Protein AF-A0A7C3G8X0-F1 (afdb_monomer)

Sequence (584 aa):
MASNKVSVLNPRGIAPPIQLIPMAPRLDTLDGKTIYIAGINFRPLHQGLVEIHRILTERYPKTTFILKVKEGSYFVNDQKLWDEIKEKADGAIIGVGQLDTNAPAVVIFTSILEKMGIPTAPVVTAGFPDLTRSFAYKKGMPGLRLTFIPHPFSARPVEVQREYIKGKDPINGKLIIEQIVEVLTKPLTDEEKKTGTIERPRPRTLGPDTPENLERLFLEEGWTDGLPIILPTKERVAEILMGTGHEPDEIIGMMQPTPPNEAWETTSRQLGGNQATGVAGKNKLPVTMQPSPPYESWEYTVEHVAINAVMAGASKEHLPVILAIASTGVTSLFSSCSSFARMVVANGPIRKEINMNSGLAALGPFNHANSVIGRAWTLISKNLGGSIPGETYLGDLGNALNYNNLCFAENEEALPKGWNPLHVQKGYKAEDSVVSIFSGWSLINFGAFKPYPVHEVIKQLLKSFETSGPGMGRPTLLLSPVTAEDVRNEGFENKEKLSDWLKENTYMTLWNYWAMRPDDLESAKAGVEPFASMLKQPPGADSPQKSIMPGAQVEILVVGGGTEVSWQAGDFGYMAATSVDEWR

Mean predicted aligned error: 8.65 Å

Radius of gyration: 26.68 Å; Cα contacts (8 Å, |Δi|>4): 1246; chains: 1; bounding box: 67×60×74 Å

pLDDT: mean 87.05, std 16.93, range [21.48, 98.88]

Foldseek 3Di:
DPFPFAKFFALFFFFDWAWAQFFFFFDQDQAQFEEEEEELPPPPPQLLSVLLQVVCCVVHVRHHYHYYYAPDHLLFDRVVVLVVCLVGGQAYEYDDAAFLQNLLSLLLVCLVSRNSRHQYAYHYAPPFPVQNLLLCVRNNQNPQQHQHFHPPARVDPSVVSNVRQQAARPPPRHRRSVSSNCSRNPGDDPSSRDGDIGHDDDDRMDDRDHPVVVQVVCVVVVLAPNDFFQGRGPVQLVQLLVLFPDDQAAWLDWAAQADRPDPDDPDPPDPPDDDDPDDDDPDDDDDDPGRQRSTGIGIHGLSSLSRLLRGLVHGSLLSLVLSQLVSVSDAQNRADQQAKGKAKEKAADSCVVQVFAQAACNQHPPDSSQRSSQQSSLSCCCRRRVDDDSHRHNHNVHAPCSNRRSRGYFPQVLADAQEDAPVVVVRDDNRFIKMWMWMFGDKDKDADDPPDQPLVVVLVVLLVRLLPAPPQQAKEKAWESQLNVSNVVVPCSYLQSSQVCSQVPRAHFQLSVCVHCVVLVVCLVVVHPPSVVVVPDDRRDGDPHGSHDVPHTHHYGYGYNNPHRMIMMTSIHTDDMGTSVVGD

Solvent-accessible surface area (backbone atoms only — not comparable to full-atom values): 30934 Å² total; per-residue (Å²): 128,84,80,75,53,48,51,29,53,46,49,51,41,44,58,68,64,28,55,36,46,38,58,27,71,46,36,93,62,58,72,76,32,32,34,36,36,38,26,48,28,86,53,82,74,46,64,61,59,55,46,52,51,51,54,47,43,70,75,38,74,57,31,48,74,46,81,48,59,48,60,62,48,54,85,48,68,40,61,70,59,52,52,51,42,65,76,66,34,65,26,38,34,34,25,82,9,77,48,86,72,44,27,35,33,27,49,48,56,35,52,53,39,18,71,68,55,28,16,43,20,34,36,30,28,56,80,46,61,67,35,38,48,55,43,26,36,65,65,17,25,72,68,64,63,77,41,36,34,57,63,84,44,87,90,44,58,68,70,56,35,46,53,41,50,72,32,45,15,76,86,80,65,46,45,36,64,58,48,47,51,43,51,30,33,51,76,77,55,75,77,37,56,40,70,57,71,48,79,61,88,73,69,67,60,43,75,72,36,43,64,69,58,51,53,50,48,38,53,76,74,54,58,43,89,85,58,91,64,42,81,29,25,67,68,58,31,55,54,28,48,70,27,31,76,69,57,53,79,43,73,57,47,50,21,22,16,43,68,57,99,62,88,80,83,84,66,99,59,87,82,74,67,92,76,72,79,80,80,95,70,90,85,86,84,82,93,73,97,64,66,76,46,76,47,68,57,13,36,36,26,44,43,38,51,30,29,23,29,31,30,42,63,44,55,22,80,49,37,14,55,47,49,29,52,54,54,68,38,65,46,40,50,45,42,35,56,84,16,47,22,27,32,34,40,35,35,41,56,52,32,64,77,57,56,38,37,17,34,68,62,26,91,46,99,81,35,67,45,28,46,18,49,20,25,16,43,32,34,37,16,33,27,28,16,57,37,36,81,75,65,43,23,47,34,73,84,46,44,82,51,36,61,29,20,61,23,31,22,55,25,66,91,55,46,45,85,72,42,73,51,66,51,44,76,70,48,44,56,76,80,46,24,33,41,34,37,29,42,25,63,53,77,46,83,42,72,72,59,81,94,55,59,62,68,60,56,48,39,62,53,56,42,64,61,52,84,81,52,96,91,46,34,19,35,26,38,42,26,10,32,46,36,44,41,52,42,34,74,75,67,33,57,29,60,64,56,45,28,50,49,44,46,77,71,23,37,26,29,35,52,58,50,42,72,75,32,56,69,55,44,52,38,18,76,72,62,39,78,71,39,31,64,56,69,74,50,62,54,81,39,73,36,96,47,56,34,44,41,90,94,53,63,48,46,73,42,39,35,37,58,48,86,51,54,38,33,34,41,27,36,34,25,83,75,51,71,44,55,22,70,83,36,66

Secondary structure (DSSP, 8-state):
-----EEEE----BPPPEEE-PPPPPPS-STT-EEEEEE-SSSTT-HHHHHHHHHHHHH-TTSEEEEEE-SS-TTS--HHHHHHHHHH-SEEEEEEE-STTHHHHHHHHHHHHHHTT--EEEEEETT-HHHHHHHHHHTT-TT---EEE-SS-TTS-HHHHHHHHHSB-TTT--BHHHHHHHHHHSPPPTGGG--EEE-----SEEEEE-HHHHHHHHHHTT-S-SS-----BHHHHHHHHTT-SS-TT-EEEEE-SS--S---SS--S--SSS-------S-------PPPPSSPPEEEEHHHHHHHHHHHT--GGGHHHHHHHHHT---SS---TT--EEEEEEESTHHHHTT---STTTTSTT-HHHHHHHHHHHHHHHHTT---BTTTB--SS--GGGGTTSEEE--GGGPPTTPPPHHHHTT--TT--EEEEEEES-EEEE---TTS-HHHHHHHHHTTGGGG-TT----EEEE-HHHHHHHHHTT--SHHHHHHHHHHH-EEEHHHHHHH-HHHHHHHHTT-TTHHHHHTS-TTSEEEEESSPTT---EEEE-S-SS---EEEE--EEEEEEESGGG-

Structure (mmCIF, N/CA/C/O backbone):
data_AF-A0A7C3G8X0-F1
#
_entry.id   AF-A0A7C3G8X0-F1
#
loop_
_atom_site.group_PDB
_atom_site.id
_atom_site.type_symbol
_atom_site.label_atom_id
_atom_site.label_alt_id
_atom_site.label_comp_id
_atom_site.label_asym_id
_atom_site.label_entity_id
_atom_site.label_seq_id
_atom_site.pdbx_PDB_ins_code
_atom_site.Cartn_x
_atom_site.Cartn_y
_atom_site.Cartn_z
_atom_site.occupancy
_atom_site.B_iso_or_equiv
_atom_site.auth_seq_id
_atom_site.auth_comp_id
_atom_site.auth_asym_id
_atom_site.auth_atom_id
_atom_site.pdbx_PDB_model_num
ATOM 1 N N . MET A 1 1 ? -35.629 -14.525 -28.328 1.00 45.44 1 MET A N 1
ATOM 2 C CA . MET A 1 1 ? -34.160 -14.670 -28.355 1.00 45.44 1 MET A CA 1
ATOM 3 C C . MET A 1 1 ? -33.764 -15.370 -27.069 1.00 45.44 1 MET A C 1
ATOM 5 O O . MET A 1 1 ? -34.208 -14.922 -26.020 1.00 45.44 1 MET A O 1
ATOM 9 N N . ALA A 1 2 ? -33.070 -16.509 -27.140 1.00 48.72 2 ALA A N 1
ATOM 10 C CA . ALA A 1 2 ? -32.609 -17.205 -25.939 1.00 48.72 2 ALA A CA 1
ATOM 11 C C . ALA A 1 2 ? -31.717 -16.249 -25.134 1.00 48.72 2 ALA A C 1
ATOM 13 O O . ALA A 1 2 ? -30.847 -15.599 -25.708 1.00 48.72 2 ALA A O 1
ATOM 14 N N . SER A 1 3 ? -31.979 -16.094 -23.835 1.00 59.44 3 SER A N 1
ATOM 15 C CA . SER A 1 3 ? -31.156 -15.235 -22.990 1.00 59.44 3 SER A CA 1
ATOM 16 C C . SER A 1 3 ? -29.768 -15.867 -22.878 1.00 59.44 3 SER A C 1
ATOM 18 O O . SER A 1 3 ? -29.640 -16.900 -22.219 1.00 59.44 3 SER A O 1
ATOM 20 N N . ASN A 1 4 ? -28.756 -15.275 -23.520 1.00 86.00 4 ASN A N 1
ATOM 21 C CA . ASN A 1 4 ? -27.341 -15.645 -23.385 1.00 86.00 4 ASN A CA 1
ATOM 22 C C . ASN A 1 4 ? -26.844 -15.289 -21.977 1.00 86.00 4 ASN A C 1
ATOM 24 O O . ASN A 1 4 ? -26.040 -14.380 -21.795 1.00 86.00 4 ASN A O 1
ATOM 28 N N . LYS A 1 5 ? -27.391 -15.956 -20.960 1.00 94.31 5 LYS A N 1
ATOM 29 C CA . LYS A 1 5 ? -26.952 -15.790 -19.583 1.00 94.31 5 LYS A CA 1
ATOM 30 C C . LYS A 1 5 ? -25.674 -16.583 -19.367 1.00 94.31 5 LYS A C 1
ATOM 32 O O . LYS A 1 5 ? -25.572 -17.722 -19.817 1.00 94.31 5 LYS A O 1
ATOM 37 N N . VAL A 1 6 ? -24.736 -15.991 -18.646 1.00 95.75 6 VAL A N 1
ATOM 38 C CA . VAL A 1 6 ? -23.463 -16.608 -18.276 1.00 95.75 6 VAL A CA 1
ATOM 39 C C . VAL A 1 6 ? -23.297 -16.572 -16.762 1.00 95.75 6 VAL A C 1
ATOM 41 O O . VAL A 1 6 ? -23.885 -15.735 -16.078 1.00 95.75 6 VAL A O 1
ATOM 44 N N . SER A 1 7 ? -22.498 -17.495 -16.236 1.00 97.19 7 SER A N 1
ATOM 45 C CA . SER A 1 7 ? -22.007 -17.444 -14.859 1.00 97.19 7 SER A CA 1
ATOM 46 C C . SER A 1 7 ? -20.531 -17.078 -14.871 1.00 97.19 7 SER A C 1
ATOM 48 O O . SER A 1 7 ? -19.778 -17.522 -15.739 1.00 97.19 7 SER A O 1
ATOM 50 N N . VAL A 1 8 ? -20.117 -16.289 -13.888 1.00 98.25 8 VAL A N 1
ATOM 51 C CA . VAL A 1 8 ? -18.737 -15.807 -13.754 1.00 98.25 8 VAL A CA 1
ATOM 52 C C . VAL A 1 8 ? -18.189 -16.164 -12.382 1.00 98.25 8 VAL A C 1
ATOM 54 O O . VAL A 1 8 ? -18.953 -16.437 -11.453 1.00 98.25 8 VAL A O 1
ATOM 57 N N . LEU A 1 9 ? -16.868 -16.202 -12.255 1.00 98.19 9 LEU A N 1
ATOM 58 C CA . LEU A 1 9 ? -16.201 -16.379 -10.973 1.00 98.19 9 LEU A CA 1
ATOM 59 C C . LEU A 1 9 ? -16.129 -15.051 -10.214 1.00 98.19 9 LEU A C 1
ATOM 61 O O . LEU A 1 9 ? -16.052 -13.974 -10.807 1.00 98.19 9 LEU A O 1
ATOM 65 N N . ASN A 1 10 ? -16.188 -15.138 -8.889 1.00 97.06 10 ASN A N 1
ATOM 66 C CA . ASN A 1 10 ? -16.098 -13.985 -8.005 1.00 97.06 10 ASN A CA 1
ATOM 67 C C . ASN A 1 10 ? -14.631 -13.540 -7.875 1.00 97.06 10 ASN A C 1
ATOM 69 O O . ASN A 1 10 ? -13.801 -14.354 -7.477 1.00 97.06 10 ASN A O 1
ATOM 73 N N . PRO A 1 11 ? -14.286 -12.277 -8.179 1.00 96.31 11 PRO A N 1
ATOM 74 C CA . PRO A 1 11 ? -12.891 -11.839 -8.194 1.00 96.31 11 PRO A CA 1
ATOM 75 C C . PRO A 1 11 ? -12.301 -11.555 -6.815 1.00 96.31 11 PRO A C 1
ATOM 77 O O . PRO A 1 11 ? -11.112 -11.255 -6.716 1.00 96.31 11 PRO A O 1
ATOM 80 N N . ARG A 1 12 ? -13.124 -11.572 -5.763 1.00 93.56 12 ARG A N 1
ATOM 81 C CA . ARG A 1 12 ? -12.750 -11.140 -4.416 1.00 93.56 12 ARG A CA 1
ATOM 82 C C . ARG A 1 12 ? -11.960 -12.227 -3.696 1.00 93.56 12 ARG A C 1
ATOM 84 O O . ARG A 1 12 ? -12.281 -13.395 -3.849 1.00 93.56 12 ARG A O 1
ATOM 91 N N . GLY A 1 13 ? -10.993 -11.828 -2.864 1.00 87.81 13 GLY A N 1
ATOM 92 C CA . GLY A 1 13 ? -10.222 -12.764 -2.029 1.00 87.81 13 GLY A CA 1
ATOM 93 C C . GLY A 1 13 ? -11.084 -13.438 -0.956 1.00 87.81 13 GLY A C 1
ATOM 94 O O . GLY A 1 13 ? -12.309 -13.482 -1.042 1.00 87.81 13 GLY A O 1
ATOM 95 N N . ILE A 1 14 ? -10.507 -13.848 0.164 1.00 86.44 14 ILE A N 1
ATOM 96 C CA . ILE A 1 14 ? -11.224 -14.433 1.305 1.00 86.44 14 ILE A CA 1
ATOM 97 C C . ILE A 1 14 ? -10.911 -13.591 2.539 1.00 86.44 14 ILE A C 1
ATOM 99 O O . ILE A 1 14 ? -9.767 -13.483 2.969 1.00 86.44 14 ILE A O 1
ATOM 103 N N . ALA A 1 15 ? -11.934 -12.922 3.068 1.00 82.69 15 ALA A N 1
ATOM 104 C CA . ALA A 1 15 ? -11.779 -12.114 4.265 1.00 82.69 15 ALA A CA 1
ATOM 105 C C . ALA A 1 15 ? -11.844 -13.038 5.487 1.00 82.69 15 ALA A C 1
ATOM 107 O O . ALA A 1 15 ? -12.674 -13.952 5.493 1.00 82.69 15 ALA A O 1
ATOM 108 N N . PRO A 1 16 ? -11.020 -12.807 6.520 1.00 82.44 16 PRO A N 1
ATOM 109 C CA . PRO A 1 16 ? -11.053 -13.641 7.708 1.00 82.44 16 PRO A CA 1
ATOM 110 C C . PRO A 1 16 ? -12.406 -13.508 8.428 1.00 82.44 16 PRO A C 1
ATOM 112 O O . PRO A 1 16 ? -13.058 -12.452 8.348 1.00 82.44 16 PRO A O 1
ATOM 115 N N . PRO A 1 17 ? -12.838 -14.554 9.155 1.00 85.62 17 PRO A N 1
ATOM 116 C CA . PRO A 1 17 ? -13.973 -14.440 10.055 1.00 85.62 17 PRO A CA 1
ATOM 117 C C . PRO A 1 17 ? -13.671 -13.405 11.143 1.00 85.62 17 PRO A C 1
ATOM 119 O O . PRO A 1 17 ? -12.527 -13.229 11.569 1.00 85.62 17 PRO A O 1
ATOM 122 N N . ILE A 1 18 ? -14.708 -12.716 11.615 1.00 87.69 18 ILE A N 1
ATOM 123 C CA . ILE A 1 18 ? -14.559 -11.707 12.665 1.00 87.69 18 ILE A CA 1
ATOM 124 C C . ILE A 1 18 ? -14.880 -12.356 14.006 1.00 87.69 18 ILE A C 1
ATOM 126 O O . ILE A 1 18 ? -16.017 -12.754 14.261 1.00 87.69 18 ILE A O 1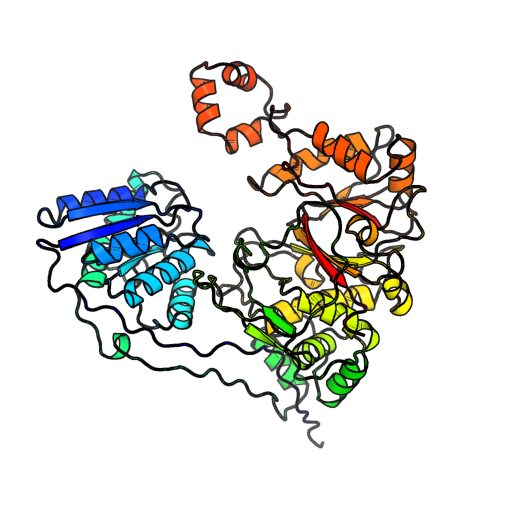
ATOM 130 N N . GLN A 1 19 ? -13.882 -12.433 14.883 1.00 89.00 19 GLN A N 1
ATOM 131 C CA . GLN A 1 19 ? -14.088 -12.854 16.262 1.00 89.00 19 GLN A CA 1
ATOM 132 C C . GLN A 1 19 ? -14.651 -11.689 17.074 1.00 89.00 19 GLN A C 1
ATOM 134 O O . GLN A 1 19 ? -13.966 -10.685 17.249 1.00 89.00 19 GLN A O 1
ATOM 139 N N . LEU A 1 20 ? -15.866 -11.831 17.604 1.00 92.00 20 LEU A N 1
ATOM 140 C CA . LEU A 1 20 ? -16.462 -10.823 18.476 1.00 92.00 20 LEU A CA 1
ATOM 141 C C . LEU A 1 20 ? -15.676 -10.713 19.785 1.00 92.00 20 LEU A C 1
ATOM 143 O O . LEU A 1 20 ? -15.427 -11.717 20.465 1.00 92.00 20 LEU A O 1
ATOM 147 N N . ILE A 1 21 ? -15.306 -9.478 20.117 1.00 91.00 21 ILE A N 1
ATOM 148 C CA . ILE A 1 21 ? -14.643 -9.100 21.360 1.00 91.00 21 ILE A CA 1
ATOM 149 C C . ILE A 1 21 ? -15.694 -8.397 22.226 1.00 91.00 21 ILE A C 1
ATOM 151 O O . ILE A 1 21 ? -16.122 -7.292 21.877 1.00 91.00 21 ILE A O 1
ATOM 155 N N . PRO A 1 22 ? -16.119 -9.002 23.349 1.00 94.69 22 PRO A N 1
ATOM 156 C CA . PRO A 1 22 ? -17.014 -8.326 24.271 1.00 94.69 22 PRO A CA 1
ATOM 157 C C . PRO A 1 22 ? -16.282 -7.137 24.895 1.00 94.69 22 PRO A C 1
ATOM 159 O O . PRO A 1 22 ? -15.103 -7.226 25.241 1.00 94.69 22 PRO A O 1
ATOM 162 N N . MET A 1 23 ? -16.988 -6.024 25.053 1.00 97.12 23 MET A N 1
ATOM 163 C CA . MET A 1 23 ? -16.457 -4.860 25.751 1.00 97.12 23 MET A CA 1
ATOM 164 C C . MET A 1 23 ? -16.155 -5.201 27.217 1.00 97.12 23 MET A C 1
ATOM 166 O O . MET A 1 23 ? -16.916 -5.913 27.876 1.00 97.12 23 MET A O 1
ATOM 170 N N . ALA A 1 24 ? -15.063 -4.655 27.749 1.00 97.44 24 ALA A N 1
ATOM 171 C CA . ALA A 1 24 ? -14.680 -4.789 29.145 1.00 97.44 24 ALA A CA 1
ATOM 172 C C . ALA A 1 24 ? -15.769 -4.226 30.077 1.00 97.44 24 ALA A C 1
ATOM 174 O O . ALA A 1 24 ? -16.445 -3.245 29.709 1.00 97.44 24 ALA A O 1
ATOM 175 N N . PRO A 1 25 ? -15.931 -4.803 31.286 1.00 97.44 25 PRO A N 1
ATOM 176 C CA . PRO A 1 25 ? -16.819 -4.266 32.308 1.00 97.44 25 PRO A CA 1
ATOM 177 C C . PRO A 1 25 ? -16.560 -2.778 32.549 1.00 97.44 25 PRO A C 1
ATOM 179 O O . PRO A 1 25 ? -15.418 -2.332 32.623 1.00 97.44 25 PRO A O 1
ATOM 182 N N . ARG A 1 26 ? -17.641 -2.004 32.642 1.00 98.19 26 ARG A N 1
ATOM 183 C CA . ARG A 1 26 ? -17.575 -0.552 32.836 1.00 98.19 26 ARG A CA 1
ATOM 184 C C . ARG A 1 26 ? -17.423 -0.238 34.314 1.00 98.19 26 ARG A C 1
ATOM 186 O O . ARG A 1 26 ? -17.901 -0.992 35.160 1.00 98.19 26 ARG A O 1
ATOM 193 N N . LEU A 1 27 ? -16.771 0.879 34.598 1.00 97.94 27 LEU A N 1
ATOM 194 C CA . LEU A 1 27 ? -16.597 1.369 35.956 1.00 97.94 27 LEU A CA 1
ATOM 195 C C . LEU A 1 27 ? -17.939 1.847 36.514 1.00 97.94 27 LEU A C 1
ATOM 197 O O . LEU A 1 27 ? -18.723 2.484 35.823 1.00 97.94 27 LEU A O 1
ATOM 201 N N . ASP A 1 28 ? -18.199 1.570 37.781 1.00 95.75 28 ASP A N 1
ATOM 202 C CA . ASP A 1 28 ? -19.352 2.110 38.498 1.00 95.75 28 ASP A CA 1
ATOM 203 C C . ASP A 1 28 ? -19.193 3.613 38.786 1.00 95.75 28 ASP A C 1
ATOM 205 O O . ASP A 1 28 ? -20.161 4.371 38.746 1.00 95.75 28 ASP A O 1
ATOM 209 N N . THR A 1 29 ? -17.957 4.049 39.040 1.00 96.25 29 THR A N 1
ATOM 210 C CA . THR A 1 29 ? -17.563 5.444 39.263 1.00 96.25 29 THR A CA 1
ATOM 211 C C . THR A 1 29 ? -16.1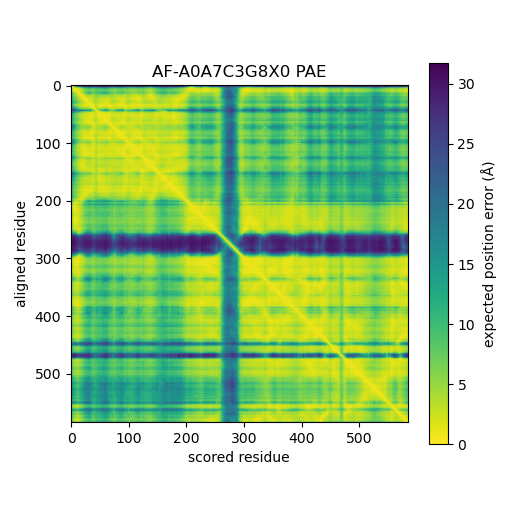08 5.680 38.853 1.00 96.25 29 THR A C 1
ATOM 213 O O . THR A 1 29 ? -15.332 4.735 38.726 1.00 96.25 29 THR A O 1
ATOM 216 N N . LEU A 1 30 ? -15.719 6.946 38.675 1.00 97.31 30 LEU A N 1
ATOM 217 C CA . LEU A 1 30 ? -14.308 7.336 38.565 1.00 97.31 30 LEU A CA 1
ATOM 218 C C . LEU A 1 30 ? -13.664 7.631 39.929 1.00 97.31 30 LEU A C 1
ATOM 220 O O . LEU A 1 30 ? -12.437 7.667 40.029 1.00 97.31 30 LEU A O 1
ATOM 224 N N . ASP A 1 31 ? -14.456 7.854 40.980 1.00 97.38 31 ASP A N 1
ATOM 225 C CA . ASP A 1 31 ? -13.940 8.181 42.314 1.00 97.38 31 ASP A CA 1
ATOM 226 C C . ASP A 1 31 ? -13.015 7.062 42.826 1.00 97.38 31 ASP A C 1
ATOM 228 O O . ASP A 1 31 ? -13.397 5.894 42.885 1.00 97.38 31 ASP A O 1
ATOM 232 N N . GLY A 1 32 ? -11.785 7.421 43.203 1.00 97.44 32 GLY A N 1
ATOM 233 C CA . GLY A 1 32 ? -10.779 6.482 43.704 1.00 97.44 32 GLY A CA 1
ATOM 234 C C . GLY A 1 32 ? -10.139 5.593 42.633 1.00 97.44 32 GLY A C 1
ATOM 235 O O . GLY A 1 32 ? -9.347 4.721 42.983 1.00 97.44 32 GLY A O 1
ATOM 236 N N . LYS A 1 33 ? -10.467 5.794 41.351 1.00 98.50 33 LYS A N 1
ATOM 237 C CA . LYS A 1 33 ? -9.934 5.013 40.229 1.00 98.50 33 LYS A CA 1
ATOM 238 C C . LYS A 1 33 ? -8.660 5.618 39.655 1.00 98.50 33 LYS A C 1
ATOM 240 O O . LYS A 1 33 ? -8.433 6.827 39.747 1.00 98.50 33 LYS A O 1
ATOM 245 N N . THR A 1 34 ? -7.856 4.780 39.010 1.00 98.69 34 THR A N 1
ATOM 246 C CA . THR A 1 34 ? -6.687 5.191 38.226 1.00 98.69 34 THR A CA 1
ATOM 247 C C . THR A 1 34 ? -6.986 5.062 36.737 1.00 98.69 34 THR A C 1
ATOM 249 O O . THR A 1 34 ? -7.211 3.962 36.238 1.00 98.69 34 THR A O 1
ATOM 252 N N . ILE A 1 35 ? -6.968 6.181 36.011 1.00 98.69 35 ILE A N 1
ATOM 253 C CA . ILE A 1 35 ? -7.261 6.240 34.576 1.00 98.69 35 ILE A CA 1
ATOM 254 C C . ILE A 1 35 ? -6.007 6.655 33.808 1.00 98.69 35 ILE A C 1
ATOM 256 O O . ILE A 1 35 ? -5.459 7.740 34.016 1.00 98.69 35 ILE A O 1
ATOM 260 N N . TYR A 1 36 ? -5.558 5.807 32.886 1.00 98.50 36 TYR A N 1
ATOM 261 C CA . TYR A 1 36 ? -4.438 6.140 32.006 1.00 98.50 36 TYR A CA 1
ATOM 262 C C . TYR A 1 36 ? -4.929 6.920 30.788 1.00 98.50 36 TYR A C 1
ATOM 264 O O . TYR A 1 36 ? -5.946 6.588 30.196 1.00 98.50 36 TYR A O 1
ATOM 272 N N . ILE A 1 37 ? -4.188 7.943 30.380 1.00 97.69 37 ILE A N 1
ATOM 273 C CA . ILE A 1 37 ? -4.409 8.698 29.147 1.00 97.69 37 ILE A CA 1
ATOM 274 C C . ILE A 1 37 ? -3.185 8.454 28.274 1.00 97.69 37 ILE A C 1
ATOM 276 O O . ILE A 1 37 ? -2.105 8.949 28.585 1.00 97.69 37 ILE A O 1
ATOM 280 N N . ALA A 1 38 ? -3.323 7.657 27.217 1.00 94.75 38 ALA A N 1
ATOM 281 C CA . ALA A 1 38 ? -2.200 7.235 26.390 1.00 94.75 38 ALA A CA 1
ATOM 282 C C . ALA A 1 38 ? -2.243 7.869 24.992 1.00 94.75 38 ALA A C 1
ATOM 284 O O . ALA A 1 38 ? -3.202 7.721 24.230 1.00 94.75 38 ALA A O 1
ATOM 285 N N . GLY A 1 39 ? -1.156 8.559 24.651 1.00 91.88 39 GLY A N 1
ATOM 286 C CA . GLY A 1 39 ? -0.889 9.071 23.315 1.00 91.88 39 GLY A CA 1
ATOM 287 C C . GLY A 1 39 ? -0.358 7.993 22.376 1.00 91.88 39 GLY A C 1
ATOM 288 O O . GLY A 1 39 ? 0.585 7.293 22.733 1.00 91.88 39 GLY A O 1
ATOM 289 N N . ILE A 1 40 ? -0.878 7.923 21.147 1.00 86.25 40 ILE A N 1
ATOM 290 C CA . ILE A 1 40 ? -0.441 6.957 20.113 1.00 86.25 40 ILE A CA 1
ATOM 291 C C . ILE A 1 40 ? 0.913 7.281 19.452 1.00 86.25 40 ILE A C 1
ATOM 293 O O . ILE A 1 40 ? 1.321 6.597 18.519 1.00 86.25 40 ILE A O 1
ATOM 297 N N . ASN A 1 41 ? 1.599 8.333 19.903 1.00 81.12 41 ASN A N 1
ATOM 298 C CA . ASN A 1 41 ? 2.914 8.757 19.410 1.00 81.12 41 ASN A CA 1
ATOM 299 C C . ASN A 1 41 ? 2.983 9.078 17.894 1.00 81.12 41 ASN A C 1
ATOM 301 O O . ASN A 1 41 ? 3.971 8.798 17.223 1.00 81.12 41 ASN A O 1
ATOM 305 N N . PHE A 1 42 ? 1.924 9.681 17.333 1.00 69.56 42 PHE A N 1
ATOM 306 C CA . PHE A 1 42 ? 1.989 10.346 16.016 1.00 69.56 42 PHE A CA 1
ATOM 307 C C . PHE A 1 42 ? 2.730 11.692 16.096 1.00 69.56 42 PHE A C 1
ATOM 309 O O . PHE A 1 42 ? 3.522 12.035 15.225 1.00 69.56 42 PHE A O 1
ATOM 316 N N . ARG A 1 43 ? 2.476 12.445 17.172 1.00 67.06 43 ARG A N 1
ATOM 317 C CA . ARG A 1 43 ? 3.278 13.583 17.630 1.00 67.06 43 ARG A CA 1
ATOM 318 C C . ARG A 1 43 ? 3.606 13.325 19.103 1.00 67.06 43 ARG A C 1
ATOM 320 O O . ARG A 1 43 ? 2.657 13.045 19.849 1.00 67.06 43 ARG A O 1
ATOM 327 N N . PRO A 1 44 ? 4.880 13.377 19.527 1.00 59.47 44 PRO A N 1
ATOM 328 C CA . PRO A 1 44 ? 5.233 13.185 20.928 1.00 59.47 44 PRO A CA 1
ATOM 329 C C . PRO A 1 44 ? 4.446 14.157 21.818 1.00 59.47 44 PRO A C 1
ATOM 331 O O . PRO A 1 44 ? 4.423 15.357 21.558 1.00 59.47 44 PRO A O 1
ATOM 334 N N . LEU A 1 45 ? 3.752 13.609 22.822 1.00 61.59 45 LEU A N 1
ATOM 335 C CA . LEU A 1 45 ? 2.894 14.317 23.784 1.00 61.59 45 LEU A CA 1
ATOM 336 C C . LEU A 1 45 ? 1.872 15.282 23.142 1.00 61.59 45 LEU A C 1
ATOM 338 O O . LEU A 1 45 ? 1.985 16.506 23.210 1.00 61.59 45 LEU A O 1
ATOM 342 N N . HIS A 1 46 ? 0.830 14.714 22.531 1.00 75.81 46 HIS A N 1
ATOM 343 C CA . HIS A 1 46 ? -0.240 15.475 21.882 1.00 75.81 46 HIS A CA 1
ATOM 344 C C . HIS A 1 46 ? -0.916 16.468 22.853 1.00 75.81 46 HIS A C 1
ATOM 346 O O . HIS A 1 46 ? -1.576 16.054 23.804 1.00 75.81 46 HIS A O 1
ATOM 352 N N . GLN A 1 47 ? -0.848 17.773 22.560 1.00 83.19 47 GLN A N 1
ATOM 353 C CA . GLN A 1 47 ? -1.361 18.846 23.435 1.00 83.19 47 GLN A CA 1
ATOM 354 C C . GLN A 1 47 ? -2.847 18.697 23.796 1.00 83.19 47 GLN A C 1
ATOM 356 O O . GLN A 1 47 ? -3.224 18.873 24.948 1.00 83.19 47 GLN A O 1
ATOM 361 N N . GLY A 1 48 ? -3.699 18.261 22.865 1.00 86.44 48 GLY A N 1
ATOM 362 C CA . GLY A 1 48 ? -5.077 17.905 23.218 1.00 86.44 48 GLY A CA 1
ATOM 363 C C . GLY A 1 48 ? -5.239 16.833 24.313 1.00 86.44 48 GLY A C 1
ATOM 364 O O . GLY A 1 48 ? -6.147 16.953 25.127 1.00 86.44 48 GLY A O 1
ATOM 365 N N . LEU A 1 49 ? -4.364 15.822 24.411 1.00 91.69 49 LEU A N 1
ATOM 366 C CA . LEU A 1 49 ? -4.420 14.868 25.532 1.00 91.69 49 LEU A CA 1
ATOM 367 C C . LEU A 1 49 ? -3.970 15.502 26.852 1.00 91.69 49 LEU A C 1
ATOM 369 O O . LEU A 1 49 ? -4.506 15.148 27.899 1.00 91.69 49 LEU A O 1
ATOM 373 N N . VAL A 1 50 ? -3.034 16.454 26.801 1.00 92.69 50 VAL A N 1
ATOM 374 C CA . VAL A 1 50 ? -2.642 17.266 27.966 1.00 92.69 50 VAL A CA 1
ATOM 375 C C . VAL A 1 50 ? -3.838 18.082 28.464 1.00 92.69 50 VAL A C 1
ATOM 377 O O . VAL A 1 50 ? -4.109 18.116 29.659 1.00 92.69 50 VAL A O 1
ATOM 380 N N . GLU A 1 51 ? -4.613 18.686 27.560 1.00 93.62 51 GLU A N 1
ATOM 381 C CA . GLU A 1 51 ? -5.823 19.427 27.935 1.00 93.62 51 GLU A CA 1
ATOM 382 C C . GLU A 1 51 ? -6.940 18.517 28.463 1.00 93.62 51 GLU A C 1
ATOM 384 O O . GLU A 1 51 ? -7.596 18.879 29.440 1.00 93.62 51 GLU A O 1
ATOM 389 N N . ILE A 1 52 ? -7.135 17.323 27.886 1.00 95.44 52 ILE A N 1
ATOM 390 C CA . ILE A 1 52 ? -8.061 16.319 28.439 1.00 95.44 52 ILE A CA 1
ATOM 391 C C . ILE A 1 52 ? -7.629 15.928 29.859 1.00 95.44 52 ILE A C 1
ATOM 393 O O . ILE A 1 52 ? -8.459 15.944 30.766 1.00 95.44 52 ILE A O 1
ATOM 397 N N . HIS A 1 53 ? -6.340 15.635 30.071 1.00 96.75 53 HIS A N 1
ATOM 398 C CA . HIS A 1 53 ? -5.779 15.315 31.389 1.00 96.75 53 HIS A CA 1
ATOM 399 C C . HIS A 1 53 ? -6.034 16.434 32.403 1.00 96.75 53 HIS A C 1
ATOM 401 O O . HIS A 1 53 ? -6.556 16.169 33.488 1.00 96.75 53 HIS A O 1
ATOM 407 N N . ARG A 1 54 ? -5.751 17.686 32.026 1.00 95.75 54 ARG A N 1
ATOM 408 C CA . ARG A 1 54 ? -5.961 18.863 32.878 1.00 95.75 54 ARG A CA 1
ATOM 409 C C . ARG A 1 54 ? -7.429 19.013 33.282 1.00 95.75 54 ARG A C 1
ATOM 411 O O . ARG A 1 54 ? -7.729 19.097 34.469 1.00 95.75 54 ARG A O 1
ATOM 418 N N . ILE A 1 55 ? -8.343 19.008 32.308 1.00 96.12 55 ILE A N 1
ATOM 419 C CA . ILE A 1 55 ? -9.780 19.208 32.555 1.00 96.12 55 ILE A CA 1
ATOM 420 C C . ILE A 1 55 ? -10.354 18.075 33.416 1.00 96.12 55 ILE A C 1
ATOM 422 O O . ILE A 1 55 ? -11.143 18.332 34.325 1.00 96.12 55 ILE A O 1
ATOM 426 N N . LEU A 1 56 ? -9.966 16.825 33.150 1.00 97.25 56 LEU A N 1
ATOM 427 C CA . LEU A 1 56 ? -10.432 15.679 33.928 1.00 97.25 56 LEU A CA 1
ATOM 428 C C . LEU A 1 56 ? -9.902 15.709 35.366 1.00 97.25 56 LEU A C 1
ATOM 430 O O . LEU A 1 56 ? -10.679 15.474 36.287 1.00 97.25 56 LEU A O 1
ATOM 434 N N . THR A 1 57 ? -8.632 16.066 35.569 1.00 97.50 57 THR A N 1
ATOM 435 C CA . THR A 1 57 ? -8.036 16.198 36.910 1.00 97.50 57 THR A CA 1
ATOM 436 C C . THR A 1 57 ? -8.728 17.291 37.729 1.00 97.50 57 THR A C 1
ATOM 438 O O . THR A 1 57 ? -9.005 17.096 38.910 1.00 97.50 57 THR A O 1
ATOM 441 N N . GLU A 1 58 ? -9.065 18.423 37.103 1.00 96.69 58 GLU A N 1
ATOM 442 C CA . GLU A 1 58 ? -9.818 19.507 37.748 1.00 96.69 58 GLU A CA 1
ATOM 443 C C . GLU A 1 58 ? -11.253 19.088 38.106 1.00 96.69 58 GLU A C 1
ATOM 445 O O . GLU A 1 58 ? -11.745 19.415 39.187 1.00 96.69 58 GLU A O 1
ATOM 450 N N . ARG A 1 59 ? -11.938 18.362 37.211 1.00 96.56 59 ARG A N 1
ATOM 451 C CA . ARG A 1 59 ? -13.351 17.982 37.384 1.00 96.56 59 ARG A CA 1
ATOM 452 C C . ARG A 1 59 ? -13.548 16.773 38.305 1.00 96.56 59 ARG A C 1
ATOM 454 O O . ARG A 1 59 ? -14.584 16.686 38.960 1.00 96.56 59 ARG A O 1
ATOM 461 N N . TYR A 1 60 ? -12.575 15.864 38.367 1.00 97.00 60 TYR A N 1
ATOM 462 C CA . TYR A 1 60 ? -12.631 14.614 39.131 1.00 97.00 60 TYR A CA 1
ATOM 463 C C . TYR A 1 60 ? -11.404 14.477 40.053 1.00 97.00 60 TYR A C 1
ATOM 465 O O . TYR A 1 60 ? -10.564 13.602 39.848 1.00 97.00 60 TYR A O 1
ATOM 473 N N . PRO A 1 61 ? -11.286 15.308 41.108 1.00 96.88 61 PRO A N 1
ATOM 474 C CA . PRO A 1 61 ? -10.081 15.387 41.946 1.00 96.88 61 PRO A CA 1
ATOM 475 C C . PRO A 1 61 ? -9.807 14.130 42.789 1.00 96.88 61 PRO A C 1
ATOM 477 O O . PRO A 1 61 ? -8.738 14.001 43.379 1.00 96.88 61 PRO A O 1
ATOM 480 N N . LYS A 1 62 ? -10.773 13.208 42.880 1.00 97.94 62 LYS A N 1
ATOM 481 C CA . LYS A 1 62 ? -10.624 11.909 43.557 1.00 97.94 62 LYS A CA 1
ATOM 482 C C . LYS A 1 62 ? -10.147 10.793 42.623 1.00 97.94 62 LYS A C 1
ATOM 484 O O . LYS A 1 62 ? -9.998 9.660 43.073 1.00 97.94 62 LYS A O 1
ATOM 489 N N . THR A 1 63 ? -9.965 11.082 41.340 1.00 98.38 63 THR A N 1
ATOM 490 C CA . THR A 1 63 ? -9.505 10.135 40.324 1.00 98.38 63 THR A CA 1
ATOM 491 C C . THR A 1 63 ? -8.055 10.445 39.980 1.00 98.38 63 THR A C 1
ATOM 493 O O . THR A 1 63 ? -7.686 11.600 39.772 1.00 98.38 63 THR A O 1
ATOM 496 N N . THR A 1 64 ? -7.224 9.413 39.891 1.00 98.56 64 THR A N 1
ATOM 497 C CA . THR A 1 64 ? -5.822 9.561 39.496 1.00 98.56 64 THR A CA 1
ATOM 498 C C . THR A 1 64 ? -5.715 9.452 37.978 1.00 98.56 64 THR A C 1
ATOM 500 O O . THR A 1 64 ? -5.939 8.377 37.428 1.00 98.56 64 THR A O 1
ATOM 503 N N . PHE A 1 65 ? -5.348 10.536 37.287 1.00 98.38 65 PHE A N 1
ATOM 504 C CA . PHE A 1 65 ? -5.105 10.518 35.839 1.00 98.38 65 PHE A CA 1
ATOM 505 C C . PHE A 1 65 ? -3.608 10.468 35.524 1.00 98.38 65 PHE A C 1
ATOM 507 O O . PHE A 1 65 ? -2.853 11.352 35.935 1.00 98.38 65 PHE A O 1
ATOM 514 N N . ILE A 1 66 ? -3.181 9.467 34.750 1.00 97.81 66 ILE A N 1
ATOM 515 C CA . ILE A 1 66 ? -1.774 9.265 34.372 1.00 97.81 66 ILE A CA 1
ATOM 516 C C . ILE A 1 66 ? -1.623 9.460 32.865 1.00 97.81 66 ILE A C 1
ATOM 518 O O . ILE A 1 66 ? -2.104 8.649 32.079 1.00 97.81 66 ILE A O 1
ATOM 522 N N . LEU A 1 67 ? -0.939 10.528 32.453 1.00 96.06 67 LEU A N 1
ATOM 523 C CA . LEU A 1 67 ? -0.641 10.796 31.045 1.00 96.06 67 LEU A CA 1
ATOM 524 C C . LEU A 1 67 ? 0.641 10.066 30.619 1.00 96.06 67 LEU A C 1
ATOM 526 O O . LEU A 1 67 ? 1.701 10.247 31.218 1.00 96.06 67 LEU A O 1
ATOM 530 N N . LYS A 1 68 ? 0.550 9.258 29.562 1.00 94.75 68 LYS A N 1
ATOM 531 C CA . LYS A 1 68 ? 1.667 8.530 28.946 1.00 94.75 68 LYS A CA 1
ATOM 532 C C . LYS A 1 68 ? 1.645 8.716 27.433 1.00 94.75 68 LYS A C 1
ATOM 534 O O . LYS A 1 68 ? 0.622 9.033 26.830 1.00 94.75 68 LYS A O 1
ATOM 539 N N . VAL A 1 69 ? 2.784 8.477 26.804 1.00 90.38 69 VAL A N 1
ATOM 540 C CA . VAL A 1 69 ? 2.906 8.331 25.352 1.00 90.38 69 VAL A CA 1
ATOM 541 C C . VAL A 1 69 ? 3.538 6.973 25.123 1.00 90.38 69 VAL A C 1
ATOM 543 O O . VAL A 1 69 ? 4.508 6.645 25.804 1.00 90.38 69 VAL A O 1
ATOM 546 N N . LYS A 1 70 ? 2.971 6.183 24.213 1.00 88.50 70 LYS A N 1
ATOM 547 C CA . LYS A 1 70 ? 3.537 4.877 23.883 1.00 88.50 70 LYS A CA 1
ATOM 548 C C . LYS A 1 70 ? 4.918 5.009 23.232 1.00 88.50 70 LYS A C 1
ATOM 550 O O . LYS A 1 70 ? 5.196 5.993 22.543 1.00 88.50 70 LYS A O 1
ATOM 555 N N . GLU A 1 71 ? 5.751 3.995 23.392 1.00 82.62 71 GLU A N 1
ATOM 556 C CA . GLU A 1 71 ? 7.026 3.851 22.698 1.00 82.62 71 GLU A CA 1
ATOM 557 C C . GLU A 1 71 ? 6.810 3.478 21.221 1.00 82.62 71 GLU A C 1
ATOM 559 O O . GLU A 1 71 ? 5.841 2.803 20.867 1.00 82.62 71 GLU A O 1
ATOM 564 N N . GLY A 1 72 ? 7.688 3.954 20.332 1.00 72.44 72 GLY A N 1
ATOM 565 C CA . GLY A 1 72 ? 7.589 3.733 18.883 1.00 72.44 72 GLY A CA 1
ATOM 566 C C . GLY A 1 72 ? 6.433 4.487 18.209 1.00 72.44 72 GLY A C 1
ATOM 567 O O . GLY A 1 72 ? 5.552 5.036 18.870 1.00 72.44 72 GLY A O 1
ATOM 568 N N . SER A 1 73 ? 6.418 4.520 16.876 1.00 73.31 73 SER A N 1
ATOM 569 C CA . SER A 1 73 ? 5.357 5.189 16.098 1.00 73.31 73 SER A CA 1
ATOM 570 C C . SER A 1 73 ? 3.991 4.510 16.280 1.00 73.31 73 SER A C 1
ATOM 572 O O . SER A 1 73 ? 3.923 3.390 16.775 1.00 73.31 73 SER A O 1
ATOM 574 N N . TYR A 1 74 ? 2.893 5.125 15.835 1.00 75.00 74 TYR A N 1
ATOM 575 C CA . TYR A 1 74 ? 1.536 4.547 15.911 1.00 75.00 74 TYR A CA 1
ATOM 576 C C . TYR A 1 74 ? 1.346 3.217 15.147 1.00 75.00 74 TYR A C 1
ATOM 578 O O . TYR A 1 74 ? 0.300 2.593 15.302 1.00 75.00 74 TYR A O 1
ATOM 586 N N . PHE A 1 75 ? 2.339 2.760 14.375 1.00 66.06 75 PHE A N 1
ATOM 587 C CA . PHE A 1 75 ? 2.373 1.412 13.791 1.00 66.06 75 PHE A CA 1
ATOM 588 C C . PHE A 1 75 ? 2.865 0.331 14.767 1.00 66.06 75 PHE A C 1
ATOM 590 O O . PHE A 1 75 ? 2.590 -0.846 14.559 1.00 66.06 75 PHE A O 1
ATOM 597 N N . VAL A 1 76 ? 3.570 0.722 15.831 1.00 70.81 76 VAL A N 1
ATOM 598 C CA . VAL A 1 76 ? 4.230 -0.192 16.772 1.00 70.81 76 VAL A CA 1
ATOM 599 C C . VAL A 1 76 ? 3.319 -0.495 17.959 1.00 70.81 76 VAL A C 1
ATOM 601 O O . VAL A 1 76 ? 2.790 0.424 18.596 1.00 70.81 76 VAL A O 1
ATOM 604 N N . ASN A 1 77 ? 3.175 -1.775 18.301 1.00 79.75 77 ASN A N 1
ATOM 605 C CA . ASN A 1 77 ? 2.510 -2.195 19.532 1.00 79.75 77 ASN A CA 1
ATOM 606 C C . ASN A 1 77 ? 3.438 -2.028 20.732 1.00 79.75 77 ASN A C 1
ATOM 608 O O . ASN A 1 77 ? 4.460 -2.700 20.824 1.00 79.75 77 ASN A O 1
ATOM 612 N N . ASP A 1 78 ? 3.059 -1.174 21.676 1.00 84.44 78 ASP A N 1
ATOM 613 C CA . ASP A 1 78 ? 3.792 -1.010 22.929 1.00 84.44 78 ASP A CA 1
ATOM 614 C C . ASP A 1 78 ? 3.240 -1.970 23.987 1.00 84.44 78 ASP A C 1
ATOM 616 O O . ASP A 1 78 ? 2.473 -1.588 24.873 1.00 84.44 78 ASP A O 1
ATOM 620 N N . GLN A 1 79 ? 3.607 -3.249 23.862 1.00 86.12 79 GLN A N 1
ATOM 621 C CA . GLN A 1 79 ? 3.124 -4.287 24.774 1.00 86.12 79 GLN A CA 1
ATOM 622 C C . GLN A 1 79 ? 3.466 -3.973 26.235 1.00 86.12 79 GLN A C 1
ATOM 624 O O . GLN A 1 79 ? 2.657 -4.219 27.125 1.00 86.12 79 GLN A O 1
ATOM 629 N N . LYS A 1 80 ? 4.630 -3.362 26.473 1.00 90.00 80 LYS A N 1
ATOM 630 C CA . LYS A 1 80 ? 5.085 -2.974 27.807 1.00 90.00 80 LYS A CA 1
ATOM 631 C C . LYS A 1 80 ? 4.139 -1.957 28.448 1.00 90.00 80 LYS A C 1
ATOM 633 O O . LYS A 1 80 ? 3.794 -2.113 29.618 1.00 90.00 80 LYS A O 1
ATOM 638 N N . LEU A 1 81 ? 3.699 -0.942 27.702 1.00 93.19 81 LEU A N 1
ATOM 639 C CA . LEU A 1 81 ? 2.714 0.016 28.205 1.00 93.19 81 LEU A CA 1
ATOM 640 C C . LEU A 1 81 ? 1.340 -0.630 28.414 1.00 93.19 81 LEU A C 1
ATOM 642 O O . LEU A 1 81 ? 0.675 -0.320 29.400 1.00 93.19 81 LEU A O 1
ATOM 646 N N . TRP A 1 82 ? 0.905 -1.527 27.525 1.00 93.00 82 TRP A N 1
ATOM 647 C CA . TRP A 1 82 ? -0.377 -2.222 27.697 1.00 93.00 82 TRP A CA 1
ATOM 648 C C . TRP A 1 82 ? -0.394 -3.111 28.941 1.00 93.00 82 TRP A C 1
ATOM 650 O O . TRP A 1 82 ? -1.391 -3.122 29.664 1.00 93.00 82 TRP A O 1
ATOM 660 N N . ASP A 1 83 ? 0.710 -3.797 29.234 1.00 94.19 83 ASP A N 1
ATOM 661 C CA . ASP A 1 83 ? 0.859 -4.596 30.450 1.00 94.19 83 ASP A CA 1
ATOM 662 C C . ASP A 1 83 ? 0.882 -3.708 31.707 1.00 94.19 83 ASP A C 1
ATOM 664 O O . ASP A 1 83 ? 0.192 -4.018 32.679 1.00 94.19 83 ASP A O 1
ATOM 668 N N . GLU A 1 84 ? 1.577 -2.560 31.671 1.00 96.94 84 GLU A N 1
ATOM 669 C CA . GLU A 1 84 ? 1.542 -1.560 32.755 1.00 96.94 84 GLU A CA 1
ATOM 670 C C . GLU A 1 84 ? 0.109 -1.063 33.012 1.00 96.94 84 GLU A C 1
ATOM 672 O O . GLU A 1 84 ? -0.323 -0.984 34.163 1.00 96.94 84 GLU A O 1
ATOM 677 N N . ILE A 1 85 ? -0.639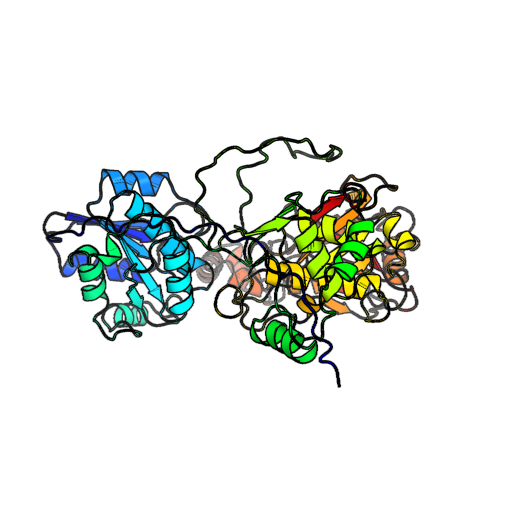 -0.749 31.948 1.00 97.56 85 ILE A N 1
ATOM 678 C CA . ILE A 1 85 ? -2.034 -0.300 32.048 1.00 97.56 85 ILE A CA 1
ATOM 679 C C . ILE A 1 85 ? -2.905 -1.403 32.646 1.00 97.56 85 ILE A C 1
ATOM 681 O O . ILE A 1 85 ? -3.689 -1.127 33.547 1.00 97.56 85 ILE A O 1
ATOM 685 N N . LYS A 1 86 ? -2.753 -2.654 32.208 1.00 96.62 86 LYS A N 1
ATOM 686 C CA . LYS A 1 86 ? -3.530 -3.772 32.755 1.00 96.62 86 LYS A CA 1
ATOM 687 C C . LYS A 1 86 ? -3.255 -4.023 34.237 1.00 96.62 86 LYS A C 1
ATOM 689 O O . LYS A 1 86 ? -4.164 -4.419 34.959 1.00 96.62 86 LYS A O 1
ATOM 694 N N . GLU A 1 87 ? -2.020 -3.825 34.686 1.00 97.44 87 GLU A N 1
ATOM 695 C CA . GLU A 1 87 ? -1.643 -4.018 36.088 1.00 97.44 87 GLU A CA 1
ATOM 696 C C . GLU A 1 87 ? -2.130 -2.871 36.989 1.00 97.44 87 GLU A C 1
ATOM 698 O O . GLU A 1 87 ? -2.506 -3.108 38.136 1.00 97.44 87 GLU A O 1
ATOM 703 N N . LYS A 1 88 ? -2.105 -1.626 36.492 1.00 97.88 88 LYS A N 1
ATOM 704 C CA . LYS A 1 88 ? -2.215 -0.425 37.342 1.00 97.88 88 LYS A CA 1
ATOM 705 C C . LYS A 1 88 ? -3.442 0.444 37.095 1.00 97.88 88 LYS A C 1
ATOM 707 O O . LYS A 1 88 ? -3.685 1.352 37.888 1.00 97.88 88 LYS A O 1
ATOM 712 N N . ALA A 1 89 ? -4.158 0.253 35.992 1.00 97.81 89 ALA A N 1
ATOM 713 C CA . ALA A 1 89 ? -5.287 1.093 35.618 1.00 97.81 89 ALA A CA 1
ATOM 714 C C . ALA A 1 89 ? -6.622 0.391 35.877 1.00 97.81 89 ALA A C 1
ATOM 716 O O . ALA A 1 89 ? -6.777 -0.800 35.629 1.00 97.81 89 ALA A O 1
ATOM 717 N N . ASP A 1 90 ? -7.616 1.172 36.285 1.00 98.56 90 ASP A N 1
ATOM 718 C CA . ASP A 1 90 ? -9.020 0.769 36.265 1.00 98.56 90 ASP A CA 1
ATOM 719 C C . ASP A 1 90 ? -9.666 1.054 34.894 1.00 98.56 90 ASP A C 1
ATOM 721 O O . ASP A 1 90 ? -10.665 0.442 34.531 1.00 98.56 90 ASP A O 1
ATOM 725 N N . GLY A 1 91 ? -9.112 1.990 34.117 1.00 98.44 91 GLY A N 1
ATOM 726 C CA . GLY A 1 91 ? -9.606 2.364 32.791 1.00 98.44 91 GLY A CA 1
ATOM 727 C C . GLY A 1 91 ? -8.580 3.158 31.985 1.00 98.44 91 GLY A C 1
ATOM 728 O O . GLY A 1 91 ? -7.566 3.614 32.521 1.00 98.44 91 GLY A O 1
ATOM 729 N N . ALA A 1 92 ? -8.836 3.342 30.691 1.00 98.50 92 ALA A N 1
ATOM 730 C CA . ALA A 1 92 ? -7.908 4.033 29.796 1.00 98.50 92 ALA A CA 1
ATOM 731 C C . ALA A 1 92 ? -8.598 4.989 28.811 1.00 98.50 92 ALA A C 1
ATOM 733 O O . ALA A 1 92 ? -9.741 4.797 28.418 1.00 98.50 92 ALA A O 1
ATOM 734 N N . ILE A 1 93 ? -7.880 6.012 28.359 1.00 98.38 93 ILE A N 1
ATOM 735 C CA . ILE A 1 93 ? -8.257 6.922 27.275 1.00 98.38 93 ILE A CA 1
ATOM 736 C C . ILE A 1 93 ? -7.139 6.851 26.236 1.00 98.38 93 ILE A C 1
ATOM 738 O O . ILE A 1 93 ? -5.983 7.084 26.580 1.00 98.38 93 ILE A O 1
ATOM 742 N N . ILE A 1 94 ? -7.456 6.544 24.976 1.00 95.75 94 ILE A N 1
ATOM 743 C CA . ILE A 1 94 ? -6.459 6.413 23.899 1.00 95.75 94 ILE A CA 1
ATOM 744 C C . ILE A 1 94 ? -6.730 7.446 22.812 1.00 95.75 94 ILE A C 1
ATOM 746 O O . ILE A 1 94 ? -7.854 7.563 22.330 1.00 95.75 94 ILE A O 1
ATOM 750 N N . GLY A 1 95 ? -5.703 8.184 22.389 1.00 92.38 95 GLY A N 1
ATOM 751 C CA . GLY A 1 95 ? -5.856 9.188 21.339 1.00 92.38 95 GLY A CA 1
ATOM 752 C C . GLY A 1 95 ? -4.562 9.921 20.971 1.00 92.38 95 GLY A C 1
ATOM 753 O O . GLY A 1 95 ? -3.464 9.500 21.315 1.00 92.38 95 GLY A O 1
ATOM 754 N N . VAL A 1 96 ? -4.618 11.026 20.233 1.00 91.25 96 VAL A N 1
ATOM 755 C CA . VAL A 1 96 ? -5.743 11.405 19.367 1.00 91.25 96 VAL A CA 1
ATOM 756 C C . VAL A 1 96 ? -5.483 10.839 17.977 1.00 91.25 96 VAL A C 1
ATOM 758 O O . VAL A 1 96 ? -4.428 11.079 17.388 1.00 91.25 96 VAL A O 1
ATOM 761 N N . GLY A 1 97 ? -6.465 10.118 17.448 1.00 88.94 97 GLY A N 1
ATOM 762 C CA . GLY A 1 97 ? -6.471 9.664 16.064 1.00 88.94 97 GLY A CA 1
ATOM 763 C C . GLY A 1 97 ? -7.088 10.720 15.150 1.00 88.94 97 GLY A C 1
ATOM 764 O O . GLY A 1 97 ? -8.239 11.094 15.338 1.00 88.94 97 GLY A O 1
ATOM 765 N N . GLN A 1 98 ? -6.351 11.229 14.172 1.00 84.44 98 GLN A N 1
ATOM 766 C CA . GLN A 1 98 ? -6.750 12.378 13.349 1.00 84.44 98 GLN A CA 1
ATOM 767 C C . GLN A 1 98 ? -6.434 12.265 11.857 1.00 84.44 98 GLN A C 1
ATOM 769 O O . GLN A 1 98 ? -6.711 13.205 11.122 1.00 84.44 98 GLN A O 1
ATOM 774 N N . LEU A 1 99 ? -5.798 11.175 11.436 1.00 77.81 99 LEU A N 1
ATOM 775 C CA . LEU A 1 99 ? -5.501 10.845 10.048 1.00 77.81 99 LEU A CA 1
ATOM 776 C C . LEU A 1 99 ? -6.049 9.453 9.742 1.00 77.81 99 LEU A C 1
ATOM 778 O O . LEU A 1 99 ? -6.299 8.656 10.649 1.00 77.81 99 LEU A O 1
ATOM 782 N N . ASP A 1 100 ? -6.155 9.167 8.456 1.00 69.00 100 ASP A N 1
ATOM 783 C CA . ASP A 1 100 ? -6.538 7.885 7.874 1.00 69.00 100 ASP A CA 1
ATOM 784 C C . ASP A 1 100 ? -5.872 6.652 8.500 1.00 69.00 100 ASP A C 1
ATOM 786 O O . ASP A 1 100 ? -6.505 5.621 8.682 1.00 69.00 100 ASP A O 1
ATOM 790 N N . THR A 1 101 ? -4.594 6.749 8.839 1.00 70.62 101 THR A N 1
ATOM 791 C CA . THR A 1 101 ? -3.777 5.628 9.320 1.00 70.62 101 THR A CA 1
ATOM 792 C C . THR A 1 101 ? -3.712 5.554 10.843 1.00 70.62 101 THR A C 1
ATOM 794 O O . THR A 1 101 ? -3.647 4.464 11.411 1.00 70.62 101 THR A O 1
ATOM 797 N N . ASN A 1 102 ? -3.786 6.696 11.533 1.00 79.38 102 ASN A N 1
ATOM 798 C CA . ASN A 1 102 ? -3.650 6.751 12.989 1.00 79.38 102 ASN A CA 1
ATOM 799 C C . ASN A 1 102 ? -5.001 6.740 13.738 1.00 79.38 102 ASN A C 1
ATOM 801 O O . ASN A 1 102 ? -5.052 6.284 14.879 1.00 79.38 102 ASN A O 1
ATOM 805 N N . ALA A 1 103 ? -6.106 7.168 13.113 1.00 86.56 103 ALA A N 1
ATOM 806 C CA . ALA A 1 103 ? -7.444 7.034 13.690 1.00 86.56 103 ALA A CA 1
ATOM 807 C C . ALA A 1 103 ? -7.853 5.568 13.855 1.00 86.56 103 ALA A C 1
ATOM 809 O O . ALA A 1 103 ? -8.325 5.205 14.935 1.00 86.56 103 ALA A O 1
ATOM 810 N N . PRO A 1 104 ? -7.589 4.683 12.881 1.00 83.75 104 PRO A N 1
ATOM 811 C CA . PRO A 1 104 ? -7.802 3.270 13.106 1.00 83.75 104 PRO A CA 1
ATOM 812 C C . PRO A 1 104 ? -6.817 2.642 14.096 1.00 83.75 104 PRO A C 1
ATOM 814 O O . PRO A 1 104 ? -7.209 1.738 14.826 1.00 83.75 104 PRO A O 1
ATOM 817 N N . ALA A 1 105 ? -5.578 3.139 14.202 1.00 83.44 105 ALA A N 1
ATOM 818 C CA . ALA A 1 105 ? -4.642 2.677 15.231 1.00 83.44 105 ALA A CA 1
ATOM 819 C C . ALA A 1 105 ? -5.197 2.889 16.654 1.00 83.44 105 ALA A C 1
ATOM 821 O O . ALA A 1 105 ? -5.073 2.003 17.495 1.00 83.44 105 ALA A O 1
ATOM 822 N N . VAL A 1 106 ? -5.897 4.006 16.909 1.00 91.25 106 VAL A N 1
ATOM 823 C CA . VAL A 1 106 ? -6.626 4.216 18.176 1.00 91.25 106 VAL A CA 1
ATOM 824 C C . VAL A 1 106 ? -7.634 3.093 18.421 1.00 91.25 106 VAL A C 1
ATOM 826 O O . VAL A 1 106 ? -7.630 2.508 19.498 1.00 91.25 106 VAL A O 1
ATOM 829 N N . VAL A 1 107 ? -8.450 2.747 17.420 1.00 91.25 107 VAL A N 1
ATOM 830 C CA . VAL A 1 107 ? -9.443 1.661 17.522 1.00 91.25 107 VAL A CA 1
ATOM 831 C C . VAL A 1 107 ? -8.773 0.316 17.820 1.00 91.25 107 VAL A C 1
ATOM 833 O O . VAL A 1 107 ? -9.259 -0.440 18.659 1.00 91.25 107 VAL A O 1
ATOM 836 N N . ILE A 1 108 ? -7.633 0.032 17.184 1.00 87.00 108 ILE A N 1
ATOM 837 C CA . ILE A 1 108 ? -6.854 -1.192 17.416 1.00 87.00 108 ILE A CA 1
ATOM 838 C C . ILE A 1 108 ? -6.368 -1.257 18.863 1.00 87.00 108 ILE A C 1
ATOM 840 O O . ILE A 1 108 ? -6.649 -2.236 19.553 1.00 87.00 108 ILE A O 1
ATOM 844 N N . PHE A 1 109 ? -5.677 -0.224 19.344 1.00 90.81 109 PHE A N 1
ATOM 845 C CA . PHE A 1 109 ? -5.146 -0.210 20.709 1.00 90.81 109 PHE A CA 1
ATOM 846 C C . PHE A 1 109 ? -6.264 -0.236 21.756 1.00 90.81 109 PHE A C 1
ATOM 848 O O . PHE A 1 109 ? -6.146 -0.927 22.766 1.00 90.81 109 PHE A O 1
ATOM 855 N N . THR A 1 110 ? -7.395 0.419 21.482 1.00 95.00 110 THR A N 1
ATOM 856 C CA . THR A 1 110 ? -8.605 0.283 22.294 1.00 95.00 110 THR A CA 1
ATOM 857 C C . THR A 1 110 ? -9.091 -1.163 22.340 1.00 95.00 110 THR A C 1
ATOM 859 O O . THR A 1 110 ? -9.332 -1.667 23.430 1.00 95.00 110 THR A O 1
ATOM 862 N N . SER A 1 111 ? -9.168 -1.865 21.205 1.00 91.75 111 SER A N 1
ATOM 863 C CA . SER A 1 111 ? -9.593 -3.274 21.191 1.00 91.75 111 SER A CA 1
ATOM 864 C C . SER A 1 111 ? -8.651 -4.199 21.973 1.00 91.75 111 SER A C 1
ATOM 866 O O . SER A 1 111 ? -9.111 -5.143 22.613 1.00 91.75 111 SER A O 1
ATOM 868 N N . ILE A 1 112 ? -7.344 -3.905 21.979 1.00 91.25 112 ILE A N 1
ATOM 869 C CA . ILE A 1 112 ? -6.344 -4.645 22.762 1.00 91.25 112 ILE A CA 1
ATOM 870 C C . ILE A 1 112 ? -6.620 -4.478 24.259 1.00 91.25 112 ILE A C 1
ATOM 872 O O . ILE A 1 112 ? -6.749 -5.475 24.968 1.00 91.25 112 ILE A O 1
ATOM 876 N N . LEU A 1 113 ? -6.771 -3.239 24.731 1.00 94.75 113 LEU A N 1
ATOM 877 C CA . LEU A 1 113 ? -7.033 -2.951 26.143 1.00 94.75 113 LEU A CA 1
ATOM 878 C C . LEU A 1 113 ? -8.396 -3.481 26.610 1.00 94.75 113 LEU A C 1
ATOM 880 O O . LEU A 1 113 ? -8.494 -4.077 27.680 1.00 94.75 113 LEU A O 1
ATOM 884 N N . GLU A 1 114 ? -9.426 -3.354 25.776 1.00 96.00 114 GLU A N 1
ATOM 885 C CA . GLU A 1 114 ? -10.758 -3.911 26.027 1.00 96.00 114 GLU A CA 1
ATOM 886 C C . GLU A 1 114 ? -10.703 -5.441 26.174 1.00 96.00 114 GLU A C 1
ATOM 888 O O . GLU A 1 114 ? -11.227 -5.998 27.139 1.00 96.00 114 GLU A O 1
ATOM 893 N N . LYS A 1 115 ? -9.964 -6.131 25.295 1.00 93.06 115 LYS A N 1
ATOM 894 C CA . LYS A 1 115 ? -9.714 -7.578 25.404 1.00 93.06 115 LYS A CA 1
ATOM 895 C C . LYS A 1 115 ? -8.903 -7.950 26.653 1.00 93.06 115 LYS A C 1
ATOM 897 O O . LYS A 1 115 ? -9.051 -9.054 27.174 1.00 93.06 115 LYS A O 1
ATOM 902 N N . MET A 1 116 ? -8.057 -7.045 27.145 1.00 94.56 116 MET A N 1
ATOM 903 C CA . MET A 1 116 ? -7.320 -7.195 28.407 1.00 94.56 116 MET A CA 1
ATOM 904 C C . MET A 1 116 ? -8.190 -6.939 29.648 1.00 94.56 116 MET A C 1
ATOM 906 O O . MET A 1 116 ? -7.702 -7.139 30.761 1.00 94.56 116 MET A O 1
ATOM 910 N N . GLY A 1 117 ? -9.461 -6.562 29.469 1.00 96.06 117 GLY A N 1
ATOM 911 C CA . GLY A 1 117 ? -10.413 -6.293 30.545 1.00 96.06 117 GLY A CA 1
ATOM 912 C C . GLY A 1 117 ? -10.415 -4.844 31.031 1.00 96.06 117 GLY A C 1
ATOM 913 O O . GLY A 1 117 ? -11.022 -4.568 32.061 1.00 96.06 117 GLY A O 1
ATOM 914 N N . ILE A 1 118 ? -9.766 -3.926 30.308 1.00 98.19 118 ILE A N 1
ATOM 915 C CA . ILE A 1 118 ? -9.671 -2.511 30.677 1.00 98.19 118 ILE A CA 1
ATOM 916 C C . ILE A 1 118 ? -10.695 -1.694 29.871 1.00 98.19 118 ILE A C 1
ATOM 918 O O . ILE A 1 118 ? -10.546 -1.572 28.648 1.00 98.19 118 ILE A O 1
ATOM 922 N N . PRO A 1 119 ? -11.725 -1.098 30.509 1.00 98.19 119 PRO A N 1
ATOM 923 C CA . PRO A 1 119 ? -12.657 -0.216 29.816 1.00 98.19 119 PRO A CA 1
ATOM 924 C C . PRO A 1 119 ? -11.895 0.981 29.252 1.00 98.19 119 PRO A C 1
ATOM 926 O O . PRO A 1 119 ? -11.193 1.691 29.975 1.00 98.19 119 PRO A O 1
ATOM 929 N N . THR A 1 120 ? -12.020 1.191 27.944 1.00 98.38 120 THR A N 1
ATOM 930 C CA . THR A 1 120 ? -11.182 2.142 27.219 1.00 98.38 120 THR A CA 1
ATOM 931 C C . THR A 1 120 ? -12.024 3.113 26.395 1.00 98.38 120 THR A C 1
ATOM 933 O O . THR A 1 120 ? -12.923 2.711 25.661 1.00 98.38 120 THR A O 1
ATOM 936 N N . ALA A 1 121 ? -11.719 4.407 26.499 1.00 98.06 121 ALA A N 1
ATOM 937 C CA . ALA A 1 121 ? -12.344 5.477 25.732 1.00 98.06 121 ALA A CA 1
ATOM 938 C C . ALA A 1 121 ? -11.440 5.925 24.566 1.00 98.06 121 ALA A C 1
ATOM 940 O O . ALA A 1 121 ? -10.440 6.616 24.789 1.00 98.06 121 ALA A O 1
ATOM 941 N N . PRO A 1 122 ? -11.761 5.555 23.314 1.00 97.25 122 PRO A N 1
ATOM 942 C CA . PRO A 1 122 ? -11.051 6.046 22.137 1.00 97.25 122 PRO A CA 1
ATOM 943 C C . PRO A 1 122 ? -11.441 7.494 21.811 1.00 97.25 122 PRO A C 1
ATOM 945 O O . PRO A 1 122 ? -12.627 7.827 21.736 1.00 97.25 122 PRO A O 1
ATOM 948 N N . VAL A 1 123 ? -10.439 8.334 21.547 1.00 96.12 123 VAL A N 1
ATOM 949 C CA . VAL A 1 123 ? -10.591 9.728 21.112 1.00 96.12 123 VAL A CA 1
ATOM 950 C C . VAL A 1 123 ? -10.022 9.886 19.705 1.00 96.12 123 VAL A C 1
ATOM 952 O O . VAL A 1 123 ? -8.812 9.787 19.472 1.00 96.12 123 VAL A O 1
ATOM 955 N N . VAL A 1 124 ? -10.912 10.159 18.758 1.00 94.62 124 VAL A N 1
ATOM 956 C CA . VAL A 1 124 ? -10.601 10.325 17.335 1.00 94.62 124 VAL A CA 1
ATOM 957 C C . VAL A 1 124 ? -11.242 11.603 16.797 1.00 94.62 124 VAL A C 1
ATOM 959 O O . VAL A 1 124 ? -12.148 12.158 17.406 1.00 94.62 124 VAL A O 1
ATOM 962 N N . THR A 1 125 ? -10.783 12.125 15.665 1.00 92.88 125 THR A N 1
ATOM 963 C CA . THR A 1 125 ? -11.399 13.312 15.056 1.00 92.88 125 THR A CA 1
ATOM 964 C C . THR A 1 125 ? -12.604 12.948 14.192 1.00 92.88 125 THR A C 1
ATOM 966 O O . THR A 1 125 ? -12.633 11.889 13.567 1.00 92.88 125 THR A O 1
ATOM 969 N N . ALA A 1 126 ? -13.556 13.871 14.078 1.00 92.50 126 ALA A N 1
ATOM 970 C CA . ALA A 1 126 ? -14.783 13.741 13.294 1.00 92.50 126 ALA A CA 1
ATOM 971 C C . ALA A 1 126 ? -14.569 13.673 11.768 1.00 92.50 126 ALA A C 1
ATOM 973 O O . ALA A 1 126 ? -15.542 13.581 11.030 1.00 92.50 126 ALA A O 1
ATOM 974 N N . GLY A 1 127 ? -13.321 13.708 11.287 1.00 87.00 127 GLY A N 1
ATOM 975 C CA . GLY A 1 127 ? -13.005 13.509 9.870 1.00 87.00 127 GLY A CA 1
ATOM 976 C C . GLY A 1 127 ? -13.163 12.058 9.396 1.00 87.00 127 GLY A C 1
ATOM 977 O O . GLY A 1 127 ? -13.298 11.836 8.201 1.00 87.00 127 GLY A O 1
ATOM 978 N N . PHE A 1 128 ? -13.168 11.074 10.310 1.00 83.75 128 PHE A N 1
ATOM 979 C CA . PHE A 1 128 ? -13.103 9.643 9.958 1.00 83.75 128 PHE A CA 1
ATOM 980 C C . PHE A 1 128 ? -14.122 8.739 10.695 1.00 83.75 128 PHE A C 1
ATOM 982 O O . PHE A 1 128 ? -13.742 7.683 11.220 1.00 83.75 128 PHE A O 1
ATOM 989 N N . PRO A 1 129 ? -15.414 9.108 10.791 1.00 89.38 129 PRO A N 1
ATOM 990 C CA . PRO A 1 129 ? -16.384 8.346 11.575 1.00 89.38 129 PRO A CA 1
ATOM 991 C C . PRO A 1 129 ? -16.689 6.968 10.979 1.00 89.38 129 PRO A C 1
ATOM 993 O O . PRO A 1 129 ? -16.690 5.978 11.707 1.00 89.38 129 PRO A O 1
ATOM 996 N N . ASP A 1 130 ? -16.890 6.870 9.668 1.00 87.00 130 ASP A N 1
ATOM 997 C CA . ASP A 1 130 ? -17.243 5.594 9.033 1.00 87.00 130 ASP A CA 1
ATOM 998 C C . ASP A 1 130 ? -16.045 4.649 8.959 1.00 87.00 130 ASP A C 1
ATOM 1000 O O . ASP A 1 130 ? -16.174 3.459 9.246 1.00 87.00 130 ASP A O 1
ATOM 1004 N N . LEU A 1 131 ? -14.852 5.200 8.723 1.00 83.38 131 LEU A N 1
ATOM 1005 C CA . LEU A 1 131 ? -13.588 4.475 8.805 1.00 83.38 131 LEU A CA 1
ATOM 1006 C C . LEU A 1 131 ? -13.404 3.818 10.181 1.00 83.38 131 LEU A C 1
ATOM 1008 O O . LEU A 1 131 ? -13.221 2.607 10.285 1.00 83.38 131 LEU A O 1
ATOM 1012 N N . THR A 1 132 ? -13.480 4.600 11.258 1.00 88.75 132 THR A N 1
ATOM 1013 C CA . THR A 1 132 ? -13.257 4.083 12.619 1.00 88.75 132 THR A CA 1
ATOM 1014 C C . THR A 1 132 ? -14.327 3.073 13.044 1.00 88.75 132 THR A C 1
ATOM 1016 O O . THR A 1 132 ? -13.992 2.079 13.688 1.00 88.75 132 THR A O 1
ATOM 1019 N N . ARG A 1 133 ? -15.586 3.245 12.616 1.00 91.19 133 ARG A N 1
ATOM 1020 C CA . ARG A 1 133 ? -16.658 2.248 12.808 1.00 91.19 133 ARG A CA 1
ATOM 1021 C C . ARG A 1 133 ? -16.412 0.956 12.029 1.00 91.19 133 ARG A C 1
ATOM 1023 O O . ARG A 1 133 ? -16.541 -0.122 12.602 1.00 91.19 133 ARG A O 1
ATOM 1030 N N . SER A 1 134 ? -16.026 1.051 10.754 1.00 86.12 134 SER A N 1
ATOM 1031 C CA . SER A 1 134 ? -15.682 -0.105 9.908 1.00 86.12 134 SER A CA 1
ATOM 1032 C C . SER A 1 134 ? -14.563 -0.929 10.548 1.00 86.12 134 SER A C 1
ATOM 1034 O O . SER A 1 134 ? -14.610 -2.158 10.591 1.00 86.12 134 SER A O 1
ATOM 1036 N N . PHE A 1 135 ? -13.584 -0.253 11.139 1.00 85.75 135 PHE A N 1
ATOM 1037 C CA . PHE A 1 135 ? -12.501 -0.899 11.865 1.00 85.75 135 PHE A CA 1
ATOM 1038 C C . PHE A 1 135 ? -12.925 -1.515 13.186 1.00 85.75 135 PHE A C 1
ATOM 1040 O O . PHE A 1 135 ? -12.500 -2.627 13.487 1.00 85.75 135 PHE A O 1
ATOM 1047 N N . ALA A 1 136 ? -13.771 -0.835 13.956 1.00 90.31 136 ALA A N 1
ATOM 1048 C CA . ALA A 1 136 ? -14.322 -1.400 15.178 1.00 90.31 136 ALA A CA 1
ATOM 1049 C C . ALA A 1 136 ? -15.091 -2.694 14.867 1.00 90.31 136 ALA A C 1
ATOM 1051 O O . ALA A 1 136 ? -14.844 -3.716 15.503 1.00 90.31 136 ALA A O 1
ATOM 1052 N N . TYR A 1 137 ? -15.913 -2.693 13.810 1.00 90.19 137 TYR A N 1
ATOM 1053 C CA . TYR A 1 137 ? -16.569 -3.892 13.284 1.00 90.19 137 TYR A CA 1
ATOM 1054 C C . TYR A 1 137 ? -15.557 -4.990 12.919 1.00 90.19 137 TYR A C 1
ATOM 1056 O O . TYR A 1 137 ? -15.667 -6.106 13.420 1.00 90.19 137 TYR A O 1
ATOM 1064 N N . LYS A 1 138 ? -14.526 -4.678 12.119 1.00 83.44 138 LYS A N 1
ATOM 1065 C CA . LYS A 1 138 ? -13.484 -5.639 11.697 1.00 83.44 138 LYS A CA 1
ATOM 1066 C C . LYS A 1 138 ? -12.646 -6.186 12.859 1.00 83.44 138 LYS A C 1
ATOM 1068 O O . LYS A 1 138 ? -12.197 -7.324 12.798 1.00 83.44 138 LYS A O 1
ATOM 1073 N N . LYS A 1 139 ? -12.452 -5.412 13.932 1.00 85.75 139 LYS A N 1
ATOM 1074 C CA . LYS A 1 139 ? -11.819 -5.877 15.181 1.00 85.75 139 LYS A CA 1
ATOM 1075 C C . LYS A 1 139 ? -12.784 -6.625 16.106 1.00 85.75 139 LYS A C 1
ATOM 1077 O O . LYS A 1 139 ? -12.393 -6.986 17.208 1.00 85.75 139 LYS A O 1
ATOM 1082 N N . GLY A 1 140 ? -14.022 -6.871 15.679 1.00 89.19 140 GLY A N 1
ATOM 1083 C CA . GLY A 1 140 ? -15.000 -7.631 16.451 1.00 89.19 140 GLY A CA 1
ATOM 1084 C C . GLY A 1 140 ? -15.720 -6.834 17.530 1.00 89.19 140 GLY A C 1
ATOM 1085 O O . GLY A 1 140 ? -16.353 -7.427 18.394 1.00 89.19 140 GLY A O 1
ATOM 1086 N N . MET A 1 141 ? -15.649 -5.505 17.482 1.00 93.81 141 MET A N 1
ATOM 1087 C CA . MET A 1 141 ? -16.302 -4.594 18.421 1.00 93.81 141 MET A CA 1
ATOM 1088 C C . MET A 1 141 ? -17.276 -3.651 17.690 1.00 93.81 141 MET A C 1
ATOM 1090 O O . MET A 1 141 ? -17.094 -2.434 17.727 1.00 93.81 141 MET A O 1
ATOM 1094 N N . PRO A 1 142 ? -18.325 -4.157 17.012 1.00 93.62 142 PRO A N 1
ATOM 1095 C CA . PRO A 1 142 ? -19.258 -3.317 16.248 1.00 93.62 142 PRO A CA 1
ATOM 1096 C C . PRO A 1 142 ? -19.969 -2.248 17.094 1.00 93.62 142 PRO A C 1
ATOM 1098 O O . PRO A 1 142 ? -20.347 -1.203 16.573 1.00 93.62 142 PRO A O 1
ATOM 1101 N N . GLY A 1 143 ? -20.128 -2.497 18.398 1.00 93.50 143 GLY A N 1
ATOM 1102 C CA . GLY A 1 143 ? -20.699 -1.558 19.366 1.00 93.50 143 GLY A CA 1
ATOM 1103 C C . GLY A 1 143 ? -19.685 -0.635 20.049 1.00 93.50 143 GLY A C 1
ATOM 1104 O O . GLY A 1 143 ? -20.054 0.029 21.015 1.00 93.50 143 GLY A O 1
ATOM 1105 N N . LEU A 1 144 ? -18.416 -0.596 19.612 1.00 96.06 144 LEU A N 1
ATOM 1106 C CA . LEU A 1 144 ? -17.389 0.210 20.277 1.00 96.06 144 LEU A CA 1
ATOM 1107 C C . LEU A 1 144 ? -17.806 1.684 20.351 1.00 96.06 144 LEU A C 1
ATOM 1109 O O . LEU A 1 144 ? -18.121 2.326 19.345 1.00 96.06 144 LEU A O 1
ATOM 1113 N N . ARG A 1 145 ? -17.761 2.243 21.560 1.00 96.31 145 ARG A N 1
ATOM 1114 C CA . ARG A 1 145 ? -18.185 3.618 21.822 1.00 96.31 145 ARG A CA 1
ATOM 1115 C C . ARG A 1 145 ? -17.065 4.600 21.477 1.00 96.31 145 ARG A C 1
ATOM 1117 O O . ARG A 1 145 ? -16.129 4.787 22.250 1.00 96.31 145 ARG A O 1
ATOM 1124 N N . LEU A 1 146 ? -17.173 5.227 20.310 1.00 96.06 146 LEU A N 1
ATOM 1125 C CA . LEU A 1 146 ? -16.206 6.205 19.807 1.00 96.06 146 LEU A CA 1
ATOM 1126 C C . LEU A 1 146 ? -16.501 7.617 20.335 1.00 96.06 146 LEU A C 1
ATOM 1128 O O . LEU A 1 146 ? -17.662 8.025 20.394 1.00 96.06 146 LEU A O 1
ATOM 1132 N N . THR A 1 147 ? -15.454 8.367 20.693 1.00 96.75 147 THR A N 1
ATOM 1133 C CA . THR A 1 147 ? -15.548 9.805 20.991 1.00 96.75 147 THR A CA 1
ATOM 1134 C C . THR A 1 147 ? -14.938 10.609 19.855 1.00 96.75 147 THR A C 1
ATOM 1136 O O . THR A 1 147 ? -13.750 10.447 19.564 1.00 96.75 147 THR A O 1
ATOM 1139 N N . PHE A 1 148 ? -15.733 11.488 19.239 1.00 96.31 148 PHE A N 1
ATOM 1140 C CA . PHE A 1 148 ? -15.280 12.343 18.151 1.00 96.31 148 PHE A CA 1
ATOM 1141 C C . PHE A 1 148 ? -15.028 13.773 18.620 1.00 96.31 148 PHE A C 1
ATOM 1143 O O . PHE A 1 148 ? -15.864 14.394 19.267 1.00 96.31 148 PHE A O 1
ATOM 1150 N N . ILE A 1 149 ? -13.883 14.327 18.233 1.00 95.12 149 ILE A N 1
ATOM 1151 C CA . ILE A 1 149 ? -13.550 15.746 18.419 1.00 95.12 149 ILE A CA 1
ATOM 1152 C C . ILE A 1 149 ? -13.494 16.468 17.060 1.00 95.12 149 ILE A C 1
ATOM 1154 O O . ILE A 1 149 ? -13.272 15.812 16.040 1.00 95.12 149 ILE A O 1
ATOM 1158 N N . PRO A 1 150 ? -13.683 17.798 16.989 1.00 94.56 150 PRO A N 1
ATOM 1159 C CA . PRO A 1 150 ? -13.605 18.545 15.729 1.00 94.56 150 PRO A CA 1
ATOM 1160 C C . PRO A 1 150 ? -12.317 18.306 14.917 1.00 94.56 150 PRO A C 1
ATOM 1162 O O . PRO A 1 150 ? -11.232 18.130 15.473 1.00 94.56 150 PRO A O 1
ATOM 1165 N N . HIS A 1 151 ? -12.446 18.323 13.585 1.00 90.00 151 HIS A N 1
ATOM 1166 C CA . HIS A 1 151 ? -11.356 18.156 12.616 1.00 90.00 151 HIS A CA 1
ATOM 1167 C C . HIS A 1 151 ? -11.168 19.444 11.782 1.00 90.00 151 HIS A C 1
ATOM 1169 O O . HIS A 1 151 ? -12.170 20.061 11.417 1.00 90.00 151 HIS A O 1
ATOM 1175 N N . PRO A 1 152 ? -9.934 19.857 11.425 1.00 87.56 152 PRO A N 1
ATOM 1176 C CA . PRO A 1 152 ? -8.646 19.305 11.851 1.00 87.56 152 PRO A CA 1
ATOM 1177 C C . PRO A 1 152 ? -8.299 19.708 13.291 1.00 87.56 152 PRO A C 1
ATOM 1179 O O . PRO A 1 152 ? -8.679 20.790 13.741 1.00 87.56 152 PRO A O 1
ATOM 1182 N N . PHE A 1 153 ? -7.552 18.848 13.993 1.00 86.19 153 PHE A N 1
ATOM 1183 C CA . PHE A 1 153 ? -7.280 18.997 15.427 1.00 86.19 153 PHE A CA 1
ATOM 1184 C C . PHE A 1 153 ? -5.834 19.422 15.742 1.00 86.19 153 PHE A C 1
ATOM 1186 O O . PHE A 1 153 ? -5.623 20.555 16.170 1.00 86.19 153 PHE A O 1
ATOM 1193 N N . SER A 1 154 ? -4.814 18.585 15.480 1.00 76.69 154 SER A N 1
ATOM 1194 C CA . SER A 1 154 ? -3.409 18.905 15.831 1.00 76.69 154 SER A CA 1
ATOM 1195 C C . SER A 1 154 ? -2.855 20.161 15.169 1.00 76.69 154 SER A C 1
ATOM 1197 O O . SER A 1 154 ? -1.940 20.770 15.708 1.00 76.69 154 SER A O 1
ATOM 1199 N N . ALA A 1 155 ? -3.344 20.521 13.981 1.00 76.88 155 ALA A N 1
ATOM 1200 C CA . ALA A 1 155 ? -2.849 21.683 13.243 1.00 76.88 155 ALA A CA 1
ATOM 1201 C C . ALA A 1 155 ? -3.383 23.018 13.798 1.00 76.88 155 ALA A C 1
ATOM 1203 O O . ALA A 1 155 ? -3.068 24.080 13.264 1.00 76.88 155 ALA A O 1
ATOM 1204 N N . ARG A 1 156 ? -4.233 22.983 14.830 1.00 84.88 156 ARG A N 1
ATOM 1205 C CA . ARG A 1 156 ? -4.822 24.176 15.443 1.00 84.88 156 ARG A CA 1
ATOM 1206 C C . ARG A 1 156 ? -4.020 24.624 16.671 1.00 84.88 156 ARG A C 1
ATOM 1208 O O . ARG A 1 156 ? -3.457 23.766 17.352 1.00 84.88 156 ARG A O 1
ATOM 1215 N N . PRO A 1 157 ? -4.004 25.932 16.996 1.00 87.38 157 PRO A N 1
ATOM 1216 C CA . PRO A 1 157 ? -3.446 26.431 18.254 1.00 87.38 157 PRO A CA 1
ATOM 1217 C C . PRO A 1 157 ? -4.036 25.716 19.477 1.00 87.38 157 PRO A C 1
ATOM 1219 O O . PRO A 1 157 ? -5.179 25.250 19.436 1.00 87.38 157 PRO A O 1
ATOM 1222 N N . VAL A 1 158 ? -3.273 25.641 20.570 1.00 85.31 158 VAL A N 1
ATOM 1223 C CA . VAL A 1 158 ? -3.670 24.926 21.799 1.00 85.31 158 VAL A CA 1
ATOM 1224 C C . VAL A 1 158 ? -4.980 25.476 22.365 1.00 85.31 158 VAL A C 1
ATOM 1226 O O . VAL A 1 158 ? -5.819 24.715 22.839 1.00 85.31 158 VAL A O 1
ATOM 1229 N N . GLU A 1 159 ? -5.210 26.781 22.242 1.00 88.38 159 GLU A N 1
ATOM 1230 C CA . GLU A 1 159 ? -6.436 27.454 22.669 1.00 88.38 159 GLU A CA 1
ATOM 1231 C C . GLU A 1 159 ? -7.651 26.916 21.909 1.00 88.38 159 GLU A C 1
ATOM 1233 O O . GLU A 1 159 ? -8.679 26.617 22.511 1.00 88.38 159 GLU A O 1
ATOM 1238 N N . VAL A 1 160 ? -7.518 26.714 20.596 1.00 91.62 160 VAL A N 1
ATOM 1239 C CA . VAL A 1 160 ? -8.586 26.155 19.758 1.00 91.62 160 VAL A CA 1
ATOM 1240 C C . VAL A 1 160 ? -8.815 24.681 20.093 1.00 91.62 160 VAL A C 1
ATOM 1242 O O . VAL A 1 160 ? -9.961 24.262 20.233 1.00 91.62 160 VAL A O 1
ATOM 1245 N N . GLN A 1 161 ? -7.745 23.897 20.279 1.00 91.00 161 GLN A N 1
ATOM 1246 C CA . GLN A 1 161 ? -7.858 22.494 20.704 1.00 91.00 161 GLN A CA 1
ATOM 1247 C C . GLN A 1 161 ? -8.584 22.370 22.052 1.00 91.00 161 GLN A C 1
ATOM 1249 O O . GLN A 1 161 ? -9.437 21.500 22.220 1.00 91.00 161 GLN A O 1
ATOM 1254 N N . ARG A 1 162 ? -8.283 23.263 23.001 1.00 92.31 162 ARG A N 1
ATOM 1255 C CA . ARG A 1 162 ? -8.937 23.319 24.312 1.00 92.31 162 ARG A CA 1
ATOM 1256 C C . ARG A 1 162 ? -10.432 23.602 24.184 1.00 92.31 162 ARG A C 1
ATOM 1258 O O . ARG A 1 162 ? -11.229 22.914 24.816 1.00 92.31 162 ARG A O 1
ATOM 1265 N N . GLU A 1 163 ? -10.820 24.579 23.368 1.00 94.25 163 GLU A N 1
ATOM 1266 C CA . GLU A 1 163 ? -12.237 24.891 23.146 1.00 94.25 163 GLU A CA 1
ATOM 1267 C C . GLU A 1 163 ? -12.971 23.756 22.426 1.00 94.25 163 GLU A C 1
ATOM 1269 O O . GLU A 1 163 ? -14.107 23.437 22.771 1.00 94.25 163 GLU A O 1
ATOM 1274 N N . TYR A 1 164 ? -12.302 23.061 21.505 1.00 94.94 164 TYR A N 1
ATOM 1275 C CA . TYR A 1 164 ? -12.829 21.837 20.908 1.00 94.94 164 TYR A CA 1
ATOM 1276 C C . TYR A 1 164 ? -13.092 20.751 21.953 1.00 94.94 164 TYR A C 1
ATOM 1278 O O . TYR A 1 164 ? -14.183 20.197 21.963 1.00 94.94 164 TYR A O 1
ATOM 1286 N N . ILE A 1 165 ? -12.150 20.486 22.864 1.00 95.06 165 ILE A N 1
ATOM 1287 C CA . ILE A 1 165 ? -12.307 19.472 23.924 1.00 95.06 165 ILE A CA 1
ATOM 1288 C C . ILE A 1 165 ? -13.422 19.835 24.915 1.00 95.06 165 ILE A C 1
ATOM 1290 O O . ILE A 1 165 ? -14.154 18.957 25.366 1.00 95.06 165 ILE A O 1
ATOM 1294 N N . LYS A 1 166 ? -13.570 21.117 25.267 1.00 94.75 166 LYS A N 1
ATOM 1295 C CA . LYS A 1 166 ? -14.675 21.589 26.123 1.00 94.75 166 LYS A CA 1
ATOM 1296 C C . LYS A 1 166 ? -16.030 21.569 25.411 1.00 94.75 166 LYS A C 1
ATOM 1298 O O . LYS A 1 166 ? -17.066 21.626 26.071 1.00 94.75 166 LYS A O 1
ATOM 1303 N N . GLY A 1 167 ? -16.010 21.557 24.083 1.00 96.38 167 GLY A N 1
ATOM 1304 C CA . GLY A 1 167 ? -17.183 21.614 23.234 1.00 96.38 167 GLY A CA 1
ATOM 1305 C C . GLY A 1 167 ? -17.901 20.276 23.087 1.00 96.38 167 GLY A C 1
ATOM 1306 O O . GLY A 1 167 ? -17.842 19.380 23.935 1.00 96.38 167 GLY A O 1
ATOM 1307 N N . LYS A 1 168 ? -18.631 20.174 21.976 1.00 97.50 168 LYS A N 1
ATOM 1308 C CA . LYS A 1 168 ? -19.469 19.026 21.643 1.00 97.50 168 LYS A CA 1
ATOM 1309 C C . LYS A 1 168 ? -18.806 18.130 20.605 1.00 97.50 168 LYS A C 1
ATOM 1311 O O . LYS A 1 168 ? -18.146 18.623 19.692 1.00 97.50 168 LYS A O 1
ATOM 1316 N N . ASP A 1 169 ? -19.055 16.834 20.727 1.00 96.75 169 ASP A N 1
ATOM 1317 C CA . ASP A 1 169 ? -18.763 15.830 19.717 1.00 96.75 169 ASP A CA 1
ATOM 1318 C C . ASP A 1 169 ? -19.541 16.209 18.440 1.00 96.75 169 ASP A C 1
ATOM 1320 O O . ASP A 1 169 ? -20.772 16.321 18.490 1.00 96.75 169 ASP A O 1
ATOM 1324 N N . PRO A 1 170 ? -18.865 16.459 17.301 1.00 96.25 170 PRO A N 1
ATOM 1325 C CA . PRO A 1 170 ? -19.528 16.929 16.082 1.00 96.25 170 PRO A CA 1
ATOM 1326 C C . PRO A 1 170 ? -20.508 15.930 15.462 1.00 96.25 170 PRO A C 1
ATOM 1328 O O . PRO A 1 170 ? -21.309 16.315 14.616 1.00 96.25 170 PRO A O 1
ATOM 1331 N N . ILE A 1 171 ? -20.426 14.653 15.838 1.00 95.00 171 ILE A N 1
ATOM 1332 C CA . ILE A 1 171 ? -21.225 13.573 15.264 1.00 95.00 171 ILE A CA 1
ATOM 1333 C C . ILE A 1 171 ? -22.520 13.375 16.050 1.00 95.00 171 ILE A C 1
ATOM 1335 O O . ILE A 1 171 ? -23.569 13.153 15.451 1.00 95.00 171 ILE A O 1
ATOM 1339 N N . ASN A 1 172 ? -22.466 13.439 17.383 1.00 94.00 172 ASN A N 1
ATOM 1340 C CA . ASN A 1 172 ? -23.625 13.141 18.236 1.00 94.00 172 ASN A CA 1
ATOM 1341 C C . ASN A 1 172 ? -24.100 14.319 19.113 1.00 94.00 172 ASN A C 1
ATOM 1343 O O . ASN A 1 172 ? -25.158 14.228 19.736 1.00 94.00 172 ASN A O 1
ATOM 1347 N N . GLY A 1 173 ? -23.345 15.419 19.172 1.00 96.00 173 GLY A N 1
ATOM 1348 C CA . GLY A 1 173 ? -23.704 16.645 19.887 1.00 96.00 173 GLY A CA 1
ATOM 1349 C C . GLY A 1 173 ? -23.527 16.619 21.412 1.00 96.00 173 GLY A C 1
ATOM 1350 O O . GLY A 1 173 ? -23.886 17.605 22.066 1.00 96.00 173 GLY A O 1
ATOM 1351 N N . LYS A 1 174 ? -22.994 15.542 22.000 1.00 96.12 174 LYS A N 1
ATOM 1352 C CA . LYS A 1 174 ? -22.707 15.444 23.442 1.00 96.12 174 LYS A CA 1
ATOM 1353 C C . LYS A 1 174 ? -21.444 16.206 23.814 1.00 96.12 174 LYS A C 1
ATOM 1355 O O . LYS A 1 174 ? -20.565 16.383 22.984 1.00 96.12 174 LYS A O 1
ATOM 1360 N N . LEU A 1 175 ? -21.324 16.641 25.067 1.00 97.69 175 LEU A N 1
ATOM 1361 C CA . LEU A 1 175 ? -20.084 17.252 25.552 1.00 97.69 175 LEU A CA 1
ATOM 1362 C C . LEU A 1 175 ? -18.964 16.206 25.588 1.00 97.69 175 LEU A C 1
ATOM 1364 O O . LEU A 1 175 ? -19.128 15.150 26.195 1.00 97.69 175 LEU A O 1
ATOM 1368 N N . ILE A 1 176 ? -17.822 16.506 24.964 1.00 97.44 176 ILE A N 1
ATOM 1369 C CA . ILE A 1 176 ? -16.739 15.529 24.740 1.00 97.44 176 ILE A CA 1
ATOM 1370 C C . ILE A 1 176 ? -16.211 14.954 26.056 1.00 97.44 176 ILE A C 1
ATOM 1372 O O . ILE A 1 176 ? -16.104 13.739 26.197 1.00 97.44 176 ILE A O 1
ATOM 1376 N N . ILE A 1 177 ? -15.930 15.806 27.046 1.00 97.06 177 ILE A N 1
ATOM 1377 C CA . ILE A 1 177 ? -15.441 15.356 28.359 1.00 97.06 177 ILE A CA 1
ATOM 1378 C C . ILE A 1 177 ? -16.459 14.452 29.063 1.00 97.06 177 ILE A C 1
ATOM 1380 O O . ILE A 1 177 ? -16.077 13.459 29.672 1.00 97.06 177 ILE A O 1
ATOM 1384 N N . GLU A 1 178 ? -17.751 14.761 28.960 1.00 96.69 178 GLU A N 1
ATOM 1385 C CA . GLU A 1 178 ? -18.806 13.948 29.577 1.00 96.69 178 GLU A CA 1
ATOM 1386 C C . GLU A 1 178 ? -18.951 12.611 28.862 1.00 96.69 178 GLU A C 1
ATOM 1388 O O . GLU A 1 178 ? -19.051 11.572 29.506 1.00 96.69 178 GLU A O 1
ATOM 1393 N N . GLN A 1 179 ? -18.867 12.620 27.533 1.00 96.56 179 GLN A N 1
ATOM 1394 C CA . GLN A 1 179 ? -18.892 11.415 26.722 1.00 96.56 179 GLN A CA 1
ATOM 1395 C C . GLN A 1 179 ? -17.711 10.492 27.027 1.00 96.56 179 GLN A C 1
ATOM 1397 O O . GLN A 1 179 ? -17.932 9.296 27.180 1.00 96.56 179 GLN A O 1
ATOM 1402 N N . ILE A 1 180 ? -16.486 11.010 27.183 1.00 97.88 180 ILE A N 1
ATOM 1403 C CA . ILE A 1 180 ? -15.323 10.195 27.584 1.00 97.88 180 ILE A CA 1
ATOM 1404 C C . ILE A 1 180 ? -15.623 9.448 28.891 1.00 97.88 180 ILE A C 1
ATOM 1406 O O . ILE A 1 180 ? -15.391 8.244 28.989 1.00 97.88 180 ILE A O 1
ATOM 1410 N N . VAL A 1 181 ? -16.196 10.141 29.877 1.00 97.81 181 VAL A N 1
ATOM 1411 C CA . VAL A 1 181 ? -16.576 9.533 31.159 1.00 97.81 181 VAL A CA 1
ATOM 1412 C C . VAL A 1 181 ? -17.707 8.514 30.981 1.00 97.81 181 VAL A C 1
ATOM 1414 O O . VAL A 1 181 ? -17.632 7.417 31.537 1.00 97.81 181 VAL A O 1
ATOM 1417 N N . GLU A 1 182 ? -18.730 8.815 30.176 1.00 97.06 182 GLU A N 1
ATOM 1418 C CA . GLU A 1 182 ? -19.811 7.871 29.855 1.00 97.06 182 GLU A CA 1
ATOM 1419 C C . GLU A 1 182 ? -19.282 6.596 29.183 1.00 97.06 182 GLU A C 1
ATOM 1421 O O . GLU A 1 182 ? -19.763 5.503 29.481 1.00 97.06 182 GLU A O 1
ATOM 1426 N N . VAL A 1 183 ? -18.286 6.699 28.296 1.00 97.69 183 VAL A N 1
ATOM 1427 C CA . VAL A 1 183 ? -17.683 5.531 27.634 1.00 97.69 183 VAL A CA 1
ATOM 1428 C C . VAL A 1 183 ? -17.048 4.586 28.656 1.00 97.69 183 VAL A C 1
ATOM 1430 O O . VAL A 1 183 ? -17.139 3.366 28.495 1.00 97.69 183 VAL A O 1
ATOM 1433 N N . LEU A 1 184 ? -16.459 5.130 29.721 1.00 98.44 184 LEU A N 1
ATOM 1434 C CA . LEU A 1 184 ? -15.829 4.350 30.786 1.00 98.44 184 LEU A CA 1
ATOM 1435 C C . LEU A 1 184 ? -16.824 3.800 31.814 1.00 98.44 184 LEU A C 1
ATOM 1437 O O . LEU A 1 184 ? -16.558 2.749 32.394 1.00 98.44 184 LEU A O 1
ATOM 1441 N N . THR A 1 185 ? -17.954 4.480 32.037 1.00 98.12 185 THR A N 1
ATOM 1442 C CA . THR A 1 185 ? -18.821 4.218 33.203 1.00 98.12 185 THR A CA 1
ATOM 1443 C C . THR A 1 185 ? -20.218 3.693 32.873 1.00 98.12 185 THR A C 1
ATOM 1445 O O . THR A 1 185 ? -20.799 2.916 33.628 1.00 98.12 185 THR A O 1
ATOM 1448 N N . LYS A 1 186 ? -20.797 4.074 31.730 1.00 97.56 186 LYS A N 1
ATOM 1449 C CA . LYS A 1 186 ? -22.178 3.702 31.403 1.00 97.56 186 LYS A CA 1
ATOM 1450 C C . LYS A 1 186 ? -22.287 2.182 31.226 1.00 97.56 186 LYS A C 1
ATOM 1452 O O . LYS A 1 186 ? -21.543 1.654 30.404 1.00 97.56 186 LYS A O 1
ATOM 1457 N N . PRO A 1 187 ? -23.227 1.474 31.881 1.00 97.31 187 PRO A N 1
ATOM 1458 C CA . PRO A 1 187 ? -23.354 0.021 31.760 1.00 97.31 187 PRO A CA 1
ATOM 1459 C C . PRO A 1 187 ? -23.423 -0.479 30.312 1.00 97.31 187 PRO A C 1
ATOM 1461 O O . PRO A 1 187 ? -23.926 0.215 29.423 1.00 97.31 187 PRO A O 1
ATOM 1464 N N . LEU A 1 188 ? -22.901 -1.683 30.072 1.00 97.50 188 LEU A N 1
ATOM 1465 C CA . LEU A 1 188 ? -22.930 -2.318 28.754 1.00 97.50 188 LEU A CA 1
ATOM 1466 C C . LEU A 1 188 ? -24.341 -2.783 28.385 1.00 97.50 188 LEU A C 1
ATOM 1468 O O . LEU A 1 188 ? -25.043 -3.390 29.201 1.00 97.50 188 LEU A O 1
ATOM 1472 N N . THR A 1 189 ? -24.707 -2.558 27.130 1.00 97.12 189 THR A N 1
ATOM 1473 C CA . THR A 1 189 ? -25.852 -3.187 26.467 1.00 97.12 189 THR A CA 1
ATOM 1474 C C . THR A 1 189 ? -25.566 -4.663 26.185 1.00 97.12 189 THR A C 1
ATOM 1476 O O . THR A 1 189 ? -24.422 -5.110 26.261 1.00 97.12 189 THR A O 1
ATOM 1479 N N . ASP A 1 190 ? -26.595 -5.442 25.852 1.00 95.06 190 ASP A N 1
ATOM 1480 C CA . ASP A 1 190 ? -26.406 -6.862 25.531 1.00 95.06 190 ASP A CA 1
ATOM 1481 C C . ASP A 1 190 ? -25.653 -7.069 24.212 1.00 95.06 190 ASP A C 1
ATOM 1483 O O . ASP A 1 190 ? -24.893 -8.026 24.090 1.00 95.06 190 ASP A O 1
ATOM 1487 N N . GLU A 1 191 ? -25.780 -6.136 23.262 1.00 92.38 191 GLU A N 1
ATOM 1488 C CA . GLU A 1 191 ? -25.016 -6.149 22.008 1.00 92.38 191 GLU A CA 1
ATOM 1489 C C . GLU A 1 191 ? -23.508 -6.020 22.263 1.00 92.38 191 GLU A C 1
ATOM 1491 O O . GLU A 1 191 ? -22.711 -6.764 21.702 1.00 92.38 191 GLU A O 1
ATOM 1496 N N . GLU A 1 192 ? -23.116 -5.124 23.172 1.00 95.69 192 GL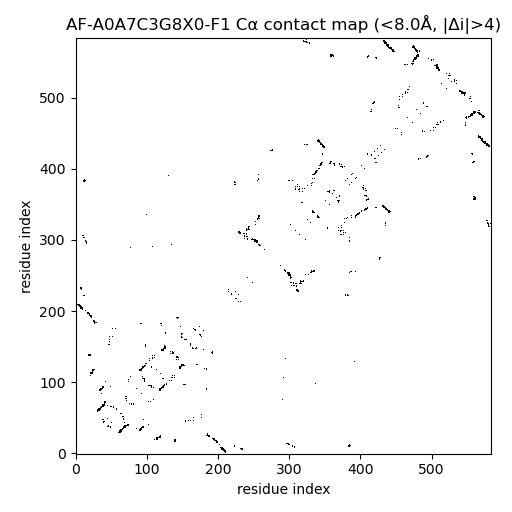U A N 1
ATOM 1497 C CA . GLU A 1 192 ? -21.713 -4.865 23.529 1.00 95.69 192 GLU A CA 1
ATOM 1498 C C . GLU A 1 192 ? -21.063 -6.019 24.313 1.00 95.69 192 GLU A C 1
ATOM 1500 O O . GLU A 1 192 ? -19.840 -6.065 24.445 1.00 95.69 192 GLU A O 1
ATOM 1505 N N . LYS A 1 193 ? -21.866 -6.959 24.827 1.00 95.06 193 LYS A N 1
ATOM 1506 C CA . LYS A 1 193 ? -21.404 -8.161 25.541 1.00 95.06 193 LYS A CA 1
ATOM 1507 C C . LYS A 1 193 ? -21.319 -9.394 24.644 1.00 95.06 193 LYS A C 1
ATOM 1509 O O . LYS A 1 193 ? -20.892 -10.446 25.122 1.00 95.06 193 LYS A O 1
ATOM 1514 N N . LYS A 1 194 ? -21.770 -9.313 23.388 1.00 93.19 194 LYS A N 1
ATOM 1515 C CA . LYS A 1 194 ? -21.819 -10.484 22.510 1.00 93.19 194 LYS A CA 1
ATOM 1516 C C . LYS A 1 194 ? -20.428 -11.062 22.275 1.00 93.19 194 LYS A C 1
ATOM 1518 O O . LYS A 1 194 ? -19.443 -10.350 22.097 1.00 93.19 194 LYS A O 1
ATOM 1523 N N . THR A 1 195 ? -20.390 -12.385 22.231 1.00 93.31 195 THR A N 1
ATOM 1524 C CA . THR A 1 195 ? -19.232 -13.193 21.856 1.00 93.31 195 THR A CA 1
ATOM 1525 C C . THR A 1 195 ? -19.605 -14.074 20.665 1.00 93.31 195 THR A C 1
ATOM 1527 O O . THR A 1 195 ? -20.770 -14.145 20.269 1.00 93.31 195 THR A O 1
ATOM 1530 N N . GLY A 1 196 ? -18.614 -14.745 20.083 1.00 92.12 196 GLY A N 1
ATOM 1531 C CA . GLY A 1 196 ? -18.804 -15.650 18.951 1.00 92.12 196 GLY A CA 1
ATOM 1532 C C . GLY A 1 196 ? -18.078 -15.171 17.704 1.00 92.12 196 GLY A C 1
ATOM 1533 O O . GLY A 1 196 ? -17.187 -14.326 17.778 1.00 92.12 196 GLY A O 1
ATOM 1534 N N . THR A 1 197 ? -18.449 -15.733 16.564 1.00 92.56 197 THR A N 1
ATOM 1535 C CA . THR A 1 197 ? -17.735 -15.545 15.302 1.00 92.56 197 THR A CA 1
ATOM 1536 C C . THR A 1 197 ? -18.727 -15.125 14.226 1.00 92.56 197 THR A C 1
ATOM 1538 O O . THR A 1 197 ? -19.782 -15.740 14.075 1.00 92.56 197 THR A O 1
ATOM 1541 N N . ILE A 1 198 ? -18.406 -14.059 13.495 1.00 88.69 198 ILE A N 1
ATOM 1542 C CA . ILE A 1 198 ? -19.146 -13.637 12.307 1.00 88.69 198 ILE A CA 1
ATOM 1543 C C . ILE A 1 198 ? -18.426 -14.219 11.093 1.00 88.69 198 ILE A C 1
ATOM 1545 O O . ILE A 1 198 ? -17.352 -13.747 10.706 1.00 88.69 198 ILE A O 1
ATOM 1549 N N . GLU A 1 199 ? -19.037 -15.239 10.496 1.00 88.06 199 GLU A N 1
ATOM 1550 C CA . GLU A 1 199 ? -18.599 -15.798 9.220 1.00 88.06 199 GLU A CA 1
ATOM 1551 C C . GLU A 1 199 ? -18.871 -14.820 8.076 1.00 88.06 199 GLU A C 1
ATOM 1553 O O . GLU A 1 199 ? -19.893 -14.129 8.047 1.00 88.06 199 GLU A O 1
ATOM 1558 N N . ARG A 1 200 ? -17.959 -14.776 7.102 1.00 84.69 200 ARG A N 1
ATOM 1559 C CA . ARG A 1 200 ? -18.050 -13.883 5.935 1.00 84.69 200 ARG A CA 1
ATOM 1560 C C . ARG A 1 200 ? -17.981 -14.683 4.634 1.00 84.69 200 ARG A C 1
ATOM 1562 O O . ARG A 1 200 ? -17.061 -14.475 3.840 1.00 84.69 200 ARG A O 1
ATOM 1569 N N . PRO A 1 201 ? -18.926 -15.618 4.411 1.00 81.00 201 PRO A N 1
ATOM 1570 C CA . PRO A 1 201 ? -18.892 -16.477 3.241 1.00 81.00 201 PRO A CA 1
ATOM 1571 C C . PRO A 1 201 ? -19.033 -15.640 1.972 1.00 81.00 201 PRO A C 1
ATOM 1573 O O . PRO A 1 201 ? -19.868 -14.736 1.888 1.00 81.00 201 PRO A O 1
ATOM 1576 N N . ARG A 1 202 ? -18.231 -15.972 0.961 1.00 84.31 202 ARG A N 1
ATOM 1577 C CA . ARG A 1 202 ? -18.356 -15.408 -0.381 1.00 84.31 202 ARG A CA 1
ATOM 1578 C C . ARG A 1 202 ? -18.707 -16.509 -1.373 1.00 84.31 202 ARG A C 1
ATOM 1580 O O . ARG A 1 202 ? -18.049 -17.549 -1.374 1.00 84.31 202 ARG A O 1
ATOM 1587 N N . PRO A 1 203 ? -19.725 -16.312 -2.227 1.00 90.94 203 PRO A N 1
ATOM 1588 C CA . PRO A 1 203 ? -20.010 -17.274 -3.274 1.00 90.94 203 PRO A CA 1
ATOM 1589 C C . PRO A 1 203 ? -18.850 -17.275 -4.272 1.00 90.94 203 PRO A C 1
ATOM 1591 O O . PRO A 1 203 ? -18.447 -16.214 -4.750 1.00 90.94 203 PRO A O 1
ATOM 1594 N N . ARG A 1 204 ? -18.342 -18.463 -4.614 1.00 93.12 204 ARG A N 1
ATOM 1595 C CA . ARG A 1 204 ? -17.301 -18.629 -5.644 1.00 93.12 204 ARG A CA 1
ATOM 1596 C C . ARG A 1 204 ? -17.779 -18.184 -7.031 1.00 93.12 204 ARG A C 1
ATOM 1598 O O . ARG A 1 204 ? -16.983 -17.729 -7.843 1.00 93.12 204 ARG A O 1
ATOM 1605 N N . THR A 1 205 ? -19.077 -18.313 -7.308 1.00 95.31 205 THR A N 1
ATOM 1606 C CA . THR A 1 205 ? -19.690 -18.016 -8.612 1.00 95.31 205 THR A CA 1
ATOM 1607 C C . THR A 1 205 ? -20.821 -17.002 -8.489 1.00 95.31 205 THR A C 1
ATOM 1609 O O . THR A 1 205 ? -21.591 -17.058 -7.532 1.00 95.31 205 THR A O 1
ATOM 1612 N N . LEU A 1 206 ? -20.973 -16.147 -9.498 1.00 95.81 206 LEU A N 1
ATOM 1613 C CA . LEU A 1 206 ? -22.041 -15.154 -9.630 1.00 95.81 206 LEU A CA 1
ATOM 1614 C C . LEU A 1 206 ? -22.914 -15.455 -10.863 1.00 95.81 206 LEU A C 1
ATOM 1616 O O . LEU A 1 206 ? -22.457 -16.081 -11.827 1.00 95.81 206 LEU A O 1
ATOM 1620 N N . GLY A 1 207 ? -24.167 -14.992 -10.843 1.00 90.25 207 GLY A N 1
ATOM 1621 C CA . GLY A 1 207 ? -25.158 -15.248 -11.897 1.00 90.25 207 GLY A CA 1
ATOM 1622 C C . GLY A 1 207 ? -25.915 -16.581 -11.725 1.00 90.25 207 GLY A C 1
ATOM 1623 O O . GLY A 1 207 ? -25.953 -17.116 -10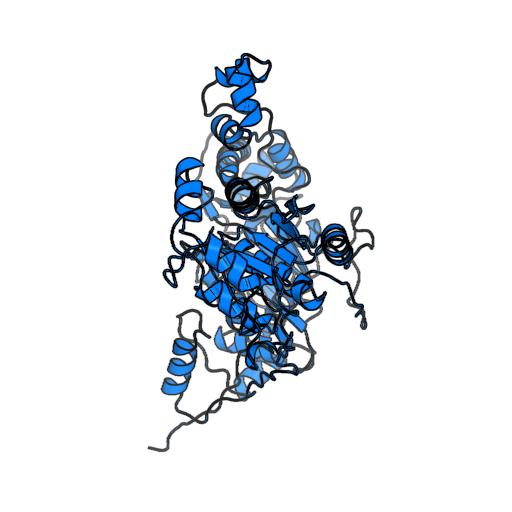.615 1.00 90.25 207 GLY A O 1
ATOM 1624 N N . PRO A 1 208 ? -26.516 -17.144 -12.797 1.00 94.44 208 PRO A N 1
ATOM 1625 C CA . PRO A 1 208 ? -26.412 -16.721 -14.198 1.00 94.44 208 PRO A CA 1
ATOM 1626 C C . PRO A 1 208 ? -27.218 -15.454 -14.535 1.00 94.44 208 PRO A C 1
ATOM 1628 O O . PRO 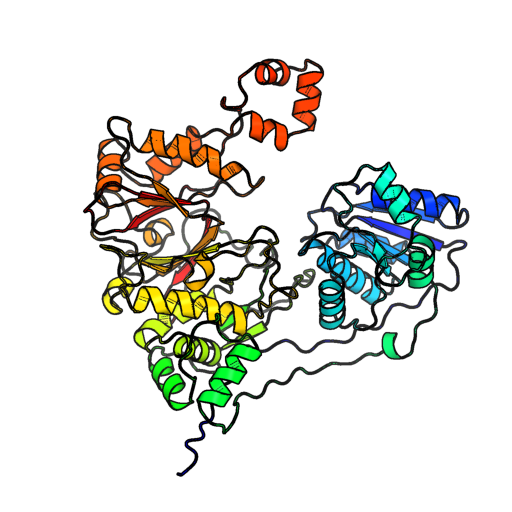A 1 208 ? -28.390 -15.344 -14.172 1.00 94.44 208 PRO A O 1
ATOM 1631 N N . ASP A 1 209 ? -26.623 -14.535 -15.300 1.00 96.31 209 ASP A N 1
ATOM 1632 C CA . ASP A 1 209 ? -27.269 -13.300 -15.784 1.00 96.31 209 ASP A CA 1
ATOM 1633 C C . ASP A 1 209 ? -26.690 -12.861 -17.147 1.00 96.31 209 ASP A C 1
ATOM 1635 O O . ASP A 1 209 ? -25.780 -13.512 -17.664 1.00 96.31 209 ASP A O 1
ATOM 1639 N N . THR A 1 210 ? -27.237 -11.819 -17.779 1.00 96.06 210 THR A N 1
ATOM 1640 C CA . THR A 1 210 ? -26.691 -11.288 -19.039 1.00 96.06 210 THR A CA 1
ATOM 1641 C C . THR A 1 210 ? -25.314 -10.650 -18.809 1.00 96.06 210 THR A C 1
ATOM 1643 O O . THR A 1 210 ? -25.064 -10.124 -17.719 1.00 96.06 210 THR A O 1
ATOM 1646 N N . PRO A 1 211 ? -24.414 -10.662 -19.811 1.00 96.19 211 PRO A N 1
ATOM 1647 C CA . PRO A 1 211 ? -23.108 -10.019 -19.701 1.00 96.19 211 PRO A CA 1
ATOM 1648 C C . PRO A 1 211 ? -23.186 -8.555 -19.257 1.00 96.19 211 PRO A C 1
ATOM 1650 O O . PRO A 1 211 ? -22.450 -8.152 -18.367 1.00 96.19 211 PRO A O 1
ATOM 1653 N N . GLU A 1 212 ? -24.141 -7.789 -19.786 1.00 95.75 212 GLU A N 1
ATOM 1654 C CA . GLU A 1 212 ? -24.311 -6.368 -19.464 1.00 95.75 212 GLU A CA 1
ATOM 1655 C C . GLU A 1 212 ? -24.703 -6.156 -17.995 1.00 95.75 212 GLU A C 1
ATOM 1657 O O . GLU A 1 212 ? -24.215 -5.233 -17.341 1.00 95.75 212 GLU A O 1
ATOM 1662 N N . ASN A 1 213 ? -25.565 -7.022 -17.447 1.00 96.81 213 ASN A N 1
ATOM 1663 C CA . ASN A 1 213 ? -25.941 -6.967 -16.034 1.00 96.81 213 ASN A CA 1
ATOM 1664 C C . ASN A 1 213 ? -24.761 -7.331 -15.125 1.00 96.81 213 ASN A C 1
ATOM 1666 O O . ASN A 1 213 ? -24.587 -6.704 -14.082 1.00 96.81 213 ASN A O 1
ATOM 1670 N N . LEU A 1 214 ? -23.944 -8.313 -15.518 1.00 97.25 214 LEU A N 1
ATOM 1671 C CA . LEU A 1 214 ? -22.757 -8.711 -14.758 1.00 97.25 214 LEU A CA 1
ATOM 1672 C C . LEU A 1 214 ? -21.655 -7.650 -14.820 1.00 97.25 214 LEU A C 1
ATOM 1674 O O . LEU A 1 214 ? -21.049 -7.353 -13.799 1.00 97.25 214 LEU A O 1
ATOM 1678 N N . GLU A 1 215 ? -21.413 -7.034 -15.975 1.00 96.75 215 GLU A N 1
ATOM 1679 C CA . GLU A 1 215 ? -20.464 -5.921 -16.094 1.00 96.75 215 GLU A CA 1
ATOM 1680 C C . GLU A 1 215 ? -20.902 -4.728 -15.239 1.00 96.75 215 GLU A C 1
ATOM 1682 O O . GLU A 1 215 ? -20.084 -4.166 -14.506 1.00 96.75 215 GLU A O 1
ATOM 1687 N N . ARG A 1 216 ? -22.201 -4.390 -15.262 1.00 97.12 216 ARG A N 1
ATOM 1688 C CA . ARG A 1 216 ? -22.763 -3.355 -14.387 1.00 97.12 216 ARG A CA 1
ATOM 1689 C C . ARG A 1 216 ? -22.589 -3.710 -12.911 1.00 97.12 216 ARG A C 1
ATOM 1691 O O . ARG A 1 216 ? -22.129 -2.859 -12.160 1.00 97.12 216 ARG A O 1
ATOM 1698 N N . LEU A 1 217 ? -22.876 -4.953 -12.514 1.00 96.69 217 LEU A N 1
ATOM 1699 C CA . LEU A 1 217 ? -22.660 -5.427 -11.143 1.00 96.69 217 LEU A CA 1
ATOM 1700 C C . LEU A 1 217 ? -21.202 -5.228 -10.708 1.00 96.69 217 LEU A C 1
ATOM 1702 O O . LEU A 1 217 ? -20.949 -4.674 -9.646 1.00 96.69 217 LEU A O 1
ATOM 1706 N N . PHE A 1 218 ? -20.233 -5.646 -11.526 1.00 97.12 218 PHE A N 1
ATOM 1707 C CA . PHE A 1 218 ? -18.813 -5.525 -11.181 1.00 97.12 218 PHE A CA 1
ATOM 1708 C C . PHE A 1 218 ? -18.378 -4.059 -11.050 1.00 97.12 218 PHE A C 1
ATOM 1710 O O . PHE A 1 218 ? -17.533 -3.745 -10.210 1.00 97.12 218 PHE A O 1
ATOM 1717 N N . LEU A 1 219 ? -18.937 -3.166 -11.871 1.00 96.31 219 LEU A N 1
ATOM 1718 C CA . LEU A 1 219 ? -18.677 -1.731 -11.789 1.00 96.31 219 LEU A CA 1
ATOM 1719 C C . LEU A 1 219 ? -19.296 -1.111 -10.525 1.00 96.31 219 LEU A C 1
ATOM 1721 O O . LEU A 1 219 ? -18.601 -0.398 -9.805 1.00 96.31 219 LEU A O 1
ATOM 1725 N N . GLU A 1 220 ? -20.571 -1.396 -10.248 1.00 95.31 220 GLU A N 1
ATOM 1726 C CA . GLU A 1 220 ? -21.319 -0.860 -9.098 1.00 95.31 220 GLU A CA 1
ATOM 1727 C C . GLU A 1 220 ? -20.752 -1.348 -7.758 1.00 95.31 220 GLU A C 1
ATOM 1729 O O . GLU A 1 220 ? -20.659 -0.573 -6.810 1.00 95.31 220 GLU A O 1
ATOM 1734 N N . GLU A 1 221 ? -20.277 -2.593 -7.699 1.00 92.62 221 GLU A N 1
ATOM 1735 C CA . GLU A 1 221 ? -19.595 -3.159 -6.528 1.00 92.62 221 GLU A CA 1
ATOM 1736 C C . GLU A 1 221 ? -18.132 -2.685 -6.384 1.00 92.62 221 GLU A C 1
ATOM 1738 O O . GLU A 1 221 ? -17.427 -3.056 -5.439 1.00 92.62 221 GLU A O 1
ATOM 1743 N N . GLY A 1 222 ? -17.639 -1.874 -7.328 1.00 92.75 222 GLY A N 1
ATOM 1744 C CA . GLY A 1 222 ? -16.285 -1.323 -7.312 1.00 92.75 222 GLY A CA 1
ATOM 1745 C C . GLY A 1 222 ? -15.178 -2.348 -7.582 1.00 92.75 222 GLY A C 1
ATOM 1746 O O . GLY A 1 222 ? -14.026 -2.099 -7.218 1.00 92.75 222 GLY A O 1
ATOM 1747 N N . TRP A 1 223 ? -15.495 -3.487 -8.207 1.00 95.12 223 TRP A N 1
ATOM 1748 C CA . TRP A 1 223 ? -14.545 -4.571 -8.507 1.00 95.12 223 TRP A CA 1
ATOM 1749 C C . TRP A 1 223 ? -13.759 -4.364 -9.805 1.00 95.12 223 TRP A C 1
ATOM 1751 O O . TRP A 1 223 ? -12.829 -5.117 -10.102 1.00 95.12 223 TRP A O 1
ATOM 1761 N N . THR A 1 224 ? -14.108 -3.339 -10.582 1.00 95.69 224 THR A N 1
ATOM 1762 C CA . THR A 1 224 ? -13.323 -2.878 -11.732 1.00 95.69 224 THR A CA 1
ATOM 1763 C C . THR A 1 224 ? -12.463 -1.679 -11.351 1.00 95.69 224 THR A C 1
ATOM 1765 O O . THR A 1 224 ? -12.633 -1.049 -10.308 1.00 95.69 224 THR A O 1
ATOM 1768 N N . ASP A 1 225 ? -11.536 -1.313 -12.220 1.00 94.06 225 ASP A N 1
ATOM 1769 C CA . ASP A 1 225 ? -10.773 -0.070 -12.165 1.00 94.06 225 ASP A CA 1
ATOM 1770 C C . ASP A 1 225 ? -11.525 1.115 -12.802 1.00 94.06 225 ASP A C 1
ATOM 1772 O O . ASP A 1 225 ? -10.929 2.149 -13.057 1.00 94.06 225 ASP A O 1
ATOM 1776 N N . GLY A 1 226 ? -12.833 0.995 -13.057 1.00 94.31 226 GLY A N 1
ATOM 1777 C CA . GLY A 1 226 ? -13.622 1.995 -13.788 1.00 94.31 226 GLY A CA 1
ATOM 1778 C C . GLY A 1 226 ? -13.542 1.853 -15.312 1.00 94.31 226 GLY A C 1
ATOM 1779 O O . GLY A 1 226 ? -14.304 2.504 -16.024 1.00 94.31 226 GLY A O 1
ATOM 1780 N N . LEU A 1 227 ? -12.672 0.975 -15.820 1.00 95.19 227 LEU A N 1
ATOM 1781 C CA . LEU A 1 227 ? -12.612 0.592 -17.229 1.00 95.19 227 LEU A CA 1
ATOM 1782 C C . LEU A 1 227 ? -13.422 -0.698 -17.478 1.00 95.19 227 LEU A C 1
ATOM 1784 O O . LEU A 1 227 ? -13.643 -1.480 -16.547 1.00 95.19 227 LEU A O 1
ATOM 1788 N N . PRO A 1 228 ? -13.835 -0.974 -18.732 1.00 96.50 228 PRO A N 1
ATOM 1789 C CA . PRO A 1 228 ? -14.456 -2.246 -19.093 1.00 96.50 228 PRO A CA 1
ATOM 1790 C C . PRO A 1 228 ? -13.552 -3.442 -18.777 1.00 96.50 228 PRO A C 1
ATOM 1792 O O . PRO A 1 228 ? -12.327 -3.368 -18.925 1.00 96.50 228 PRO A O 1
ATOM 1795 N N . ILE A 1 229 ? -14.158 -4.555 -18.375 1.00 98.00 229 ILE A N 1
ATOM 1796 C CA . ILE A 1 229 ? -13.458 -5.801 -18.042 1.00 98.00 229 ILE A CA 1
ATOM 1797 C C . ILE A 1 229 ? -13.849 -6.920 -19.001 1.00 98.00 229 ILE A C 1
ATOM 1799 O O . ILE A 1 229 ? -14.918 -6.893 -19.606 1.00 98.00 229 ILE A O 1
ATOM 1803 N N . ILE A 1 230 ? -13.014 -7.953 -19.077 1.00 98.44 230 ILE A N 1
ATOM 1804 C CA . ILE A 1 230 ? -13.442 -9.238 -19.629 1.00 98.44 230 ILE A CA 1
ATOM 1805 C C . ILE A 1 230 ? -14.076 -10.054 -18.501 1.00 98.44 230 ILE A C 1
ATOM 1807 O O . ILE A 1 230 ? -13.428 -10.354 -17.500 1.00 98.44 230 ILE A O 1
ATOM 1811 N N . LEU A 1 231 ? -15.347 -10.434 -18.653 1.00 98.44 231 LEU A N 1
ATOM 1812 C CA . LEU A 1 231 ? -16.034 -11.241 -17.643 1.00 98.44 231 LEU A CA 1
ATOM 1813 C C . LEU A 1 231 ? -15.294 -12.572 -17.382 1.00 98.44 231 LEU A C 1
ATOM 1815 O O . LEU A 1 231 ? -15.058 -13.322 -18.342 1.00 98.44 231 LEU A O 1
ATOM 1819 N N . PRO A 1 232 ? -14.967 -12.902 -16.116 1.00 98.44 232 PRO A N 1
ATOM 1820 C CA . PRO A 1 232 ? -14.192 -14.087 -15.761 1.00 98.44 232 PRO A CA 1
ATOM 1821 C C . PRO A 1 232 ? -15.071 -15.343 -15.712 1.00 98.44 232 PRO A C 1
ATOM 1823 O O . PRO A 1 232 ? -15.385 -15.887 -14.655 1.00 98.44 232 PRO A O 1
ATOM 1826 N N . THR A 1 233 ? -15.514 -15.804 -16.879 1.00 98.38 233 THR A N 1
ATOM 1827 C CA . THR A 1 233 ? -16.192 -17.102 -17.036 1.00 98.38 233 THR A CA 1
ATOM 1828 C C . THR A 1 233 ? -15.246 -18.251 -16.679 1.00 98.38 233 THR A C 1
ATOM 1830 O O . THR A 1 233 ? -14.035 -18.121 -16.869 1.00 98.38 233 THR A O 1
ATOM 1833 N N . LYS A 1 234 ? -15.784 -19.399 -16.251 1.00 97.75 234 LYS A N 1
ATOM 1834 C CA . LYS A 1 234 ? -14.982 -20.581 -15.880 1.00 97.75 234 LYS A CA 1
ATOM 1835 C C . LYS A 1 234 ? -14.013 -21.008 -16.984 1.00 97.75 234 LYS A C 1
ATOM 1837 O O . LYS A 1 234 ? -12.880 -21.360 -16.690 1.00 97.75 234 LYS A O 1
ATOM 1842 N N . GLU A 1 235 ? -14.442 -20.926 -18.238 1.00 98.06 235 GLU A N 1
ATOM 1843 C CA . GLU A 1 235 ? -13.673 -21.347 -19.410 1.00 98.06 235 GLU A CA 1
ATOM 1844 C C . GLU A 1 235 ? -12.448 -20.449 -19.626 1.00 98.06 235 GLU A C 1
ATOM 1846 O O . GLU A 1 235 ? -11.335 -20.944 -19.760 1.00 98.06 235 GLU A O 1
ATOM 1851 N N . ARG A 1 236 ? -12.637 -19.124 -19.575 1.00 98.56 236 ARG A N 1
ATOM 1852 C CA . ARG A 1 236 ? -11.543 -18.139 -19.664 1.00 98.56 236 ARG A CA 1
ATOM 1853 C C . ARG A 1 236 ? -10.555 -18.268 -18.510 1.00 98.56 236 ARG A C 1
ATOM 1855 O O . ARG A 1 236 ? -9.356 -18.161 -18.720 1.00 98.56 236 ARG A O 1
ATOM 1862 N N . VAL A 1 237 ? -11.044 -18.494 -17.291 1.00 98.69 237 VAL A N 1
ATOM 1863 C CA . VAL A 1 237 ? -10.160 -18.658 -16.128 1.00 98.69 237 VAL A CA 1
ATOM 1864 C C . VAL A 1 237 ? -9.366 -19.959 -16.238 1.00 98.69 237 VAL A C 1
ATOM 1866 O O . VAL A 1 237 ? -8.161 -19.942 -16.013 1.00 98.69 237 VAL A O 1
ATOM 1869 N N . ALA A 1 238 ? -9.997 -21.055 -16.669 1.00 98.56 238 ALA A N 1
ATOM 1870 C CA . ALA A 1 238 ? -9.300 -22.307 -16.955 1.00 98.56 238 ALA A CA 1
ATOM 1871 C C . ALA A 1 238 ? -8.234 -22.144 -18.051 1.00 98.56 238 ALA A C 1
ATOM 1873 O O . ALA A 1 238 ? -7.162 -22.730 -17.944 1.00 98.56 238 ALA A O 1
ATOM 1874 N N . GLU A 1 239 ? -8.492 -21.321 -19.074 1.00 98.62 239 GLU A N 1
ATOM 1875 C CA . GLU A 1 239 ? -7.501 -21.010 -20.106 1.00 98.62 239 GLU A CA 1
ATOM 1876 C C . GLU A 1 239 ? -6.282 -20.280 -19.537 1.00 98.62 239 GLU A C 1
ATOM 1878 O O . GLU A 1 239 ? -5.151 -20.675 -19.819 1.00 98.62 239 GLU A O 1
ATOM 1883 N N . ILE A 1 240 ? -6.503 -19.256 -18.709 1.00 98.50 240 ILE A N 1
ATOM 1884 C CA . ILE A 1 240 ? -5.422 -18.515 -18.051 1.00 98.50 240 ILE A CA 1
ATOM 1885 C C . ILE A 1 240 ? -4.604 -19.421 -17.133 1.00 98.50 240 ILE A C 1
ATOM 1887 O O . ILE A 1 240 ? -3.378 -19.366 -17.181 1.00 98.50 240 ILE A O 1
ATOM 1891 N N . LEU A 1 241 ? -5.261 -20.291 -16.361 1.00 98.69 241 LEU A N 1
ATOM 1892 C CA . LEU A 1 241 ? -4.606 -21.234 -15.449 1.00 98.69 241 LEU A CA 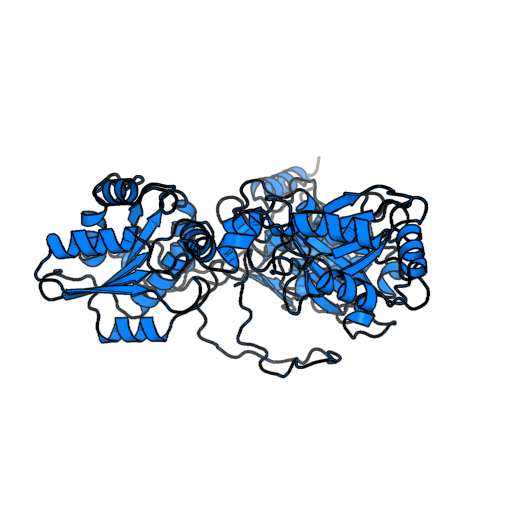1
ATOM 1893 C C . LEU A 1 241 ? -3.650 -22.208 -16.156 1.00 98.69 241 LEU A C 1
ATOM 1895 O O . LEU A 1 241 ? -2.718 -22.682 -15.523 1.00 98.69 241 LEU A O 1
ATOM 1899 N N . MET A 1 242 ? -3.792 -22.449 -17.466 1.00 98.31 242 MET A N 1
ATOM 1900 C CA . MET A 1 242 ? -2.807 -23.234 -18.230 1.00 98.31 242 MET A CA 1
ATOM 1901 C C . MET A 1 242 ? -1.421 -22.571 -18.317 1.00 98.31 242 MET A C 1
ATOM 1903 O O . MET A 1 242 ? -0.488 -23.183 -18.832 1.00 98.31 242 MET A O 1
ATOM 1907 N N . GLY A 1 243 ? -1.295 -21.309 -17.901 1.00 97.81 243 GLY A N 1
ATOM 1908 C CA . GLY A 1 243 ? -0.041 -20.564 -17.883 1.00 97.81 243 GLY A CA 1
ATOM 1909 C C . GLY A 1 243 ? 0.878 -20.886 -16.709 1.00 97.81 243 GLY A C 1
ATOM 1910 O O . GLY A 1 243 ? 1.949 -20.300 -16.648 1.00 97.81 243 GLY A O 1
ATOM 1911 N N . THR A 1 244 ? 0.462 -21.749 -15.779 1.00 98.12 244 THR A N 1
ATOM 1912 C CA . THR A 1 244 ? 1.236 -22.124 -14.590 1.00 98.12 244 THR A CA 1
ATOM 1913 C C . THR A 1 244 ? 1.083 -23.615 -14.279 1.00 98.12 244 THR A C 1
ATOM 1915 O O . THR A 1 244 ? 0.047 -24.210 -14.582 1.00 98.12 244 THR A O 1
ATOM 1918 N N . GLY A 1 245 ? 2.094 -24.223 -13.654 1.00 97.38 245 GLY A N 1
ATOM 1919 C CA . GLY A 1 245 ? 2.011 -25.574 -13.091 1.00 97.38 245 GLY A CA 1
ATOM 1920 C C . GLY A 1 245 ? 1.366 -25.654 -11.700 1.00 97.38 245 GLY A C 1
ATOM 1921 O O . GLY A 1 245 ? 1.245 -26.754 -11.160 1.00 97.38 245 GLY A O 1
ATOM 1922 N N . HIS A 1 246 ? 0.992 -24.519 -11.105 1.00 97.38 246 HIS A N 1
ATOM 1923 C CA . HIS A 1 246 ? 0.436 -24.444 -9.753 1.00 97.38 246 HIS A CA 1
ATOM 1924 C C . HIS A 1 246 ? -1.056 -24.791 -9.686 1.00 97.38 246 HIS A C 1
ATOM 1926 O O . HIS A 1 246 ? -1.826 -24.527 -10.613 1.00 97.38 246 HIS A O 1
ATOM 1932 N N . GLU A 1 247 ? -1.481 -25.346 -8.548 1.00 97.62 247 GLU A N 1
ATOM 1933 C CA . GLU A 1 247 ? -2.874 -25.748 -8.346 1.00 97.62 247 GLU A CA 1
ATOM 1934 C C . GLU A 1 247 ? -3.781 -24.523 -8.112 1.00 97.62 247 GLU A C 1
ATOM 1936 O O . GLU A 1 247 ? -3.398 -23.596 -7.393 1.00 97.62 247 GLU A O 1
ATOM 1941 N N . PRO A 1 248 ? -5.012 -24.483 -8.662 1.00 97.31 248 PRO A N 1
ATOM 1942 C CA . PRO A 1 248 ? -5.883 -23.305 -8.556 1.00 97.31 248 PRO A CA 1
ATOM 1943 C C . PRO A 1 248 ? -6.258 -22.893 -7.118 1.00 97.31 248 PRO A C 1
ATOM 1945 O O . PRO A 1 248 ? -6.541 -21.717 -6.858 1.00 97.31 248 PRO A O 1
ATOM 1948 N N . ASP A 1 249 ? -6.296 -23.843 -6.185 1.00 95.19 249 ASP A N 1
ATOM 1949 C CA . ASP A 1 249 ? -6.597 -23.629 -4.767 1.00 95.19 249 ASP A CA 1
ATOM 1950 C C . ASP A 1 249 ? -5.350 -23.362 -3.910 1.00 95.19 249 ASP A C 1
ATOM 1952 O O . ASP A 1 249 ? -5.482 -23.078 -2.719 1.00 95.19 249 ASP A O 1
ATOM 1956 N N . GLU A 1 250 ? -4.152 -23.376 -4.504 1.00 94.31 250 GLU A N 1
ATOM 1957 C CA . GLU A 1 250 ? -2.923 -23.014 -3.809 1.00 94.31 250 GLU A CA 1
ATOM 1958 C C . GLU A 1 250 ? -3.000 -21.567 -3.313 1.00 94.31 250 GLU A C 1
ATOM 1960 O O . GLU A 1 250 ? -3.205 -20.625 -4.086 1.00 94.31 250 GLU A O 1
ATOM 1965 N N . ILE A 1 251 ? -2.844 -21.395 -1.999 1.00 90.88 251 ILE A N 1
ATOM 1966 C CA . ILE A 1 251 ? -2.807 -20.086 -1.350 1.00 90.88 251 ILE A CA 1
ATOM 1967 C C . ILE A 1 251 ? -1.491 -19.409 -1.717 1.00 90.88 251 ILE A C 1
ATOM 1969 O O . ILE A 1 251 ? -0.417 -19.883 -1.353 1.00 90.88 251 ILE A O 1
ATOM 1973 N N . ILE A 1 252 ? -1.591 -18.263 -2.384 1.00 86.62 252 ILE A N 1
ATOM 1974 C CA . ILE A 1 252 ? -0.425 -17.449 -2.739 1.00 86.62 252 ILE A CA 1
ATOM 1975 C C . ILE A 1 252 ? 0.013 -16.615 -1.537 1.00 86.62 252 ILE A C 1
ATOM 1977 O O . ILE A 1 252 ? 1.204 -16.468 -1.272 1.00 86.62 252 ILE A O 1
ATOM 1981 N N . GLY A 1 253 ? -0.948 -16.052 -0.803 1.00 83.25 253 GLY A N 1
ATOM 1982 C CA . GLY A 1 253 ? -0.646 -15.222 0.351 1.00 83.25 253 GLY A CA 1
ATOM 1983 C C . GLY A 1 253 ? -1.840 -14.429 0.856 1.00 83.25 253 GLY A C 1
ATOM 1984 O O . GLY A 1 253 ? -3.000 -14.758 0.603 1.00 83.25 253 GLY A O 1
ATOM 1985 N N . MET A 1 254 ? -1.528 -13.362 1.589 1.00 81.88 254 MET A N 1
ATOM 1986 C CA . MET A 1 254 ? -2.507 -12.430 2.138 1.00 81.88 254 MET A CA 1
ATOM 1987 C C . MET A 1 254 ? -2.170 -10.994 1.718 1.00 81.88 254 MET A C 1
ATOM 1989 O O . MET A 1 254 ? -0.997 -10.644 1.597 1.00 81.88 254 MET A O 1
ATOM 1993 N N . MET A 1 255 ? -3.183 -10.165 1.457 1.00 78.31 255 MET A N 1
ATOM 1994 C CA . MET A 1 255 ? -3.013 -8.784 0.981 1.00 78.31 255 MET A CA 1
ATOM 1995 C C . MET A 1 255 ? -3.953 -7.827 1.715 1.00 78.31 255 MET A C 1
ATOM 1997 O O . MET A 1 255 ? -5.053 -8.200 2.109 1.00 78.31 255 MET A O 1
ATOM 2001 N N . GLN A 1 256 ? -3.515 -6.581 1.892 1.00 72.25 256 GLN A N 1
ATOM 2002 C CA . GLN A 1 256 ? -4.293 -5.500 2.502 1.00 72.25 256 GLN A CA 1
ATOM 2003 C C . GLN A 1 256 ? -3.893 -4.132 1.924 1.00 72.25 256 GLN A C 1
ATOM 2005 O O . GLN A 1 256 ? -2.770 -4.000 1.429 1.00 72.25 256 GLN A O 1
ATOM 2010 N N . PRO A 1 257 ? -4.745 -3.091 2.017 1.00 65.50 257 PRO A N 1
ATOM 2011 C CA . PRO A 1 257 ? -4.508 -1.798 1.363 1.00 65.50 257 PRO A CA 1
ATOM 2012 C C . PRO A 1 257 ? -3.357 -0.998 1.972 1.00 65.50 257 PRO A C 1
ATOM 2014 O O . PRO A 1 257 ? -2.704 -0.228 1.280 1.00 65.50 257 PRO A O 1
ATOM 2017 N N . THR A 1 258 ? -3.061 -1.202 3.252 1.00 62.88 258 THR A N 1
ATOM 2018 C CA . THR A 1 258 ? -1.856 -0.666 3.897 1.00 62.88 258 THR A CA 1
ATOM 2019 C C . THR A 1 258 ? -1.253 -1.790 4.726 1.00 62.88 258 THR A C 1
ATOM 2021 O O . THR A 1 258 ? -1.795 -2.096 5.794 1.00 62.88 258 THR A O 1
ATOM 2024 N N . PRO A 1 259 ? -0.178 -2.453 4.262 1.00 53.66 259 PRO A N 1
ATOM 2025 C CA . PRO A 1 259 ? 0.606 -3.289 5.155 1.00 53.66 259 PRO A CA 1
ATOM 2026 C C . PRO A 1 259 ? 1.177 -2.407 6.273 1.00 53.66 259 PRO A C 1
ATOM 2028 O O . PRO A 1 259 ? 1.378 -1.208 6.051 1.00 53.66 259 PRO A O 1
ATOM 2031 N N . PRO A 1 260 ? 1.431 -2.946 7.477 1.00 45.47 260 PRO A N 1
ATOM 2032 C CA . PRO A 1 260 ? 2.186 -2.190 8.464 1.00 45.47 260 PRO A CA 1
ATOM 2033 C C . PRO A 1 260 ? 3.492 -1.730 7.802 1.00 45.47 260 PRO A C 1
ATOM 2035 O O . PRO A 1 260 ? 4.102 -2.488 7.046 1.00 45.47 260 PRO A O 1
ATOM 2038 N N . ASN A 1 261 ? 3.947 -0.507 8.100 1.00 36.53 261 ASN A N 1
ATOM 2039 C CA . ASN A 1 261 ? 5.269 -0.016 7.666 1.00 36.53 261 ASN A CA 1
ATOM 2040 C C . ASN A 1 261 ? 6.416 -0.918 8.155 1.00 36.53 261 ASN A C 1
ATOM 2042 O O . ASN A 1 261 ? 7.575 -0.742 7.784 1.00 36.53 261 ASN A O 1
ATOM 2046 N N . GLU A 1 262 ? 6.065 -1.883 8.998 1.00 35.38 262 GLU A N 1
ATOM 2047 C CA . GLU A 1 262 ? 6.935 -2.799 9.653 1.00 35.38 262 GLU A CA 1
ATOM 2048 C C . GLU A 1 262 ? 6.591 -4.269 9.324 1.00 35.38 262 GLU A C 1
ATOM 2050 O O . GLU A 1 262 ? 5.755 -4.886 9.974 1.00 35.38 262 GLU A O 1
ATOM 2055 N N . ALA A 1 263 ? 7.316 -4.880 8.382 1.00 29.56 263 ALA A N 1
ATOM 2056 C CA . ALA A 1 263 ? 7.539 -6.329 8.388 1.00 29.56 263 ALA A CA 1
ATOM 2057 C C . ALA A 1 263 ? 8.649 -6.674 9.408 1.00 29.56 263 ALA A C 1
ATOM 2059 O O . ALA A 1 263 ? 9.725 -7.117 9.020 1.00 29.56 263 ALA A O 1
ATOM 2060 N N . TRP A 1 264 ? 8.448 -6.409 10.706 1.00 35.75 264 TRP A N 1
ATOM 2061 C CA . TRP A 1 264 ? 9.515 -6.541 11.724 1.00 35.75 264 TRP A CA 1
ATOM 2062 C C . TRP A 1 264 ? 9.322 -7.714 12.673 1.00 35.75 264 TRP A C 1
ATOM 2064 O O . TRP A 1 264 ? 9.595 -7.580 13.857 1.00 35.75 264 TRP A O 1
ATOM 2074 N N . GLU A 1 265 ? 8.951 -8.899 12.176 1.00 31.42 265 GLU A N 1
ATOM 2075 C CA . GLU A 1 265 ? 9.229 -10.105 12.981 1.00 31.42 265 GLU A CA 1
ATOM 2076 C C . GLU A 1 265 ? 9.363 -11.449 12.254 1.00 31.42 265 GLU A C 1
ATOM 2078 O O . GLU A 1 265 ? 9.570 -12.470 12.905 1.00 31.42 265 GLU A O 1
ATOM 2083 N N . THR A 1 266 ? 9.384 -11.498 10.920 1.00 27.30 266 THR A N 1
ATOM 2084 C CA . THR A 1 266 ? 9.684 -12.751 10.200 1.00 27.30 266 THR A CA 1
ATOM 2085 C C . THR A 1 266 ? 10.670 -12.556 9.056 1.00 27.30 266 THR A C 1
ATOM 2087 O O . THR A 1 266 ? 10.345 -12.830 7.913 1.00 27.30 266 THR A O 1
ATOM 2090 N N . THR A 1 267 ? 11.884 -12.110 9.394 1.00 31.22 267 THR A N 1
ATOM 2091 C CA . THR A 1 267 ? 13.160 -12.727 8.967 1.00 31.22 267 THR A CA 1
ATOM 2092 C C . THR A 1 267 ? 14.320 -12.063 9.714 1.00 31.22 267 THR A C 1
ATOM 2094 O O . THR A 1 267 ? 15.155 -11.371 9.145 1.00 31.22 267 THR A O 1
ATOM 2097 N N . SER A 1 268 ? 14.457 -12.350 11.008 1.00 27.50 268 SER A N 1
ATOM 2098 C CA . SER A 1 268 ? 15.771 -12.401 11.663 1.00 27.50 268 SER A CA 1
ATOM 2099 C C . SER A 1 268 ? 16.498 -13.696 11.260 1.00 27.50 268 SER A C 1
ATOM 2101 O O . SER A 1 268 ? 16.895 -14.524 12.075 1.00 27.50 268 SER A O 1
ATOM 2103 N N . ARG A 1 269 ? 16.691 -13.862 9.946 1.00 25.11 269 ARG A N 1
ATOM 2104 C CA . ARG A 1 269 ? 17.814 -14.599 9.368 1.00 25.11 269 ARG A CA 1
ATOM 2105 C C . ARG A 1 269 ? 18.538 -13.578 8.505 1.00 25.11 269 ARG A C 1
ATOM 2107 O O . ARG A 1 269 ? 17.934 -13.040 7.590 1.00 25.11 269 ARG A O 1
ATOM 2114 N N . GLN A 1 270 ? 19.774 -13.275 8.890 1.00 24.94 270 GLN A N 1
ATOM 2115 C CA . GLN A 1 270 ? 20.750 -12.447 8.179 1.00 24.94 270 GLN A CA 1
ATOM 2116 C C . GLN A 1 270 ? 20.368 -12.104 6.726 1.00 24.94 270 GLN A C 1
ATOM 2118 O O . GLN A 1 270 ? 20.580 -12.907 5.826 1.00 24.94 270 GLN A O 1
ATOM 2123 N N . LEU A 1 271 ? 19.911 -10.875 6.495 1.00 25.16 271 LEU A N 1
ATOM 2124 C CA . LEU A 1 271 ? 20.286 -10.124 5.296 1.00 25.16 271 LEU A CA 1
ATOM 2125 C C . LEU A 1 271 ? 21.276 -9.050 5.741 1.00 25.16 271 LEU A C 1
ATOM 2127 O O . LEU A 1 271 ? 21.011 -7.852 5.733 1.00 25.16 271 LEU A O 1
ATOM 2131 N N . GLY A 1 272 ? 22.417 -9.527 6.232 1.00 21.48 272 GLY A N 1
ATOM 2132 C CA . GLY A 1 272 ? 23.635 -8.740 6.261 1.00 21.48 272 GLY A CA 1
ATOM 2133 C C . GLY A 1 272 ? 24.381 -9.038 4.972 1.00 21.48 272 GLY A C 1
ATOM 2134 O O . GLY A 1 272 ? 24.965 -10.108 4.862 1.00 21.48 272 GLY A O 1
ATOM 2135 N N . GLY A 1 273 ? 24.356 -8.104 4.024 1.00 23.14 273 GLY A N 1
ATOM 2136 C CA . GLY A 1 273 ? 25.117 -8.208 2.782 1.00 23.14 273 GLY A CA 1
ATOM 2137 C C . GLY A 1 273 ? 24.626 -9.289 1.812 1.00 23.14 273 GLY A C 1
ATOM 2138 O O . GLY A 1 273 ? 23.882 -10.192 2.168 1.00 23.14 273 GLY A O 1
ATOM 2139 N N . ASN A 1 274 ? 25.030 -9.114 0.556 1.00 26.98 274 ASN A N 1
ATOM 2140 C CA . ASN A 1 274 ? 24.943 -10.025 -0.585 1.00 26.98 274 ASN A CA 1
ATOM 2141 C C . ASN A 1 274 ? 24.463 -11.469 -0.322 1.00 26.98 274 ASN A C 1
ATOM 2143 O O . ASN A 1 274 ? 25.056 -12.182 0.482 1.00 26.98 274 ASN A O 1
ATOM 2147 N N . GLN A 1 275 ? 23.546 -11.913 -1.195 1.00 23.95 275 GLN A N 1
ATOM 2148 C CA . GLN A 1 275 ? 23.048 -13.278 -1.453 1.00 23.95 275 GLN A CA 1
ATOM 2149 C C . GLN A 1 275 ? 21.635 -13.583 -0.925 1.00 23.95 275 GLN A C 1
ATOM 2151 O O . GLN A 1 275 ? 21.452 -14.148 0.148 1.00 23.95 275 GLN A O 1
ATOM 2156 N N . ALA A 1 276 ? 20.636 -13.330 -1.776 1.00 24.05 276 ALA A N 1
ATOM 2157 C CA . ALA A 1 276 ? 19.380 -14.076 -1.790 1.00 24.05 276 ALA A CA 1
ATOM 2158 C C . ALA A 1 276 ? 19.335 -14.929 -3.071 1.00 24.05 276 ALA A C 1
ATOM 2160 O O . ALA A 1 276 ? 18.738 -14.554 -4.070 1.00 24.05 276 ALA A O 1
ATOM 2161 N N . THR A 1 277 ? 20.016 -16.077 -3.044 1.00 27.70 277 THR A N 1
ATOM 2162 C CA . THR A 1 277 ? 19.680 -17.229 -3.895 1.00 27.70 277 THR A CA 1
ATOM 2163 C C . THR A 1 277 ? 19.202 -18.322 -2.943 1.00 27.70 277 THR A C 1
ATOM 2165 O O . THR A 1 277 ? 19.968 -18.794 -2.105 1.00 27.70 277 THR A O 1
ATOM 2168 N N . GLY A 1 278 ? 17.911 -18.663 -2.968 1.00 24.17 278 GLY A N 1
ATOM 2169 C CA . GLY A 1 278 ? 17.353 -19.595 -1.987 1.00 24.17 278 GLY A CA 1
ATOM 2170 C C . GLY A 1 278 ? 15.860 -19.860 -2.149 1.00 24.17 278 GLY A C 1
ATOM 2171 O O . GLY A 1 278 ? 15.048 -19.199 -1.516 1.00 24.17 278 GLY A O 1
ATOM 2172 N N . VAL A 1 279 ? 15.576 -20.867 -2.973 1.00 24.55 279 VAL A N 1
ATOM 2173 C CA . VAL A 1 279 ? 14.316 -21.573 -3.267 1.00 24.55 279 VAL A CA 1
ATOM 2174 C C . VAL A 1 279 ? 13.275 -21.586 -2.135 1.00 24.55 279 VAL A C 1
ATOM 2176 O O . VAL A 1 279 ? 13.580 -21.936 -0.989 1.00 24.55 279 VAL A O 1
ATOM 2179 N N . ALA A 1 280 ? 12.021 -21.316 -2.512 1.00 27.61 280 ALA A N 1
ATOM 2180 C CA . ALA A 1 280 ? 10.815 -21.497 -1.708 1.00 27.61 280 ALA A CA 1
ATOM 2181 C C . ALA A 1 280 ? 10.728 -22.900 -1.063 1.00 27.61 280 ALA A C 1
ATOM 2183 O O . ALA A 1 280 ? 10.652 -23.933 -1.730 1.00 27.61 280 ALA A O 1
ATOM 2184 N N . GLY A 1 281 ? 10.729 -22.943 0.272 1.00 25.72 281 GLY A N 1
ATOM 2185 C CA . GLY A 1 281 ? 10.560 -24.161 1.064 1.00 25.72 281 GLY A CA 1
ATOM 2186 C C . GLY A 1 281 ? 9.206 -24.194 1.771 1.00 25.72 281 GLY A C 1
ATOM 2187 O O . GLY A 1 281 ? 8.884 -23.290 2.540 1.00 25.72 281 GLY A O 1
ATOM 2188 N N . LYS A 1 282 ? 8.451 -25.274 1.536 1.00 29.41 282 LYS A N 1
ATOM 2189 C CA . LYS A 1 282 ? 7.165 -25.615 2.167 1.00 29.41 282 LYS A CA 1
ATOM 2190 C C . LYS A 1 282 ? 7.276 -25.650 3.703 1.00 29.41 282 LYS A C 1
ATOM 2192 O O . LYS A 1 282 ? 8.238 -26.192 4.241 1.00 29.41 282 LYS A O 1
ATOM 2197 N N . ASN A 1 283 ? 6.235 -25.151 4.374 1.00 35.44 283 ASN A N 1
ATOM 2198 C CA . ASN A 1 283 ? 6.022 -25.026 5.827 1.00 35.44 283 ASN A CA 1
ATOM 2199 C C . ASN A 1 283 ? 6.746 -23.869 6.530 1.00 35.44 283 ASN A C 1
ATOM 2201 O O . ASN A 1 283 ? 7.928 -23.977 6.847 1.00 35.44 283 ASN A O 1
ATOM 2205 N N . LYS A 1 284 ? 5.975 -22.835 6.907 1.00 29.81 284 LYS A N 1
ATOM 2206 C CA . LYS A 1 284 ? 6.240 -21.948 8.057 1.00 29.81 284 LYS A CA 1
ATOM 2207 C C . LYS A 1 284 ? 5.006 -21.101 8.411 1.00 29.81 284 LYS A C 1
ATOM 2209 O O . LYS A 1 284 ? 4.774 -20.053 7.828 1.00 29.81 284 LYS A O 1
ATOM 2214 N N . LEU A 1 285 ? 4.262 -21.539 9.423 1.00 34.69 285 LEU A N 1
ATOM 2215 C CA . LEU A 1 285 ? 3.609 -20.641 10.382 1.00 34.69 285 LEU A CA 1
ATOM 2216 C C . LEU A 1 285 ? 4.444 -20.700 11.667 1.00 34.69 285 LEU A C 1
ATOM 2218 O O . LEU A 1 285 ? 4.838 -21.796 12.079 1.00 34.69 285 LEU A O 1
ATOM 2222 N N . PRO A 1 286 ? 4.746 -19.550 12.288 1.00 31.06 286 PRO A N 1
ATOM 2223 C CA . PRO A 1 286 ? 4.373 -19.405 13.692 1.00 31.06 286 PRO A CA 1
ATOM 2224 C C . PRO A 1 286 ? 3.882 -17.996 14.067 1.00 31.06 286 PRO A C 1
ATOM 2226 O O . PRO A 1 286 ? 4.200 -16.992 13.440 1.00 31.06 286 PRO A O 1
ATOM 2229 N N . VAL A 1 287 ? 3.096 -17.986 15.142 1.00 32.12 287 VAL A N 1
ATOM 2230 C CA . VAL A 1 287 ? 2.482 -16.852 15.839 1.00 32.12 287 VAL A CA 1
ATOM 2231 C C . VAL A 1 287 ? 3.520 -15.817 16.298 1.00 32.12 287 VAL A C 1
ATOM 2233 O O . VAL A 1 287 ? 4.451 -16.172 17.018 1.00 32.12 287 VAL A O 1
ATOM 2236 N N . THR A 1 288 ? 3.284 -14.536 15.997 1.00 26.72 288 THR A N 1
ATOM 2237 C CA . THR A 1 288 ? 3.840 -13.382 16.727 1.00 26.72 288 THR A CA 1
ATOM 2238 C C . THR A 1 288 ? 2.714 -12.413 17.092 1.00 26.72 288 THR A C 1
ATOM 2240 O O . THR A 1 288 ? 1.808 -12.146 16.300 1.00 26.72 288 THR A O 1
ATOM 2243 N N . MET A 1 289 ? 2.716 -11.935 18.341 1.00 27.89 289 MET A N 1
ATOM 2244 C CA . MET A 1 289 ? 1.692 -11.042 18.895 1.00 27.89 289 MET A CA 1
ATOM 2245 C C . MET A 1 289 ? 1.947 -9.604 18.415 1.00 27.89 289 MET A C 1
ATOM 2247 O O . MET A 1 289 ? 2.403 -8.738 19.153 1.00 27.89 289 MET A O 1
ATOM 2251 N N . GLN A 1 290 ? 1.683 -9.378 17.133 1.00 38.38 290 GLN A N 1
ATOM 2252 C CA . GLN A 1 290 ? 1.693 -8.068 16.490 1.00 38.38 290 GLN A CA 1
ATOM 2253 C C . GLN A 1 290 ? 0.348 -7.360 16.744 1.00 38.38 290 GLN A C 1
ATOM 2255 O O . GLN A 1 290 ? -0.679 -8.041 16.879 1.00 38.38 290 GLN A O 1
ATOM 2260 N N . PRO A 1 291 ? 0.289 -6.012 16.783 1.00 37.91 291 PRO A N 1
ATOM 2261 C CA . PRO A 1 291 ? -1.001 -5.355 16.644 1.00 37.91 291 PRO A CA 1
ATOM 2262 C C . PRO A 1 291 ? -1.511 -5.761 15.263 1.00 37.91 291 PRO A C 1
ATOM 2264 O O . PRO A 1 291 ? -0.771 -5.702 14.279 1.00 37.91 291 PRO A O 1
ATOM 2267 N N . SER A 1 292 ? -2.756 -6.220 15.160 1.00 45.94 292 SER A N 1
ATOM 2268 C CA . SER A 1 292 ? -3.312 -6.469 13.835 1.00 45.94 292 SER A CA 1
ATOM 2269 C C . SER A 1 292 ? -3.152 -5.184 13.016 1.00 45.94 292 SER A C 1
ATOM 2271 O O . SER A 1 292 ? -3.531 -4.130 13.545 1.00 45.94 292 SER A O 1
ATOM 2273 N N . PRO A 1 293 ? -2.626 -5.241 11.776 1.00 56.03 293 PRO A N 1
ATOM 2274 C CA . PRO A 1 293 ? -2.544 -4.073 10.914 1.00 56.03 293 PRO A CA 1
ATOM 2275 C C . PRO A 1 293 ? -3.886 -3.341 10.893 1.00 56.03 293 PRO A C 1
ATOM 2277 O O . PRO A 1 293 ? -4.926 -3.957 11.196 1.00 56.03 293 PRO A O 1
ATOM 2280 N N . PRO A 1 294 ? -3.887 -2.029 10.590 1.00 58.62 294 PRO A N 1
ATOM 2281 C CA . PRO A 1 294 ? -5.129 -1.296 10.505 1.00 58.62 294 PRO A CA 1
ATOM 2282 C C . PRO A 1 294 ? -6.141 -2.083 9.663 1.00 58.62 294 PRO A C 1
ATOM 2284 O O . PRO A 1 294 ? -7.196 -2.493 10.156 1.00 58.62 294 PRO A O 1
ATOM 2287 N N . TYR A 1 295 ? -5.757 -2.434 8.451 1.00 68.56 295 TYR A N 1
ATOM 2288 C CA . TYR A 1 295 ? -6.598 -3.239 7.592 1.00 68.56 295 TYR A CA 1
ATOM 2289 C C . TYR A 1 295 ? -6.483 -4.729 7.929 1.00 68.56 295 TYR A C 1
ATOM 2291 O O . TYR A 1 295 ? -5.493 -5.201 8.472 1.00 68.56 295 TYR A O 1
ATOM 2299 N N . GLU A 1 296 ? -7.545 -5.477 7.657 1.00 71.94 296 GLU A N 1
ATOM 2300 C CA . GLU A 1 296 ? -7.488 -6.936 7.683 1.00 71.94 296 GLU A CA 1
ATOM 2301 C C . GLU A 1 296 ? -6.798 -7.428 6.411 1.00 71.94 296 GLU A C 1
ATOM 2303 O O . GLU A 1 296 ? -7.073 -6.923 5.323 1.00 71.94 296 GLU A O 1
ATOM 2308 N N . SER A 1 297 ? -5.915 -8.416 6.542 1.00 72.88 297 SER A N 1
ATOM 2309 C CA . SER A 1 297 ? -5.356 -9.091 5.375 1.00 72.88 297 SER A CA 1
ATOM 2310 C C . SER A 1 297 ? -6.343 -10.128 4.860 1.00 72.88 297 SER A C 1
ATOM 2312 O O . SER A 1 297 ? -6.936 -10.873 5.637 1.00 72.88 297 SER A O 1
ATOM 2314 N N . TRP A 1 298 ? -6.553 -10.135 3.553 1.00 82.88 298 TRP A N 1
ATOM 2315 C CA . TRP A 1 298 ? -7.423 -11.071 2.858 1.00 82.88 298 TRP A CA 1
ATOM 2316 C C . TRP A 1 298 ? -6.568 -12.122 2.174 1.00 82.88 298 TRP A C 1
ATOM 2318 O O . TRP A 1 298 ? -5.578 -11.789 1.525 1.00 82.88 298 TRP A O 1
ATOM 2328 N N . GLU A 1 299 ? -6.956 -13.380 2.322 1.00 87.44 299 GLU A N 1
ATOM 2329 C CA . GLU A 1 299 ? -6.294 -14.509 1.679 1.00 87.44 299 GLU A CA 1
ATOM 2330 C C . GLU A 1 299 ? -6.701 -14.605 0.205 1.00 87.44 299 GLU A C 1
ATOM 2332 O O . GLU A 1 299 ? -7.812 -14.223 -0.174 1.00 87.44 299 GLU A O 1
ATOM 2337 N N . TYR A 1 300 ? -5.809 -15.102 -0.645 1.00 90.38 300 TYR A N 1
ATOM 2338 C CA . TYR A 1 300 ? -6.115 -15.371 -2.045 1.00 90.38 300 TYR A CA 1
ATOM 2339 C C . TYR A 1 300 ? -5.275 -16.521 -2.603 1.00 90.38 300 TYR A C 1
ATOM 2341 O O . TYR A 1 300 ? -4.200 -16.851 -2.100 1.00 90.38 300 TYR A O 1
ATOM 2349 N N . THR A 1 301 ? -5.792 -17.115 -3.677 1.00 95.94 301 THR A N 1
ATOM 2350 C CA . THR A 1 301 ? -5.234 -18.302 -4.337 1.00 95.94 301 THR A CA 1
ATOM 2351 C C . THR A 1 301 ? -4.842 -18.011 -5.785 1.00 95.94 301 THR A C 1
ATOM 2353 O O . THR A 1 301 ? -5.139 -16.934 -6.315 1.00 95.94 301 THR A O 1
ATOM 2356 N N . VAL A 1 302 ? -4.236 -18.994 -6.449 1.00 98.00 302 VAL A N 1
ATOM 2357 C CA . VAL A 1 302 ? -3.942 -18.968 -7.892 1.00 98.00 302 VAL A CA 1
ATOM 2358 C C . VAL A 1 302 ? -5.193 -18.700 -8.734 1.00 98.00 302 VAL A C 1
ATOM 2360 O O . VAL A 1 302 ? -5.155 -17.830 -9.606 1.00 98.00 302 VAL A O 1
ATOM 2363 N N . GLU A 1 303 ? -6.336 -19.330 -8.433 1.00 98.25 303 GLU A N 1
ATOM 2364 C CA . GLU A 1 303 ? -7.611 -19.056 -9.119 1.00 98.25 303 GLU A CA 1
ATOM 2365 C C . GLU A 1 303 ? -8.033 -17.587 -8.971 1.00 98.25 303 GLU A C 1
ATOM 2367 O O . GLU A 1 303 ? -8.412 -16.950 -9.953 1.00 98.25 303 GLU A O 1
ATOM 2372 N N . HIS A 1 304 ? -7.918 -17.014 -7.771 1.00 98.19 304 HIS A N 1
ATOM 2373 C CA . HIS A 1 304 ? -8.265 -15.611 -7.537 1.00 98.19 304 HIS A CA 1
ATOM 2374 C C . HIS A 1 304 ? -7.397 -14.654 -8.368 1.00 98.19 304 HIS A C 1
ATOM 2376 O O . HIS A 1 304 ? -7.906 -13.673 -8.921 1.00 98.19 304 HIS A O 1
ATOM 2382 N N . VAL A 1 305 ? -6.099 -14.938 -8.499 1.00 98.50 305 VAL A N 1
ATOM 2383 C CA . VAL A 1 305 ? -5.200 -14.148 -9.351 1.00 98.50 305 VAL A CA 1
ATOM 2384 C C . VAL A 1 305 ? -5.551 -14.321 -10.830 1.00 98.50 305 VAL A C 1
ATOM 2386 O O . VAL A 1 305 ? -5.677 -13.322 -11.539 1.00 98.50 305 VAL A O 1
ATOM 2389 N N . ALA A 1 306 ? -5.810 -15.549 -11.283 1.00 98.81 306 ALA A N 1
ATOM 2390 C CA . ALA A 1 306 ? -6.222 -15.833 -12.657 1.00 98.81 306 ALA A CA 1
ATOM 2391 C C . ALA A 1 306 ? -7.544 -15.136 -13.032 1.00 98.81 306 ALA A C 1
ATOM 2393 O O . ALA A 1 306 ? -7.664 -14.592 -14.129 1.00 98.81 306 ALA A O 1
ATOM 2394 N N . ILE A 1 307 ? -8.517 -15.069 -12.115 1.00 98.81 307 ILE A N 1
ATOM 2395 C CA . ILE A 1 307 ? -9.773 -14.326 -12.308 1.00 98.81 307 ILE A CA 1
ATOM 2396 C C . ILE A 1 307 ? -9.500 -12.846 -12.597 1.00 98.81 307 ILE A C 1
ATOM 2398 O O . ILE A 1 307 ? -10.029 -12.288 -13.561 1.00 98.81 307 ILE A O 1
ATOM 2402 N N . ASN A 1 308 ? -8.648 -12.211 -11.789 1.00 98.69 308 ASN A N 1
ATOM 2403 C CA . ASN A 1 308 ? -8.293 -10.803 -11.970 1.00 98.69 308 ASN A CA 1
ATOM 2404 C C . ASN A 1 308 ? -7.442 -10.579 -13.235 1.00 98.69 308 ASN A C 1
ATOM 2406 O O . ASN A 1 308 ? -7.590 -9.552 -13.900 1.00 98.69 308 ASN A O 1
ATOM 2410 N N . ALA A 1 309 ? -6.612 -11.553 -13.618 1.00 98.81 309 ALA A N 1
ATOM 2411 C CA . ALA A 1 309 ? -5.871 -11.540 -14.876 1.00 98.81 309 ALA A CA 1
ATOM 2412 C C . ALA A 1 309 ? -6.810 -11.599 -16.097 1.00 98.81 309 ALA A C 1
ATOM 2414 O O . ALA A 1 309 ? -6.638 -10.809 -17.029 1.00 98.81 309 ALA A O 1
ATOM 2415 N N . VAL A 1 310 ? -7.854 -12.445 -16.070 1.00 98.88 310 VAL A N 1
ATOM 2416 C CA . VAL A 1 310 ? -8.903 -12.445 -17.108 1.00 98.88 310 VAL A CA 1
ATOM 2417 C C . VAL A 1 310 ? -9.546 -11.068 -17.192 1.00 98.88 310 VAL A C 1
ATOM 2419 O O . VAL A 1 310 ? -9.600 -10.500 -18.277 1.00 98.88 310 VAL A O 1
ATOM 2422 N N . MET A 1 311 ? -9.978 -10.500 -16.062 1.00 98.75 311 MET A N 1
ATOM 2423 C CA . MET A 1 311 ? -10.631 -9.185 -16.036 1.00 98.75 311 MET A CA 1
ATOM 2424 C C . MET A 1 311 ? -9.779 -8.079 -16.665 1.00 98.75 311 MET A C 1
ATOM 2426 O O . MET A 1 311 ? -10.323 -7.222 -17.364 1.00 98.75 311 MET A O 1
ATOM 2430 N N . ALA A 1 312 ? -8.458 -8.124 -16.464 1.00 98.50 312 ALA A N 1
ATOM 2431 C CA . ALA A 1 312 ? -7.509 -7.194 -17.070 1.00 98.50 312 ALA A CA 1
ATOM 2432 C C . ALA A 1 312 ? -7.321 -7.396 -18.585 1.00 98.50 312 ALA A C 1
ATOM 2434 O O . ALA A 1 312 ? -6.832 -6.487 -19.258 1.00 98.50 312 ALA A O 1
ATOM 2435 N N . GLY A 1 313 ? -7.708 -8.558 -19.121 1.00 98.38 313 GLY A N 1
ATOM 2436 C CA . GLY A 1 313 ? -7.485 -8.959 -20.510 1.00 98.38 313 GLY A CA 1
ATOM 2437 C C . GLY A 1 313 ? -6.115 -9.598 -20.750 1.00 98.38 313 GLY A C 1
ATOM 2438 O O . GLY A 1 313 ? -5.592 -9.504 -21.862 1.00 98.38 313 GLY A O 1
ATOM 2439 N N . ALA A 1 314 ? -5.502 -10.191 -19.720 1.00 98.56 314 ALA A N 1
ATOM 2440 C CA . ALA A 1 314 ? -4.244 -10.920 -19.851 1.00 98.56 314 ALA A CA 1
ATOM 2441 C C . ALA A 1 314 ? -4.429 -12.249 -20.607 1.00 98.56 314 ALA A C 1
ATOM 2443 O O . ALA A 1 314 ? -5.537 -12.777 -20.661 1.00 98.56 314 ALA A O 1
ATOM 2444 N N . SER A 1 315 ? -3.347 -12.786 -21.180 1.00 98.31 315 SER A N 1
ATOM 2445 C CA . SER A 1 315 ? -3.282 -14.158 -21.691 1.00 98.31 315 SER A CA 1
ATOM 2446 C C . SER A 1 315 ? -2.593 -15.072 -20.674 1.00 98.31 315 SER A C 1
ATOM 2448 O O . SER A 1 315 ? -2.027 -14.601 -19.683 1.00 98.31 315 SER A O 1
ATOM 2450 N N . LYS A 1 316 ? -2.632 -16.386 -20.914 1.00 98.50 316 LYS A N 1
ATOM 2451 C CA . LYS A 1 316 ? -2.017 -17.381 -20.025 1.00 98.50 316 LYS A CA 1
ATOM 2452 C C . LYS A 1 316 ? -0.506 -17.179 -19.882 1.00 98.50 316 LYS A C 1
ATOM 2454 O O . LYS A 1 316 ? 0.027 -17.349 -18.796 1.00 98.50 316 LYS A O 1
ATOM 2459 N N . GLU A 1 317 ? 0.175 -16.723 -20.933 1.00 98.44 317 GLU A N 1
ATOM 2460 C CA . GLU A 1 317 ? 1.620 -16.466 -20.919 1.00 98.44 317 GLU A CA 1
ATOM 2461 C C . GLU A 1 317 ? 1.998 -15.340 -19.943 1.00 98.44 317 GLU A C 1
ATOM 2463 O O . GLU A 1 317 ? 3.107 -15.322 -19.420 1.00 98.44 317 GLU A O 1
ATOM 2468 N N . HIS A 1 318 ? 1.076 -14.416 -19.646 1.00 98.75 318 HIS A N 1
ATOM 2469 C CA . HIS A 1 318 ? 1.293 -13.357 -18.657 1.00 98.75 318 HIS A CA 1
ATOM 2470 C C . HIS A 1 318 ? 1.108 -13.838 -17.209 1.00 98.75 318 HIS A C 1
ATOM 2472 O O . HIS A 1 318 ? 1.545 -13.147 -16.285 1.00 98.75 318 HIS A O 1
ATOM 2478 N N . LEU A 1 319 ? 0.441 -14.980 -16.985 1.00 98.75 319 LEU A N 1
ATOM 2479 C CA . LEU A 1 319 ? 0.040 -15.416 -15.647 1.00 98.75 319 LEU A CA 1
ATOM 2480 C C . LEU A 1 319 ? 1.230 -15.604 -14.688 1.00 98.75 319 LEU A C 1
ATOM 2482 O O . LEU A 1 319 ? 1.124 -15.076 -13.581 1.00 98.75 319 LEU A O 1
ATOM 2486 N N . PRO A 1 320 ? 2.364 -16.233 -15.065 1.00 98.69 320 PRO A N 1
ATOM 2487 C CA . PRO A 1 320 ? 3.514 -16.367 -14.165 1.00 98.69 320 PRO A CA 1
ATOM 2488 C C . PRO A 1 320 ? 4.016 -15.027 -13.624 1.00 98.69 320 PRO A C 1
ATOM 2490 O O . PRO A 1 320 ? 4.321 -14.900 -12.442 1.00 98.69 320 PRO A O 1
ATOM 2493 N N . VAL A 1 321 ? 4.036 -13.985 -14.463 1.00 98.81 321 VAL A N 1
ATOM 2494 C CA . VAL A 1 321 ? 4.444 -12.634 -14.050 1.00 98.81 321 VAL A CA 1
ATOM 2495 C C . VAL A 1 321 ? 3.440 -12.041 -13.062 1.00 98.81 321 VAL A C 1
ATOM 2497 O O . VAL A 1 321 ? 3.828 -11.456 -12.054 1.00 98.81 321 VAL A O 1
ATOM 2500 N N . ILE A 1 322 ? 2.142 -12.206 -13.324 1.00 98.75 322 ILE A N 1
ATOM 2501 C CA . ILE A 1 322 ? 1.074 -11.689 -12.458 1.00 98.75 322 ILE A CA 1
ATOM 2502 C C . ILE A 1 322 ? 1.059 -12.429 -11.106 1.00 98.75 322 ILE A C 1
ATOM 2504 O O . ILE A 1 322 ? 0.886 -11.787 -10.070 1.00 98.75 322 ILE A O 1
ATOM 2508 N N . LEU A 1 323 ? 1.291 -13.746 -11.096 1.00 98.44 323 LEU A N 1
ATOM 2509 C CA . LEU A 1 323 ? 1.445 -14.557 -9.883 1.00 98.44 323 LEU A CA 1
ATOM 2510 C C . LEU A 1 323 ? 2.684 -14.148 -9.085 1.00 98.44 323 LEU A C 1
ATOM 2512 O O . LEU A 1 323 ? 2.588 -13.946 -7.875 1.00 98.44 323 LEU A O 1
ATOM 2516 N N . ALA A 1 324 ? 3.815 -13.926 -9.758 1.00 97.69 324 ALA A N 1
ATOM 2517 C CA . ALA A 1 324 ? 5.027 -13.422 -9.129 1.00 97.69 324 ALA A CA 1
ATOM 2518 C C . ALA A 1 324 ? 4.767 -12.067 -8.451 1.00 97.69 324 ALA A C 1
ATOM 2520 O O . ALA A 1 324 ? 5.065 -11.906 -7.271 1.00 97.69 324 ALA A O 1
ATOM 2521 N N . ILE A 1 325 ? 4.102 -11.124 -9.127 1.00 96.19 325 ILE A N 1
ATOM 2522 C CA . ILE A 1 325 ? 3.706 -9.844 -8.518 1.00 96.19 325 ILE A CA 1
ATOM 2523 C C . ILE A 1 325 ? 2.789 -10.068 -7.309 1.00 96.19 325 ILE A C 1
ATOM 2525 O O . ILE A 1 325 ? 3.035 -9.502 -6.243 1.00 96.19 325 ILE A O 1
ATOM 2529 N N . ALA A 1 326 ? 1.754 -10.901 -7.449 1.00 93.81 326 ALA A N 1
ATOM 2530 C CA . ALA A 1 326 ? 0.805 -11.179 -6.376 1.00 93.81 326 ALA A CA 1
ATOM 2531 C C . ALA A 1 326 ? 1.497 -11.786 -5.146 1.00 93.81 326 ALA A C 1
ATOM 2533 O O . ALA A 1 326 ? 1.261 -11.320 -4.036 1.00 93.81 326 ALA A O 1
ATOM 2534 N N . SER A 1 327 ? 2.418 -12.736 -5.336 1.00 90.94 327 SER A N 1
ATOM 2535 C CA . SER A 1 327 ? 3.128 -13.437 -4.254 1.00 90.94 327 SER A CA 1
ATOM 2536 C C . SER A 1 327 ? 3.981 -12.541 -3.362 1.00 90.94 327 SER A C 1
ATOM 2538 O O . SER A 1 327 ? 4.267 -12.895 -2.221 1.00 90.94 327 SER A O 1
ATOM 2540 N N . THR A 1 328 ? 4.320 -11.335 -3.823 1.00 87.62 328 THR A N 1
ATOM 2541 C CA . THR A 1 328 ? 4.977 -10.337 -2.969 1.00 87.62 328 THR A CA 1
ATOM 2542 C C . THR A 1 328 ? 4.087 -9.857 -1.816 1.00 87.62 328 THR A C 1
ATOM 2544 O O . THR A 1 328 ? 4.589 -9.273 -0.858 1.00 87.62 328 THR A O 1
ATOM 2547 N N . GLY A 1 329 ? 2.761 -10.029 -1.917 1.00 84.75 329 GLY A N 1
ATOM 2548 C CA . GLY A 1 329 ? 1.778 -9.466 -0.987 1.00 84.75 329 GLY A CA 1
ATOM 2549 C C . GLY A 1 329 ? 1.690 -7.936 -1.030 1.00 84.75 329 GLY A C 1
ATOM 2550 O O . GLY A 1 329 ? 0.926 -7.329 -0.275 1.00 84.75 329 GLY A O 1
ATOM 2551 N N . VAL A 1 330 ? 2.454 -7.288 -1.913 1.00 84.88 330 VAL A N 1
ATOM 2552 C CA . VAL A 1 330 ? 2.502 -5.837 -2.031 1.00 84.88 330 VAL A CA 1
ATOM 2553 C C . VAL A 1 330 ? 1.320 -5.364 -2.871 1.00 84.88 330 VAL A C 1
ATOM 2555 O O . VAL A 1 330 ? 1.181 -5.708 -4.042 1.00 84.88 330 VAL A O 1
ATOM 2558 N N . THR A 1 331 ? 0.466 -4.539 -2.273 1.00 87.75 331 THR A N 1
ATOM 2559 C CA . THR A 1 331 ? -0.644 -3.893 -2.982 1.00 87.75 331 THR A CA 1
ATOM 2560 C C . THR A 1 331 ? -0.144 -2.782 -3.909 1.00 87.75 331 THR A C 1
ATOM 2562 O O . THR A 1 331 ? 0.744 -1.998 -3.555 1.00 87.75 331 THR A O 1
ATOM 2565 N N . SER A 1 332 ? -0.759 -2.689 -5.084 1.00 89.25 332 SER A N 1
ATOM 2566 C CA . SER A 1 332 ? -0.610 -1.584 -6.030 1.00 89.25 332 SER A CA 1
ATOM 2567 C C . SER A 1 332 ? -1.341 -0.317 -5.551 1.00 89.25 332 SER A C 1
ATOM 2569 O O . SER A 1 332 ? -0.990 0.796 -5.929 1.00 89.25 332 SER A O 1
ATOM 2571 N N . LEU A 1 333 ? -2.332 -0.475 -4.664 1.00 87.06 333 LEU A N 1
ATOM 2572 C CA . LEU A 1 333 ? -3.206 0.587 -4.161 1.00 87.06 333 LEU A CA 1
ATOM 2573 C C . LEU A 1 333 ? -2.956 0.855 -2.680 1.00 87.06 333 LEU A C 1
ATOM 2575 O O . LEU A 1 333 ? -3.847 0.692 -1.842 1.00 87.06 333 LEU A O 1
ATOM 2579 N N . PHE A 1 334 ? -1.724 1.255 -2.372 1.00 80.12 334 PHE A N 1
ATOM 2580 C CA . PHE A 1 334 ? -1.331 1.612 -1.016 1.00 80.12 334 PHE A CA 1
ATOM 2581 C C . PHE A 1 334 ? -2.134 2.810 -0.502 1.00 80.12 334 PHE A C 1
ATOM 2583 O O . PHE A 1 334 ? -2.087 3.890 -1.092 1.00 80.12 334 PHE A O 1
ATOM 2590 N N . SER A 1 335 ? -2.852 2.636 0.608 1.00 77.25 335 SER A N 1
ATOM 2591 C CA . SER A 1 335 ? -3.654 3.718 1.176 1.00 77.25 335 SER A CA 1
ATOM 2592 C C . SER A 1 335 ? -2.818 4.651 2.047 1.00 77.25 335 SER A C 1
ATOM 2594 O O . SER A 1 335 ? -2.248 4.240 3.060 1.00 77.25 335 SER A O 1
ATOM 2596 N N . SER A 1 336 ? -2.816 5.927 1.669 1.00 74.62 336 SER A N 1
ATOM 2597 C CA . SER A 1 336 ? -2.314 7.057 2.449 1.00 74.62 336 SER A CA 1
ATOM 2598 C C . SER A 1 336 ? -2.975 8.337 1.948 1.00 74.62 336 SER A C 1
ATOM 2600 O O . SER A 1 336 ? -3.111 8.483 0.733 1.00 74.62 336 SER A O 1
ATOM 2602 N N . CYS A 1 337 ? -3.287 9.293 2.8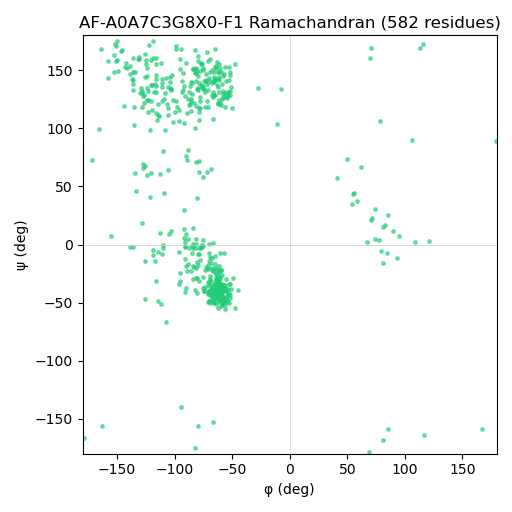31 1.00 68.38 337 CYS A N 1
ATOM 2603 C CA . CYS A 1 337 ? -3.768 10.626 2.437 1.00 68.38 337 CYS A CA 1
ATOM 2604 C C . CYS A 1 337 ? -2.905 11.309 1.366 1.00 68.38 337 CYS A C 1
ATOM 2606 O O . CYS A 1 337 ? -3.433 12.060 0.549 1.00 68.38 337 CYS A O 1
ATOM 2608 N N . SER A 1 338 ? -1.602 11.018 1.306 1.00 74.12 338 SER A N 1
ATOM 2609 C CA . SER A 1 338 ? -0.686 11.611 0.326 1.00 74.12 338 SER A CA 1
ATOM 2610 C C . SER A 1 338 ? -0.704 10.952 -1.062 1.00 74.12 338 SER A C 1
ATOM 2612 O O . SER A 1 338 ? -0.005 11.432 -1.944 1.00 74.12 338 SER A O 1
ATOM 2614 N N . SER A 1 339 ? -1.522 9.917 -1.299 1.00 80.62 339 SER A N 1
ATOM 2615 C CA . SER A 1 339 ? -1.784 9.341 -2.635 1.00 80.62 339 SER A CA 1
ATOM 2616 C C . SER A 1 339 ? -0.563 8.737 -3.360 1.00 80.62 339 SER A C 1
ATOM 2618 O O . SER A 1 339 ? -0.135 9.211 -4.414 1.00 80.62 339 SER A O 1
ATOM 2620 N N . PHE A 1 340 ? -0.023 7.644 -2.815 1.00 84.19 340 PHE A N 1
ATOM 2621 C CA . PHE A 1 340 ? 1.103 6.910 -3.407 1.00 84.19 340 PHE A CA 1
ATOM 2622 C C . PHE A 1 340 ? 0.791 6.302 -4.786 1.00 84.19 340 PHE A C 1
ATOM 2624 O O . PHE A 1 340 ? -0.354 5.978 -5.113 1.00 84.19 340 PHE A O 1
ATOM 2631 N N . ALA A 1 341 ? 1.865 6.066 -5.535 1.00 88.44 341 ALA A N 1
ATOM 2632 C CA . ALA A 1 341 ? 1.934 5.282 -6.756 1.00 88.44 341 ALA A CA 1
ATOM 2633 C C . ALA A 1 341 ? 2.867 4.075 -6.612 1.00 88.44 341 ALA A C 1
ATOM 2635 O O . ALA A 1 341 ? 3.768 4.057 -5.766 1.00 88.44 341 ALA A O 1
ATOM 2636 N N . ARG A 1 342 ? 2.699 3.090 -7.501 1.00 90.88 342 ARG A N 1
ATOM 2637 C CA . ARG A 1 342 ? 3.597 1.935 -7.640 1.00 90.88 342 ARG A CA 1
ATOM 2638 C C . ARG A 1 342 ? 4.216 1.828 -9.028 1.00 90.88 342 ARG A C 1
ATOM 2640 O O . ARG A 1 342 ? 3.713 2.398 -9.993 1.00 90.88 342 ARG A O 1
ATOM 2647 N N . MET A 1 343 ? 5.327 1.102 -9.086 1.00 95.50 343 MET A N 1
ATOM 2648 C CA . MET A 1 343 ? 6.039 0.766 -10.314 1.00 95.50 343 MET A CA 1
ATOM 2649 C C . MET A 1 343 ? 6.452 -0.703 -10.281 1.00 95.50 343 MET A C 1
ATOM 2651 O O . MET A 1 343 ? 6.891 -1.190 -9.235 1.00 95.50 343 MET A O 1
ATOM 2655 N N . VAL A 1 344 ? 6.309 -1.396 -11.412 1.00 97.38 344 VAL A N 1
ATOM 2656 C CA . VAL A 1 344 ? 6.770 -2.777 -11.579 1.00 97.38 344 VAL A CA 1
ATOM 2657 C C . VAL A 1 344 ? 7.673 -2.902 -12.800 1.00 97.38 344 VAL A C 1
ATOM 2659 O O . VAL A 1 344 ? 7.328 -2.477 -13.902 1.00 97.38 344 VAL A O 1
ATOM 2662 N N . VAL A 1 345 ? 8.842 -3.497 -12.586 1.00 98.50 345 VAL A N 1
ATOM 2663 C CA . VAL A 1 345 ? 9.891 -3.635 -13.598 1.00 98.50 345 VAL A CA 1
ATOM 2664 C C . VAL A 1 345 ? 10.172 -5.109 -13.817 1.00 98.50 345 VAL A C 1
ATOM 2666 O O . VAL A 1 345 ? 10.494 -5.821 -12.867 1.00 98.50 345 VAL A O 1
ATOM 2669 N N . ALA A 1 346 ? 10.040 -5.563 -15.059 1.00 98.62 346 ALA A N 1
ATOM 2670 C CA . ALA A 1 346 ? 10.416 -6.908 -15.466 1.00 98.62 346 ALA A CA 1
ATOM 2671 C C . ALA A 1 346 ? 11.847 -6.934 -16.014 1.00 98.62 346 ALA A C 1
ATOM 2673 O O . ALA A 1 346 ? 12.257 -6.045 -16.767 1.00 98.62 346 ALA A O 1
ATOM 2674 N N . ASN A 1 347 ? 12.567 -7.996 -15.675 1.00 98.69 347 ASN A N 1
ATOM 2675 C CA . ASN A 1 347 ? 13.941 -8.267 -16.064 1.00 98.69 347 ASN A CA 1
ATOM 2676 C C . ASN A 1 347 ? 14.111 -9.732 -16.496 1.00 98.69 347 ASN A C 1
ATOM 2678 O O . ASN A 1 347 ? 13.298 -10.591 -16.150 1.00 98.69 347 ASN A O 1
ATOM 2682 N N . GLY A 1 348 ? 15.177 -10.008 -17.246 1.00 98.31 348 GLY A N 1
ATOM 2683 C CA . GLY A 1 348 ? 15.522 -11.352 -17.705 1.00 98.31 348 GLY A CA 1
ATOM 2684 C C . GLY A 1 348 ? 14.742 -11.829 -18.942 1.00 98.31 348 GLY A C 1
ATOM 2685 O O . GLY A 1 348 ? 14.093 -11.021 -19.624 1.00 98.31 348 GLY A O 1
ATOM 2686 N N . PRO A 1 349 ? 14.826 -13.134 -19.271 1.00 98.31 349 PRO A N 1
ATOM 2687 C CA . PRO A 1 349 ? 14.286 -13.712 -20.507 1.00 98.31 349 PRO A CA 1
ATOM 2688 C C . PRO A 1 349 ? 12.780 -13.520 -20.715 1.00 98.31 349 PRO A C 1
ATOM 2690 O O . PRO A 1 349 ? 12.356 -13.274 -21.851 1.00 98.31 349 PRO A O 1
ATOM 2693 N N . ILE A 1 350 ? 11.985 -13.529 -19.634 1.00 98.25 350 ILE A N 1
ATOM 2694 C CA . ILE A 1 350 ? 10.522 -13.379 -19.699 1.00 98.25 350 ILE A CA 1
ATOM 2695 C C . ILE A 1 350 ? 10.080 -12.156 -20.508 1.00 98.25 350 ILE A C 1
ATOM 2697 O O . ILE A 1 350 ? 9.091 -12.230 -21.234 1.00 98.25 350 ILE A O 1
ATOM 2701 N N . ARG A 1 351 ? 10.852 -11.055 -20.463 1.00 98.06 351 ARG A N 1
ATOM 2702 C CA . ARG A 1 351 ? 10.571 -9.824 -21.218 1.00 98.06 351 ARG A CA 1
ATOM 2703 C C . ARG A 1 351 ? 10.350 -10.120 -22.703 1.00 98.06 351 ARG A C 1
ATOM 2705 O O . ARG A 1 351 ? 9.422 -9.592 -23.305 1.00 98.06 351 ARG A O 1
ATOM 2712 N N . LYS A 1 352 ? 11.188 -10.975 -23.295 1.00 97.88 352 LYS A N 1
ATOM 2713 C CA . LYS A 1 352 ? 11.103 -11.339 -24.717 1.00 97.88 352 LYS A CA 1
ATOM 2714 C C . LYS A 1 352 ? 10.076 -12.431 -24.970 1.00 97.88 352 LYS A C 1
ATOM 2716 O O . LYS A 1 352 ? 9.370 -12.361 -25.969 1.00 97.88 352 LYS A O 1
ATOM 2721 N N . GLU A 1 353 ? 9.985 -13.410 -24.075 1.00 98.06 353 GLU A N 1
ATOM 2722 C CA . GLU A 1 353 ? 9.082 -14.558 -24.216 1.00 98.06 353 GLU A CA 1
ATOM 2723 C C . GLU A 1 353 ? 7.615 -14.141 -24.322 1.00 98.06 353 GLU A C 1
ATOM 2725 O O . GLU A 1 353 ? 6.884 -14.686 -25.145 1.00 98.06 353 GLU A O 1
ATOM 2730 N N . ILE A 1 354 ? 7.208 -13.137 -23.541 1.00 98.19 354 ILE A N 1
ATOM 2731 C CA . ILE A 1 354 ? 5.831 -12.621 -23.545 1.00 98.19 354 ILE A CA 1
ATOM 2732 C C . ILE A 1 354 ? 5.701 -11.292 -24.296 1.00 98.19 354 ILE A C 1
ATOM 2734 O O . ILE A 1 354 ? 4.674 -10.622 -24.217 1.00 98.19 354 ILE A O 1
ATOM 2738 N N . ASN A 1 355 ? 6.744 -10.904 -25.040 1.00 97.69 355 ASN A N 1
ATOM 2739 C CA . ASN A 1 355 ? 6.775 -9.686 -25.844 1.00 97.69 355 ASN A CA 1
ATOM 2740 C C . ASN A 1 355 ? 6.462 -8.409 -25.031 1.00 97.69 355 ASN A C 1
ATOM 2742 O O . ASN A 1 355 ? 5.707 -7.549 -25.489 1.00 97.69 355 ASN A O 1
ATOM 2746 N N . MET A 1 356 ? 7.030 -8.265 -23.828 1.00 98.19 356 MET A N 1
ATOM 2747 C CA . MET A 1 356 ? 7.017 -6.993 -23.097 1.00 98.19 356 MET A CA 1
ATOM 2748 C C . MET A 1 356 ? 7.867 -5.953 -23.823 1.00 98.19 356 MET A C 1
ATOM 2750 O O . MET A 1 356 ? 8.971 -6.233 -24.294 1.00 98.19 356 MET A O 1
ATOM 2754 N N . ASN A 1 357 ? 7.376 -4.717 -23.871 1.00 97.25 357 ASN A N 1
ATOM 2755 C CA . ASN A 1 357 ? 8.102 -3.623 -24.502 1.00 97.25 357 ASN A CA 1
ATOM 2756 C C . ASN A 1 357 ? 9.044 -2.940 -23.501 1.00 97.25 357 ASN A C 1
ATOM 2758 O O . ASN A 1 357 ? 8.604 -2.435 -22.467 1.00 97.25 357 ASN A O 1
ATOM 2762 N N . SER A 1 358 ? 10.324 -2.862 -23.851 1.00 97.50 358 SER A N 1
ATOM 2763 C CA . SER A 1 358 ? 11.345 -2.055 -23.169 1.00 97.50 358 SER A CA 1
ATOM 2764 C C . SER A 1 358 ? 11.884 -0.912 -24.043 1.00 97.50 358 SER A C 1
ATOM 2766 O O . SER A 1 358 ? 12.653 -0.071 -23.578 1.00 97.50 358 SER A O 1
ATOM 2768 N N . GLY A 1 359 ? 11.480 -0.867 -25.317 1.00 95.50 359 GLY A N 1
ATOM 2769 C CA . GLY A 1 359 ? 11.987 0.035 -26.344 1.00 95.50 359 GLY A CA 1
ATOM 2770 C C . GLY A 1 359 ? 11.152 1.305 -26.515 1.00 95.50 359 GLY A C 1
ATOM 2771 O O . GLY A 1 359 ? 10.721 1.940 -25.552 1.00 95.50 359 GLY A O 1
ATOM 2772 N N . LEU A 1 360 ? 10.957 1.733 -27.766 1.00 94.38 360 LEU A N 1
ATOM 2773 C CA . LEU A 1 360 ? 10.222 2.961 -28.077 1.00 94.38 360 LEU A CA 1
ATOM 2774 C C . LEU A 1 360 ? 8.829 2.941 -27.428 1.00 94.38 360 LEU A C 1
ATOM 2776 O O . LEU A 1 360 ? 8.089 1.966 -27.550 1.00 94.38 360 LEU A O 1
ATOM 2780 N N . ALA A 1 361 ? 8.495 4.031 -26.734 1.00 93.06 361 ALA A N 1
ATOM 2781 C CA . ALA A 1 361 ? 7.234 4.195 -26.015 1.00 93.06 361 ALA A CA 1
ATOM 2782 C C . ALA A 1 361 ? 6.914 3.067 -25.002 1.00 93.06 361 ALA A C 1
ATOM 2784 O O . ALA A 1 361 ? 5.747 2.739 -24.810 1.00 93.06 361 ALA A O 1
ATOM 2785 N N . ALA A 1 362 ? 7.925 2.493 -24.333 1.00 94.25 362 ALA A N 1
ATOM 2786 C CA . ALA A 1 362 ? 7.773 1.399 -23.357 1.00 94.25 362 ALA A CA 1
ATOM 2787 C C . ALA A 1 362 ? 6.755 1.657 -22.230 1.00 94.25 362 ALA A C 1
ATOM 2789 O O . ALA A 1 362 ? 6.073 0.734 -21.797 1.00 94.25 362 ALA A O 1
ATOM 2790 N N . LEU A 1 363 ? 6.636 2.909 -21.780 1.00 93.00 363 LEU A N 1
ATOM 2791 C CA . LEU A 1 363 ? 5.679 3.348 -20.753 1.00 93.00 363 LEU A CA 1
ATOM 2792 C C . LEU A 1 363 ? 4.335 3.823 -21.341 1.00 93.00 363 LEU A C 1
ATOM 2794 O O . LEU A 1 363 ? 3.480 4.324 -20.617 1.00 93.00 363 LEU A O 1
ATOM 2798 N N . GLY A 1 364 ? 4.167 3.740 -22.663 1.00 92.00 364 GLY A N 1
ATOM 2799 C CA . GLY A 1 364 ? 2.950 4.127 -23.371 1.00 92.00 364 GLY A CA 1
ATOM 2800 C C . GLY A 1 364 ? 1.999 2.947 -23.611 1.00 92.00 364 GLY A C 1
ATOM 2801 O O . GLY A 1 364 ? 2.390 1.786 -23.483 1.00 92.00 364 GLY A O 1
ATOM 2802 N N . PRO A 1 365 ? 0.754 3.216 -24.041 1.00 92.69 365 PRO A N 1
ATOM 2803 C CA . PRO A 1 365 ? -0.302 2.211 -24.200 1.00 92.69 365 PRO A CA 1
ATOM 2804 C C . PRO A 1 365 ? -0.179 1.403 -25.509 1.00 92.69 365 PRO A C 1
ATOM 2806 O O . PRO A 1 365 ? -1.170 1.149 -26.188 1.00 92.69 365 PRO A O 1
ATOM 2809 N N . PHE A 1 366 ? 1.040 1.033 -25.910 1.00 94.38 366 PHE A N 1
ATOM 2810 C CA . PHE A 1 366 ? 1.321 0.410 -27.214 1.00 94.38 366 PHE A CA 1
ATOM 2811 C C . PHE A 1 366 ? 1.721 -1.064 -27.123 1.00 94.38 366 PHE A C 1
ATOM 2813 O O . PHE A 1 366 ? 1.982 -1.696 -28.144 1.00 94.38 366 PHE A O 1
ATOM 2820 N N . ASN A 1 367 ? 1.782 -1.621 -25.914 1.00 97.56 367 ASN A N 1
ATOM 2821 C CA . ASN A 1 367 ? 2.130 -3.016 -25.693 1.00 97.56 367 ASN A CA 1
ATOM 2822 C C . ASN A 1 367 ? 1.113 -3.696 -24.774 1.00 97.56 367 ASN A C 1
ATOM 2824 O O . ASN A 1 367 ? 0.784 -3.181 -23.703 1.00 97.56 367 ASN A O 1
ATOM 2828 N N . HIS A 1 368 ? 0.621 -4.857 -25.209 1.00 97.62 368 HIS A N 1
ATOM 2829 C CA . HIS A 1 368 ? -0.419 -5.601 -24.504 1.00 97.62 368 HIS A CA 1
ATOM 2830 C C . HIS A 1 368 ? 0.075 -6.121 -23.152 1.00 97.62 368 HIS A C 1
ATOM 2832 O O . HIS A 1 368 ? -0.577 -5.830 -22.153 1.00 97.62 368 HIS A O 1
ATOM 2838 N N . ALA A 1 369 ? 1.241 -6.778 -23.098 1.00 98.25 369 ALA A N 1
ATOM 2839 C CA . ALA A 1 369 ? 1.812 -7.331 -21.868 1.00 98.25 369 ALA A CA 1
ATOM 2840 C C . ALA A 1 369 ? 2.041 -6.247 -20.799 1.00 98.25 369 ALA A C 1
ATOM 2842 O O . ALA A 1 369 ? 1.500 -6.354 -19.698 1.00 98.25 369 ALA A O 1
ATOM 2843 N N . ASN A 1 370 ? 2.730 -5.150 -21.146 1.00 98.31 370 ASN A N 1
ATOM 2844 C CA . ASN A 1 370 ? 2.938 -4.007 -20.242 1.00 98.31 370 ASN A CA 1
ATOM 2845 C C . ASN A 1 370 ? 1.603 -3.457 -19.702 1.00 98.31 370 ASN A C 1
ATOM 2847 O O . ASN A 1 370 ? 1.474 -3.139 -18.520 1.00 98.31 370 ASN A O 1
ATOM 2851 N N . SER A 1 371 ? 0.580 -3.370 -20.559 1.00 97.19 371 SER A N 1
ATOM 2852 C CA . SER A 1 371 ? -0.723 -2.810 -20.185 1.00 97.19 371 SER A CA 1
ATOM 2853 C C . SER A 1 371 ? -1.484 -3.711 -19.211 1.00 97.19 371 SER A C 1
ATOM 2855 O O . SER A 1 371 ? -1.968 -3.244 -18.177 1.00 97.19 371 SER A O 1
ATOM 2857 N N . VAL A 1 372 ? -1.602 -5.004 -19.528 1.00 98.06 372 VAL A N 1
ATOM 2858 C CA . VAL A 1 372 ? -2.488 -5.921 -18.793 1.00 98.06 372 VAL A CA 1
ATOM 2859 C C . VAL A 1 372 ? -1.859 -6.490 -17.534 1.00 98.06 372 VAL A C 1
ATOM 2861 O O . VAL A 1 372 ? -2.593 -6.725 -16.583 1.00 98.06 372 VAL A O 1
ATOM 2864 N N . ILE A 1 373 ? -0.534 -6.653 -17.474 1.00 98.62 373 ILE A N 1
ATOM 2865 C CA . ILE A 1 373 ? 0.155 -7.099 -16.251 1.00 98.62 373 ILE A CA 1
ATOM 2866 C C . ILE A 1 373 ? 0.009 -6.031 -15.163 1.00 98.62 373 ILE A C 1
ATOM 2868 O O . ILE A 1 373 ? -0.463 -6.311 -14.060 1.00 98.62 373 ILE A O 1
ATOM 2872 N N . GLY A 1 374 ? 0.327 -4.781 -15.505 1.00 97.62 374 GLY A N 1
ATOM 2873 C CA . GLY A 1 374 ? 0.180 -3.647 -14.601 1.00 97.62 374 GLY A CA 1
ATOM 2874 C C . GLY A 1 374 ? -1.262 -3.423 -14.139 1.00 97.62 374 GLY A C 1
ATOM 2875 O O . GLY A 1 374 ? -1.513 -3.223 -12.950 1.00 97.62 374 GLY A O 1
ATOM 2876 N N . ARG A 1 375 ? -2.222 -3.531 -15.067 1.00 97.81 375 ARG A N 1
ATOM 2877 C CA . ARG A 1 375 ? -3.660 -3.422 -14.776 1.00 97.81 375 ARG A CA 1
ATOM 2878 C C . ARG A 1 375 ? -4.180 -4.584 -13.923 1.00 97.81 375 ARG A C 1
ATOM 2880 O O . ARG A 1 375 ? -4.981 -4.365 -13.015 1.00 97.81 375 ARG A O 1
ATOM 2887 N N . ALA A 1 376 ? -3.725 -5.813 -14.176 1.00 98.50 376 ALA A N 1
ATOM 2888 C CA . ALA A 1 376 ? -4.087 -6.978 -13.370 1.00 98.50 376 ALA A CA 1
ATOM 2889 C C . ALA A 1 376 ? -3.676 -6.781 -11.910 1.00 98.50 376 ALA A C 1
ATOM 2891 O O . ALA A 1 376 ? -4.461 -7.088 -11.016 1.00 98.50 376 ALA A O 1
ATOM 2892 N N . TRP A 1 377 ? -2.506 -6.189 -11.656 1.00 97.25 377 TRP A N 1
ATOM 2893 C CA . TRP A 1 377 ? -2.079 -5.867 -10.296 1.00 97.25 377 TRP A CA 1
ATOM 2894 C C . TRP A 1 377 ? -2.996 -4.845 -9.602 1.00 97.25 377 TRP A C 1
ATOM 2896 O O . TRP A 1 377 ? -3.305 -5.007 -8.417 1.00 97.25 377 TRP A O 1
ATOM 2906 N N . THR A 1 378 ? -3.524 -3.856 -10.332 1.00 96.25 378 THR A N 1
ATOM 2907 C CA . THR A 1 378 ? -4.554 -2.936 -9.814 1.00 96.25 378 THR A CA 1
ATOM 2908 C C . THR A 1 378 ? -5.823 -3.682 -9.421 1.00 96.25 378 THR A C 1
ATOM 2910 O O . THR A 1 378 ? -6.312 -3.512 -8.303 1.00 96.25 378 THR A O 1
ATOM 2913 N N . LEU A 1 379 ? -6.344 -4.548 -10.294 1.00 97.62 379 LEU A N 1
ATOM 2914 C CA . LEU A 1 379 ? -7.552 -5.331 -10.008 1.00 97.62 379 LEU A CA 1
ATOM 2915 C C . LEU A 1 379 ? -7.345 -6.292 -8.830 1.00 97.62 379 LEU A C 1
ATOM 2917 O O . LEU A 1 379 ? -8.184 -6.341 -7.934 1.00 97.62 379 LEU A O 1
ATOM 2921 N N . ILE A 1 380 ? -6.193 -6.965 -8.766 1.00 95.69 380 ILE A N 1
ATOM 2922 C CA . ILE A 1 380 ? -5.769 -7.782 -7.620 1.00 95.69 380 ILE A CA 1
ATOM 2923 C C . ILE A 1 380 ? -5.790 -6.952 -6.335 1.00 95.69 380 ILE A C 1
ATOM 2925 O O . ILE A 1 380 ? -6.366 -7.364 -5.333 1.00 95.69 380 ILE A O 1
ATOM 2929 N N . SER A 1 381 ? -5.242 -5.743 -6.363 1.00 91.56 381 SER A N 1
ATOM 2930 C CA . SER A 1 381 ? -5.189 -4.866 -5.191 1.00 91.56 381 SER A CA 1
ATOM 2931 C C . SER A 1 381 ? -6.578 -4.413 -4.731 1.00 91.56 381 SER A C 1
ATOM 2933 O O . SER A 1 381 ? -6.849 -4.348 -3.532 1.00 91.56 381 SER A O 1
ATOM 2935 N N . LYS A 1 382 ? -7.505 -4.169 -5.666 1.00 91.62 382 LYS A N 1
ATOM 2936 C CA . LYS A 1 382 ? -8.907 -3.854 -5.347 1.00 91.62 382 LYS A CA 1
ATOM 2937 C C . LYS A 1 382 ? -9.661 -5.058 -4.792 1.00 91.62 382 LYS A C 1
ATOM 2939 O O . LYS A 1 382 ? -10.347 -4.954 -3.773 1.00 91.62 382 LYS A O 1
ATOM 2944 N N . ASN A 1 383 ? -9.552 -6.199 -5.462 1.00 93.88 383 ASN A N 1
ATOM 2945 C CA . ASN A 1 383 ? -10.426 -7.341 -5.225 1.00 93.88 383 ASN A CA 1
ATOM 2946 C C . ASN A 1 383 ? -9.880 -8.297 -4.163 1.00 93.88 383 ASN A C 1
ATOM 2948 O O . ASN A 1 383 ? -10.649 -8.817 -3.351 1.00 93.88 383 ASN A O 1
ATOM 2952 N N . LEU A 1 384 ? -8.564 -8.493 -4.137 1.00 90.44 384 LEU A N 1
ATOM 2953 C CA . LEU A 1 384 ? -7.868 -9.353 -3.182 1.00 90.44 384 LEU A CA 1
ATOM 2954 C C . LEU A 1 384 ? -7.328 -8.540 -2.007 1.00 90.44 384 LEU A C 1
ATOM 2956 O O . LEU A 1 384 ? -7.384 -9.029 -0.895 1.00 90.44 384 LEU A O 1
ATOM 2960 N N . GLY A 1 385 ? -6.895 -7.293 -2.218 1.00 80.06 385 GLY A N 1
ATOM 2961 C CA . GLY A 1 385 ? -6.471 -6.397 -1.133 1.00 80.06 385 GLY A CA 1
ATOM 2962 C C . GLY A 1 385 ? -7.612 -5.643 -0.441 1.00 80.06 385 GLY A C 1
ATOM 2963 O O . GLY A 1 385 ? -7.432 -5.171 0.675 1.00 80.06 385 GLY A O 1
ATOM 2964 N N . GLY A 1 386 ? -8.791 -5.532 -1.061 1.00 80.56 386 GLY A N 1
ATOM 2965 C CA . GLY A 1 386 ? -9.960 -4.886 -0.455 1.00 80.56 386 GLY A CA 1
ATOM 2966 C C . GLY A 1 386 ? -9.889 -3.355 -0.393 1.00 80.56 386 GLY A C 1
ATOM 2967 O O . GLY A 1 386 ? -10.445 -2.774 0.540 1.00 80.56 386 GLY A O 1
ATOM 2968 N N . SER A 1 387 ? -9.216 -2.700 -1.348 1.00 80.75 387 SER A N 1
ATOM 2969 C CA . SER A 1 387 ? -9.104 -1.231 -1.435 1.00 80.75 387 SER A CA 1
ATOM 2970 C C . SER A 1 387 ? -10.408 -0.563 -1.903 1.00 80.75 387 SER A C 1
ATOM 2972 O O . SER A 1 387 ? -10.860 -0.787 -3.026 1.00 80.75 387 SER A O 1
ATOM 2974 N N . ILE A 1 388 ? -10.989 0.292 -1.057 1.00 82.00 388 ILE A N 1
ATOM 2975 C CA . ILE A 1 388 ? -12.269 0.992 -1.255 1.00 82.00 388 ILE A CA 1
ATOM 2976 C C . ILE A 1 388 ? -12.091 2.466 -0.850 1.00 82.00 388 ILE A C 1
ATOM 2978 O O . ILE A 1 388 ? -11.779 2.729 0.316 1.00 82.00 388 ILE A O 1
ATOM 2982 N N . PRO A 1 389 ? -12.275 3.440 -1.763 1.00 82.00 389 PRO A N 1
ATOM 2983 C CA . PRO A 1 389 ? -12.193 4.862 -1.432 1.00 82.00 389 PRO A CA 1
ATOM 2984 C C . PRO A 1 389 ? -13.078 5.253 -0.240 1.00 82.00 389 PRO A C 1
ATOM 2986 O O . PRO A 1 389 ? -14.239 4.865 -0.180 1.00 82.00 389 PRO A O 1
ATOM 2989 N N . GLY A 1 390 ? -12.528 6.003 0.717 1.00 72.44 390 GLY A N 1
ATOM 2990 C CA . GLY A 1 390 ? -13.239 6.452 1.923 1.00 72.44 390 GLY A CA 1
ATOM 2991 C C . GLY A 1 390 ? -13.329 5.416 3.053 1.00 72.44 390 GLY A C 1
ATOM 2992 O O . GLY A 1 390 ? -13.566 5.791 4.199 1.00 72.44 390 GLY A O 1
ATOM 2993 N N . GLU A 1 391 ? -13.074 4.136 2.769 1.00 73.44 391 GLU A N 1
ATOM 2994 C CA . GLU A 1 391 ? -13.094 3.061 3.771 1.00 73.44 391 GLU A CA 1
ATOM 2995 C C . GLU A 1 391 ? -11.725 2.432 4.012 1.00 73.44 391 GLU A C 1
ATOM 2997 O O . GLU A 1 391 ? -11.321 2.207 5.149 1.00 73.44 391 GLU A O 1
ATOM 3002 N N . THR A 1 392 ? -11.022 2.076 2.945 1.00 74.19 392 THR A N 1
ATOM 3003 C CA . THR A 1 392 ? -9.715 1.416 3.021 1.00 74.19 392 THR A CA 1
ATOM 3004 C C . THR A 1 392 ? -8.688 1.972 2.047 1.00 74.19 392 THR A C 1
ATOM 3006 O O . THR A 1 392 ? -7.534 1.558 2.078 1.00 74.19 392 THR A O 1
ATOM 3009 N N . TYR A 1 393 ? -9.090 2.935 1.219 1.00 79.31 393 TYR A N 1
ATOM 3010 C CA . TYR A 1 393 ? -8.227 3.768 0.398 1.00 79.31 393 TYR A CA 1
ATOM 3011 C C . TYR A 1 393 ? -8.544 5.243 0.657 1.00 79.31 393 TYR A C 1
ATOM 3013 O O . TYR A 1 393 ? -9.683 5.674 0.496 1.00 79.31 393 TYR A O 1
ATOM 3021 N N . LEU A 1 394 ? -7.551 6.015 1.094 1.00 75.25 394 LEU A N 1
ATOM 3022 C CA . LEU A 1 394 ? -7.764 7.347 1.676 1.00 75.25 394 LEU A CA 1
ATOM 3023 C C . LEU A 1 394 ? -6.897 8.439 1.036 1.00 75.25 394 LEU A C 1
ATOM 3025 O O . LEU A 1 394 ? -6.730 9.501 1.625 1.00 75.25 394 LEU A O 1
ATOM 3029 N N . GLY A 1 395 ? -6.364 8.190 -0.166 1.00 78.81 395 GLY A N 1
ATOM 3030 C CA . GLY A 1 395 ? -5.644 9.201 -0.943 1.00 78.81 395 GLY A CA 1
ATOM 3031 C C . GLY A 1 395 ? -6.534 10.383 -1.308 1.00 78.81 395 GLY A C 1
ATOM 3032 O O . GLY A 1 395 ? -7.548 10.189 -1.972 1.00 78.81 395 GLY A O 1
ATOM 3033 N N . ASP A 1 396 ? -6.134 11.583 -0.881 1.00 76.88 396 ASP A N 1
ATOM 3034 C CA . ASP A 1 396 ? -6.915 12.817 -1.036 1.00 76.88 396 ASP A CA 1
ATOM 3035 C C . ASP A 1 396 ? -7.057 13.227 -2.510 1.00 76.88 396 ASP A C 1
ATOM 3037 O O . ASP A 1 396 ? -8.158 13.437 -3.012 1.00 76.88 396 ASP A O 1
ATOM 3041 N N . LEU A 1 397 ? -5.935 13.257 -3.239 1.00 85.81 397 LEU A N 1
ATOM 3042 C CA . LEU A 1 397 ? -5.915 13.544 -4.678 1.00 85.81 397 LEU A CA 1
ATOM 3043 C C . LEU A 1 397 ? -6.058 12.280 -5.538 1.00 85.81 397 LEU A C 1
ATOM 3045 O O . LEU A 1 397 ? -6.450 12.357 -6.702 1.00 85.81 397 LEU A O 1
ATOM 3049 N N . GLY A 1 398 ? -5.712 11.116 -4.983 1.00 86.62 398 GLY A N 1
ATOM 3050 C CA . GLY A 1 398 ? -5.486 9.903 -5.763 1.00 86.62 398 GLY A CA 1
ATOM 3051 C C . GLY A 1 398 ? -4.229 9.999 -6.637 1.00 86.62 398 GLY A C 1
ATOM 3052 O O . GLY A 1 398 ? -3.484 10.977 -6.593 1.00 86.62 398 GLY A O 1
ATOM 3053 N N . ASN A 1 399 ? -3.957 8.951 -7.417 1.00 89.94 399 ASN A N 1
ATOM 3054 C CA . ASN A 1 399 ? -2.793 8.919 -8.298 1.00 89.94 399 ASN A CA 1
ATOM 3055 C C . ASN A 1 399 ? -3.109 8.192 -9.608 1.00 89.94 399 ASN A C 1
ATOM 3057 O O . ASN A 1 399 ? -3.455 7.010 -9.603 1.00 89.94 399 ASN A O 1
ATOM 3061 N N . ALA A 1 400 ? -2.987 8.894 -10.736 1.00 91.56 400 ALA A N 1
ATOM 3062 C CA . ALA A 1 400 ? -3.308 8.344 -12.053 1.00 91.56 400 ALA A CA 1
ATOM 3063 C C . ALA A 1 400 ? -2.345 7.227 -12.495 1.00 91.56 400 ALA A C 1
ATOM 3065 O O . ALA A 1 400 ? -2.703 6.408 -13.339 1.00 91.56 400 ALA A O 1
ATOM 3066 N N . LEU A 1 401 ? -1.149 7.138 -11.907 1.00 92.69 401 LEU A N 1
ATOM 3067 C CA . LEU A 1 401 ? -0.208 6.060 -12.210 1.00 92.69 401 LEU A CA 1
ATOM 3068 C C . LEU A 1 401 ? -0.743 4.687 -11.774 1.00 92.69 401 LEU A C 1
ATOM 3070 O O . LEU A 1 401 ? -0.379 3.680 -12.375 1.00 92.69 401 LEU A O 1
ATOM 3074 N N . ASN A 1 402 ? -1.667 4.635 -10.808 1.00 91.44 402 ASN A N 1
ATOM 3075 C CA . ASN A 1 402 ? -2.213 3.394 -10.249 1.00 91.44 402 ASN A CA 1
ATOM 3076 C C . ASN A 1 402 ? -3.122 2.597 -11.201 1.00 91.44 402 ASN A C 1
ATOM 3078 O O . ASN A 1 402 ? -3.502 1.475 -10.874 1.00 91.44 402 ASN A O 1
ATOM 3082 N N . TYR A 1 403 ? -3.475 3.124 -12.379 1.00 92.00 403 TYR A N 1
ATOM 3083 C CA . TYR A 1 403 ? -4.214 2.344 -13.385 1.00 92.00 403 TYR A CA 1
ATOM 3084 C C . TYR A 1 403 ? -3.361 1.231 -14.008 1.00 92.00 403 TYR A C 1
ATOM 3086 O O . TYR A 1 403 ? -3.878 0.163 -14.325 1.00 92.00 403 TYR A O 1
ATOM 3094 N N . ASN A 1 404 ? -2.059 1.473 -14.180 1.00 93.88 404 ASN A N 1
ATOM 3095 C CA . ASN A 1 404 ? -1.121 0.503 -14.753 1.00 93.88 404 ASN A CA 1
ATOM 3096 C C . ASN A 1 404 ? 0.093 0.230 -13.847 1.00 93.88 404 ASN A C 1
ATOM 3098 O O . ASN A 1 404 ? 0.789 -0.756 -14.047 1.00 93.88 404 ASN A O 1
ATOM 3102 N N . ASN A 1 405 ? 0.337 1.057 -12.829 1.00 94.19 405 ASN A N 1
ATOM 3103 C CA . ASN A 1 405 ? 1.468 0.938 -11.908 1.00 94.19 405 ASN A CA 1
ATOM 3104 C C . ASN A 1 405 ? 2.818 0.915 -12.637 1.00 94.19 405 ASN A C 1
ATOM 3106 O O . ASN A 1 405 ? 3.654 0.068 -12.330 1.00 94.19 405 ASN A O 1
ATOM 3110 N N . LEU A 1 406 ? 2.992 1.803 -13.629 1.00 95.56 406 LEU A N 1
ATOM 3111 C CA . LEU A 1 406 ? 4.222 1.959 -14.417 1.00 95.56 406 LEU A CA 1
ATOM 3112 C C . LEU A 1 406 ? 4.850 0.598 -14.768 1.00 95.56 406 LEU A C 1
ATOM 3114 O O . LEU A 1 406 ? 5.974 0.313 -14.362 1.00 95.56 406 LEU A O 1
ATOM 3118 N N . CYS A 1 407 ? 4.094 -0.274 -15.438 1.00 97.75 407 CYS A N 1
ATOM 3119 C CA . CYS A 1 407 ? 4.546 -1.627 -15.742 1.00 97.75 407 CYS A CA 1
ATOM 3120 C C . CYS A 1 407 ? 5.356 -1.638 -17.038 1.00 97.75 407 CYS A C 1
ATOM 3122 O O . CYS A 1 407 ? 4.828 -1.367 -18.118 1.00 97.75 407 CYS A O 1
ATOM 3124 N N . PHE A 1 408 ? 6.645 -1.953 -16.941 1.00 97.94 408 PHE A N 1
ATOM 3125 C CA . PHE A 1 408 ? 7.528 -2.037 -18.102 1.00 97.94 408 PHE A CA 1
ATOM 3126 C C . PHE A 1 408 ? 8.658 -3.042 -17.895 1.00 97.94 408 PHE A C 1
ATOM 3128 O O . PHE A 1 408 ? 8.878 -3.575 -16.809 1.00 97.94 408 PHE A O 1
ATOM 3135 N N . ALA A 1 409 ? 9.381 -3.297 -18.976 1.00 98.31 409 ALA A N 1
ATOM 3136 C CA . ALA A 1 409 ? 10.576 -4.116 -19.000 1.00 98.31 409 ALA A CA 1
ATOM 3137 C C . ALA A 1 409 ? 11.824 -3.223 -19.095 1.00 98.31 409 ALA A C 1
ATOM 3139 O O . ALA A 1 409 ? 11.825 -2.252 -19.857 1.00 98.31 409 ALA A O 1
ATOM 3140 N N . GLU A 1 410 ? 12.900 -3.547 -18.374 1.00 98.44 410 GLU A N 1
ATOM 3141 C CA . GLU A 1 410 ? 14.190 -2.876 -18.595 1.00 98.44 410 GLU A CA 1
ATOM 3142 C C . GLU A 1 410 ? 14.734 -3.227 -19.993 1.00 98.44 410 GLU A C 1
ATOM 3144 O O . GLU A 1 410 ? 14.549 -4.341 -20.491 1.00 98.44 410 GLU A O 1
ATOM 3149 N N . ASN A 1 411 ? 15.398 -2.283 -20.660 1.00 98.00 411 ASN A N 1
ATOM 3150 C CA . ASN A 1 411 ? 16.045 -2.487 -21.953 1.00 98.00 411 ASN A CA 1
ATOM 3151 C C . ASN A 1 411 ? 17.488 -2.970 -21.761 1.00 98.00 411 ASN A C 1
ATOM 3153 O O . ASN A 1 411 ? 18.447 -2.222 -21.950 1.00 98.00 411 ASN A O 1
ATOM 3157 N N . GLU A 1 412 ? 17.629 -4.230 -21.350 1.00 98.06 412 GLU A N 1
ATOM 3158 C CA . GLU A 1 412 ? 18.928 -4.828 -21.013 1.00 98.06 412 GLU A CA 1
ATOM 3159 C C . GLU A 1 412 ? 19.893 -4.856 -22.205 1.00 98.06 412 GLU A C 1
ATOM 3161 O O . GLU A 1 412 ? 21.100 -4.706 -22.043 1.00 98.06 412 GLU A O 1
ATOM 3166 N N . GLU A 1 413 ? 19.362 -4.992 -23.418 1.00 96.62 413 GLU A N 1
ATOM 3167 C CA . GLU A 1 413 ? 20.130 -5.029 -24.663 1.00 96.62 413 GLU A CA 1
ATOM 3168 C C . GLU A 1 413 ? 20.734 -3.668 -25.033 1.00 96.62 413 GLU A C 1
ATOM 3170 O O . GLU A 1 413 ? 21.691 -3.610 -25.804 1.00 96.62 413 GLU A O 1
ATOM 3175 N N . ALA A 1 414 ? 20.178 -2.582 -24.493 1.00 97.19 414 ALA A N 1
ATOM 3176 C CA . ALA A 1 414 ? 20.634 -1.215 -24.717 1.00 97.19 414 ALA A CA 1
ATOM 3177 C C . ALA A 1 414 ? 21.406 -0.637 -23.519 1.00 97.19 414 ALA A C 1
ATOM 3179 O O . ALA A 1 414 ? 21.694 0.562 -23.497 1.00 97.19 414 ALA A O 1
ATOM 3180 N N . LEU A 1 415 ? 21.734 -1.463 -22.519 1.00 97.75 415 LEU A N 1
ATOM 3181 C CA . LEU A 1 415 ? 22.557 -1.036 -21.393 1.00 97.75 415 LEU A CA 1
ATOM 3182 C C . LEU A 1 415 ? 23.957 -0.625 -21.876 1.00 97.75 415 LEU A C 1
ATOM 3184 O O . LEU A 1 415 ? 24.584 -1.353 -22.654 1.00 97.75 415 LEU A O 1
ATOM 3188 N N . PRO A 1 416 ? 24.498 0.505 -21.385 1.00 97.81 416 PRO A N 1
ATOM 3189 C CA . PRO A 1 416 ? 25.885 0.855 -21.634 1.00 97.81 416 PRO A CA 1
ATOM 3190 C C . PRO A 1 416 ? 26.828 -0.256 -21.158 1.00 97.81 416 PRO A C 1
ATOM 3192 O O . PRO A 1 416 ? 26.595 -0.912 -20.142 1.00 97.81 416 PRO A O 1
ATOM 3195 N N . LYS A 1 417 ? 27.951 -0.443 -21.857 1.00 96.50 417 LYS A N 1
ATOM 3196 C CA . LYS A 1 417 ? 28.976 -1.411 -21.445 1.00 96.50 417 LYS A CA 1
ATOM 3197 C C . LYS A 1 417 ? 29.386 -1.191 -19.981 1.00 96.50 417 LYS A C 1
ATOM 3199 O O . LYS A 1 417 ? 29.782 -0.089 -19.618 1.00 96.50 417 LYS A O 1
ATOM 3204 N N . GLY A 1 418 ? 29.351 -2.260 -19.183 1.00 94.38 418 GLY A N 1
ATOM 3205 C CA . GLY A 1 418 ? 29.686 -2.239 -17.753 1.00 94.38 418 GLY A CA 1
ATOM 3206 C C . GLY A 1 418 ? 28.483 -2.041 -16.826 1.00 94.38 418 GLY A C 1
ATOM 3207 O O . GLY A 1 418 ? 28.607 -2.267 -15.625 1.00 94.38 418 GLY A O 1
ATOM 3208 N N . TRP A 1 419 ? 27.316 -1.675 -17.363 1.00 98.06 419 TRP A N 1
ATOM 3209 C CA . TRP A 1 419 ? 26.084 -1.567 -16.589 1.00 98.06 419 TRP A CA 1
ATOM 3210 C C . TRP A 1 419 ? 25.365 -2.914 -16.539 1.00 98.06 419 TRP A C 1
ATOM 3212 O O . TRP A 1 419 ? 25.151 -3.551 -17.569 1.00 98.06 419 TRP A O 1
ATOM 3222 N N . ASN A 1 420 ? 24.965 -3.325 -15.336 1.00 97.94 420 ASN A N 1
ATOM 3223 C CA . ASN A 1 420 ? 24.192 -4.545 -15.129 1.00 97.94 420 ASN A CA 1
ATOM 3224 C C . ASN A 1 420 ? 22.680 -4.249 -15.124 1.00 97.94 420 ASN A C 1
ATOM 3226 O O . ASN A 1 420 ? 22.271 -3.176 -14.657 1.00 97.94 420 ASN A O 1
ATOM 3230 N N . PRO A 1 421 ? 21.844 -5.192 -15.594 1.00 97.94 421 PRO A N 1
ATOM 3231 C CA . PRO A 1 421 ? 20.402 -5.165 -15.364 1.00 97.94 421 PRO A CA 1
ATOM 3232 C C . PRO A 1 421 ? 20.052 -5.102 -13.876 1.00 97.94 421 PRO A C 1
ATOM 3234 O O . PRO A 1 421 ? 20.805 -5.606 -13.037 1.00 97.94 421 PRO A O 1
ATOM 3237 N N . LEU A 1 422 ? 18.891 -4.531 -13.553 1.00 97.69 422 LEU A N 1
ATOM 3238 C CA . LEU A 1 422 ? 18.429 -4.360 -12.176 1.00 97.69 422 LEU A CA 1
ATOM 3239 C C . LEU A 1 422 ? 18.439 -5.679 -11.394 1.00 97.69 422 LEU A C 1
ATOM 3241 O O . LEU A 1 422 ? 18.972 -5.716 -10.287 1.00 97.69 422 LEU A O 1
ATOM 3245 N N . HIS A 1 423 ? 17.887 -6.767 -11.939 1.00 97.81 423 HIS A N 1
ATOM 3246 C CA . HIS A 1 423 ? 17.793 -8.038 -11.206 1.00 97.81 423 HIS A CA 1
ATOM 3247 C C . HIS A 1 423 ? 19.166 -8.602 -10.834 1.00 97.81 423 HIS A C 1
ATOM 3249 O O . HIS A 1 423 ? 19.347 -9.082 -9.715 1.00 97.81 423 HIS A O 1
ATOM 3255 N N . VAL A 1 424 ? 20.160 -8.447 -11.712 1.00 97.88 424 VAL A N 1
ATOM 3256 C CA . VAL A 1 424 ? 21.551 -8.826 -11.432 1.00 97.88 424 VAL A CA 1
ATOM 3257 C C . VAL A 1 424 ? 22.135 -7.971 -10.306 1.00 97.88 424 VAL A C 1
ATOM 3259 O O . VAL A 1 424 ? 22.772 -8.503 -9.398 1.00 97.88 424 VAL A O 1
ATOM 3262 N N . GLN A 1 425 ? 21.861 -6.660 -10.291 1.00 95.38 425 GLN A N 1
ATOM 3263 C CA . GLN A 1 425 ? 22.255 -5.779 -9.179 1.00 95.38 425 GLN A CA 1
ATOM 3264 C C . GLN A 1 425 ? 21.581 -6.171 -7.853 1.00 95.38 425 GLN A C 1
ATOM 3266 O O . GLN A 1 425 ? 22.133 -5.918 -6.783 1.00 95.38 425 GLN A O 1
ATOM 3271 N N . LYS A 1 426 ? 20.400 -6.803 -7.906 1.00 94.12 426 LYS A N 1
ATOM 3272 C CA . LYS A 1 426 ? 19.688 -7.343 -6.734 1.00 94.12 426 LYS A CA 1
ATOM 3273 C C . LYS A 1 426 ? 20.081 -8.783 -6.379 1.00 94.12 426 LYS A C 1
ATOM 3275 O O . LYS A 1 426 ? 19.543 -9.331 -5.421 1.00 94.12 426 LYS A O 1
ATOM 3280 N N . GLY A 1 427 ? 21.059 -9.364 -7.076 1.00 95.62 427 GLY A N 1
ATOM 3281 C CA . GLY A 1 427 ? 21.665 -10.653 -6.735 1.00 95.62 427 GLY A CA 1
ATOM 3282 C C . GLY A 1 427 ? 21.075 -11.872 -7.446 1.00 95.62 427 GLY A C 1
ATOM 3283 O O . GLY A 1 427 ? 21.470 -12.991 -7.115 1.00 95.62 427 GLY A O 1
ATOM 3284 N N . TYR A 1 428 ? 20.174 -11.672 -8.409 1.00 97.31 428 TYR A N 1
ATOM 3285 C CA . TYR A 1 428 ? 19.695 -12.730 -9.299 1.00 97.31 428 TYR A CA 1
ATOM 3286 C C . TYR A 1 428 ? 20.703 -13.007 -10.419 1.00 97.31 428 TYR A C 1
ATOM 3288 O O . TYR A 1 428 ? 21.597 -12.200 -10.694 1.00 97.31 428 TYR A O 1
ATOM 3296 N N . LYS A 1 429 ? 20.579 -14.158 -11.077 1.00 97.69 429 LYS A N 1
ATOM 3297 C CA . LYS A 1 429 ? 21.398 -14.486 -12.246 1.00 97.69 429 LYS A CA 1
ATOM 3298 C C . LYS A 1 429 ? 20.848 -13.800 -13.491 1.00 97.69 429 LYS A C 1
ATOM 3300 O O . LYS A 1 429 ? 19.675 -13.448 -13.555 1.00 97.69 429 LYS A O 1
ATOM 3305 N N . ALA A 1 430 ? 21.694 -13.627 -14.504 1.00 96.12 430 ALA A N 1
ATOM 3306 C CA . ALA A 1 430 ? 21.297 -12.967 -15.747 1.00 96.12 430 ALA A CA 1
ATOM 3307 C C . ALA A 1 430 ? 20.168 -13.722 -16.473 1.00 96.12 430 ALA A C 1
ATOM 3309 O O . ALA A 1 430 ? 19.313 -13.098 -17.097 1.00 96.12 430 ALA A O 1
ATOM 3310 N N . GLU A 1 431 ? 20.163 -15.049 -16.358 1.00 97.50 431 GLU A N 1
ATOM 3311 C CA . GLU A 1 431 ? 19.157 -15.952 -16.911 1.00 97.50 431 GLU A CA 1
ATOM 3312 C C . GLU A 1 431 ? 17.848 -16.027 -16.110 1.00 97.50 431 GLU A C 1
ATOM 3314 O O . GLU A 1 431 ? 16.867 -16.542 -16.643 1.00 97.50 431 GLU A O 1
ATOM 3319 N N . ASP A 1 432 ? 17.809 -15.508 -14.879 1.00 98.00 432 ASP A N 1
ATOM 3320 C CA . ASP A 1 432 ? 16.599 -15.536 -14.056 1.00 98.00 432 ASP A CA 1
ATOM 3321 C C . ASP A 1 432 ? 15.595 -14.494 -14.573 1.00 98.00 432 ASP A C 1
ATOM 3323 O O . ASP A 1 432 ? 15.938 -13.332 -14.817 1.00 98.00 432 ASP A O 1
ATOM 3327 N N . SER A 1 433 ? 14.332 -14.892 -14.705 1.00 98.75 433 SER A N 1
ATOM 3328 C CA . SER A 1 433 ? 13.227 -13.974 -14.976 1.00 98.75 433 SER A CA 1
ATOM 3329 C C . SER A 1 433 ? 12.698 -13.404 -13.667 1.00 98.75 433 SER A C 1
ATOM 3331 O O . SER A 1 433 ? 12.291 -14.148 -12.777 1.00 98.75 433 SER A O 1
ATOM 3333 N N . VAL A 1 434 ? 12.684 -12.078 -13.533 1.00 98.62 434 VAL A N 1
ATOM 3334 C CA . VAL A 1 434 ? 12.418 -11.411 -12.249 1.00 98.62 434 VAL A CA 1
ATOM 3335 C C . VAL A 1 434 ? 11.479 -10.231 -12.443 1.00 98.62 434 VAL A C 1
ATOM 3337 O O . VAL A 1 434 ? 11.594 -9.483 -13.414 1.00 98.62 434 VAL A O 1
ATOM 3340 N N . VAL A 1 435 ? 10.578 -10.031 -11.482 1.00 98.19 435 VAL A N 1
ATOM 3341 C CA . VAL A 1 435 ? 9.823 -8.783 -11.330 1.00 98.19 435 VAL A CA 1
ATOM 3342 C C . VAL A 1 435 ? 10.258 -8.051 -10.073 1.00 98.19 435 VAL A C 1
ATOM 3344 O O . VAL A 1 435 ? 10.397 -8.653 -9.011 1.00 98.19 435 VAL A O 1
ATOM 3347 N N . SER A 1 436 ? 10.451 -6.741 -10.194 1.00 97.69 436 SER A N 1
ATOM 3348 C CA . SER A 1 436 ? 10.806 -5.839 -9.098 1.00 97.69 436 SER A CA 1
ATOM 3349 C C . SER A 1 436 ? 9.701 -4.816 -8.863 1.00 97.69 436 SER A C 1
ATOM 3351 O O . SER A 1 436 ? 9.179 -4.236 -9.813 1.00 97.69 436 SER A O 1
ATOM 3353 N N . ILE A 1 437 ? 9.366 -4.568 -7.598 1.00 94.25 437 ILE A N 1
ATOM 3354 C CA . ILE A 1 437 ? 8.314 -3.648 -7.162 1.00 94.25 437 ILE A CA 1
ATOM 3355 C C .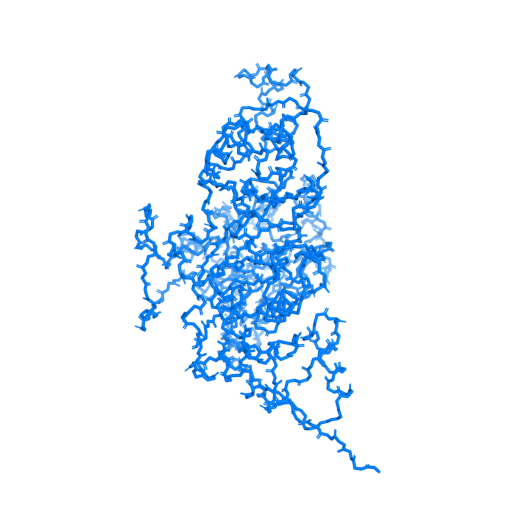 ILE A 1 437 ? 8.927 -2.431 -6.480 1.00 94.25 437 ILE A C 1
ATOM 3357 O O . ILE A 1 437 ? 9.835 -2.549 -5.656 1.00 94.25 437 ILE A O 1
ATOM 3361 N N . PHE A 1 438 ? 8.364 -1.263 -6.775 1.00 92.31 438 PHE A N 1
ATOM 3362 C CA . PHE A 1 438 ? 8.759 0.018 -6.212 1.00 92.31 438 PHE A CA 1
ATOM 3363 C C . PHE A 1 438 ? 7.544 0.801 -5.705 1.00 92.31 438 PHE A C 1
ATOM 3365 O O . PHE A 1 438 ? 6.410 0.576 -6.137 1.00 92.31 438 PHE A O 1
ATOM 3372 N N . SER A 1 439 ? 7.792 1.759 -4.813 1.00 87.88 439 SER A N 1
ATOM 3373 C CA . SER A 1 439 ? 6.772 2.650 -4.252 1.00 87.88 439 SER A CA 1
ATOM 3374 C C . SER A 1 439 ? 7.260 4.087 -4.207 1.00 87.88 439 SER A C 1
ATOM 3376 O O . SER A 1 439 ? 8.363 4.337 -3.734 1.00 87.88 439 SER A O 1
ATOM 3378 N N . GLY A 1 440 ? 6.417 5.010 -4.657 1.00 85.69 440 GLY A N 1
ATOM 3379 C CA . GLY A 1 440 ? 6.698 6.444 -4.714 1.00 85.69 440 GLY A CA 1
ATOM 3380 C C . GLY A 1 440 ? 5.407 7.242 -4.874 1.00 85.69 440 GLY A C 1
ATOM 3381 O O . GLY A 1 440 ? 4.334 6.756 -4.524 1.00 85.69 440 GLY A O 1
ATOM 3382 N N . TRP A 1 441 ? 5.494 8.450 -5.417 1.00 84.31 441 TRP A N 1
ATOM 3383 C CA . TRP A 1 441 ? 4.355 9.326 -5.700 1.00 84.31 441 TRP A CA 1
ATOM 3384 C C . TRP A 1 441 ? 4.346 9.765 -7.149 1.00 84.31 441 TRP A C 1
ATOM 3386 O O . TRP A 1 441 ? 3.298 9.760 -7.793 1.00 84.31 441 TRP A O 1
ATOM 3396 N N . SER A 1 442 ? 5.498 10.197 -7.648 1.00 85.06 442 SER A N 1
ATOM 3397 C CA . SER A 1 442 ? 5.554 10.994 -8.863 1.00 85.06 442 SER A CA 1
ATOM 3398 C C . SER A 1 442 ? 6.670 10.531 -9.774 1.00 85.06 442 SER A C 1
ATOM 3400 O O . SER A 1 442 ? 7.769 10.205 -9.333 1.00 85.06 442 SER A O 1
ATOM 3402 N N . LEU A 1 443 ? 6.382 10.555 -11.071 1.00 88.62 443 LEU A N 1
ATOM 3403 C CA . LEU A 1 443 ? 7.357 10.378 -12.134 1.00 88.62 443 LEU A CA 1
ATOM 3404 C C . LEU A 1 443 ? 7.269 11.604 -13.040 1.00 88.62 443 LEU A C 1
ATOM 3406 O O . LEU A 1 443 ? 6.191 11.953 -13.521 1.00 88.62 443 LEU A O 1
ATOM 3410 N N . ILE A 1 444 ? 8.392 12.279 -13.235 1.00 89.38 444 ILE A N 1
ATOM 3411 C CA . ILE A 1 444 ? 8.486 13.535 -13.979 1.00 89.38 444 ILE A CA 1
ATOM 3412 C C . ILE A 1 444 ? 9.432 13.362 -15.160 1.00 89.38 444 ILE A C 1
ATOM 3414 O O . ILE A 1 444 ? 10.484 12.737 -15.043 1.00 89.38 444 ILE A O 1
ATOM 3418 N N . ASN A 1 445 ? 9.036 13.905 -16.310 1.00 88.00 445 ASN A N 1
ATOM 3419 C CA . ASN A 1 445 ? 9.796 13.829 -17.553 1.00 88.00 445 ASN A CA 1
ATOM 3420 C C . ASN A 1 445 ? 10.699 15.060 -17.705 1.00 88.00 445 ASN A C 1
ATOM 3422 O O . ASN A 1 445 ? 10.248 16.189 -17.507 1.00 88.00 445 ASN A O 1
ATOM 3426 N N . PHE A 1 446 ? 11.959 14.828 -18.058 1.00 84.69 446 PHE A N 1
ATOM 3427 C CA . PHE A 1 446 ? 13.008 15.828 -18.206 1.00 84.69 446 PHE A CA 1
ATOM 3428 C C . PHE A 1 446 ? 13.613 15.765 -19.605 1.00 84.69 446 PHE A C 1
ATOM 3430 O O . PHE A 1 446 ? 13.922 14.696 -20.128 1.00 84.69 446 PHE A O 1
ATOM 3437 N N . GLY A 1 447 ? 13.784 16.941 -20.207 1.00 75.88 447 GLY A N 1
ATOM 3438 C CA . GLY A 1 447 ? 14.363 17.085 -21.539 1.00 75.88 447 GLY A CA 1
ATOM 3439 C C . GLY A 1 447 ? 15.893 17.062 -21.562 1.00 75.88 447 GLY A C 1
ATOM 3440 O O . GLY A 1 447 ? 16.568 16.886 -20.547 1.00 75.88 447 GLY A O 1
ATOM 3441 N N . ALA A 1 448 ? 16.437 17.291 -22.756 1.00 71.50 448 ALA A N 1
ATOM 3442 C CA . ALA A 1 448 ? 17.861 17.488 -23.003 1.00 71.50 448 ALA A CA 1
ATOM 3443 C C . ALA A 1 448 ? 18.371 18.804 -22.387 1.00 71.50 448 ALA A C 1
ATOM 3445 O O . ALA A 1 448 ? 17.838 19.866 -22.702 1.00 71.50 448 ALA A O 1
ATOM 3446 N N . PHE A 1 449 ? 19.454 18.770 -21.603 1.00 71.44 449 PHE A N 1
ATOM 3447 C CA . PHE A 1 449 ? 20.069 19.979 -21.021 1.00 71.44 449 PHE A CA 1
ATOM 3448 C C . PHE A 1 449 ? 21.539 20.168 -21.420 1.00 71.44 449 PHE A C 1
ATOM 3450 O O . PHE A 1 449 ? 22.369 20.586 -20.616 1.00 71.44 449 PHE A O 1
ATOM 3457 N N . LYS A 1 450 ? 21.888 19.906 -22.685 1.00 69.69 450 LYS A N 1
ATOM 3458 C CA . LYS A 1 450 ? 23.239 20.221 -23.187 1.00 69.69 450 LYS A CA 1
ATOM 3459 C C . LYS A 1 450 ? 23.468 21.750 -23.191 1.00 69.69 450 LYS A C 1
ATOM 3461 O O . LYS A 1 450 ? 22.536 22.486 -23.516 1.00 69.69 450 LYS A O 1
ATOM 3466 N N . PRO A 1 451 ? 24.677 22.246 -22.847 1.00 77.81 451 PRO A N 1
ATOM 3467 C CA . PRO A 1 451 ? 25.932 21.509 -22.645 1.00 77.81 451 PRO A CA 1
ATOM 3468 C C . PRO A 1 451 ? 26.208 21.050 -21.196 1.00 77.81 451 PRO A C 1
ATOM 3470 O O . PRO A 1 451 ? 27.341 20.680 -20.900 1.00 77.81 451 PRO A O 1
ATOM 3473 N N . TYR A 1 452 ? 25.235 21.091 -20.280 1.00 85.75 452 TYR A N 1
ATOM 3474 C CA . TYR A 1 452 ? 25.467 20.680 -18.892 1.00 85.75 452 TYR A CA 1
ATOM 3475 C C . TYR A 1 452 ? 25.607 19.154 -18.768 1.00 85.75 452 TYR A C 1
ATOM 3477 O O . TYR A 1 452 ? 24.854 18.434 -19.431 1.00 85.75 452 TYR A O 1
ATOM 3485 N N . PRO A 1 453 ? 26.522 18.654 -17.911 1.00 90.31 453 PRO A N 1
ATOM 3486 C CA . PRO A 1 453 ? 26.605 17.230 -17.612 1.00 90.31 453 PRO A CA 1
ATOM 3487 C C . PRO A 1 453 ? 25.291 16.692 -17.036 1.00 90.31 453 PRO A C 1
ATOM 3489 O O . PRO A 1 453 ? 24.670 17.324 -16.176 1.00 90.31 453 PRO A O 1
ATOM 3492 N N . VAL A 1 454 ? 24.872 15.512 -17.479 1.00 90.69 454 VAL A N 1
ATOM 3493 C CA . VAL A 1 454 ? 23.582 14.909 -17.126 1.00 90.69 454 VAL A CA 1
ATOM 3494 C C . VAL A 1 454 ? 23.497 14.623 -15.625 1.00 90.69 454 VAL A C 1
ATOM 3496 O O . VAL A 1 454 ? 22.480 14.931 -15.004 1.00 90.69 454 VAL A O 1
ATOM 3499 N N . HIS A 1 455 ? 24.564 14.105 -15.008 1.00 91.69 455 HIS A N 1
ATOM 3500 C CA . HIS A 1 455 ? 24.597 13.829 -13.562 1.00 91.69 455 HIS A CA 1
ATOM 3501 C C . HIS A 1 455 ? 24.403 15.085 -12.687 1.00 91.69 455 HIS A C 1
ATOM 3503 O O . HIS A 1 455 ? 23.779 15.010 -11.627 1.00 91.69 455 HIS A O 1
ATOM 3509 N N . GLU A 1 456 ? 24.868 16.253 -13.141 1.00 92.31 456 GLU A N 1
ATOM 3510 C CA . GLU A 1 456 ? 24.666 17.541 -12.461 1.00 92.31 456 GLU A CA 1
ATOM 3511 C C . GLU A 1 456 ? 23.206 18.010 -12.552 1.00 92.31 456 GLU A C 1
ATOM 3513 O O . GLU A 1 456 ? 22.635 18.486 -11.566 1.00 92.31 456 GLU A O 1
ATOM 3518 N N . VAL A 1 457 ? 22.568 17.811 -13.710 1.00 90.62 457 VAL A N 1
ATOM 3519 C CA . VAL A 1 457 ? 21.137 18.096 -13.906 1.00 90.62 457 VAL A CA 1
ATOM 3520 C C . VAL A 1 457 ? 20.283 17.168 -13.034 1.00 90.62 457 VAL A C 1
ATOM 3522 O O . VAL A 1 457 ? 19.363 17.635 -12.359 1.00 90.62 457 VAL A O 1
ATOM 3525 N N . ILE A 1 458 ? 20.621 15.873 -12.982 1.00 90.62 458 ILE A N 1
ATOM 3526 C CA . ILE A 1 458 ? 19.972 14.893 -12.098 1.00 90.62 458 ILE A CA 1
ATOM 3527 C C . ILE A 1 458 ? 20.089 15.339 -10.639 1.00 90.62 458 ILE A C 1
ATOM 3529 O O . ILE A 1 458 ? 19.076 15.418 -9.948 1.00 90.62 458 ILE A O 1
ATOM 3533 N N . LYS A 1 459 ? 21.297 15.681 -10.172 1.00 89.75 459 LYS A N 1
ATOM 3534 C CA . LYS A 1 459 ? 21.526 16.169 -8.803 1.00 89.75 459 LYS A CA 1
ATOM 3535 C C . LYS A 1 459 ? 20.594 17.327 -8.456 1.00 89.75 459 LYS A C 1
ATOM 3537 O O . LYS A 1 459 ? 19.997 17.323 -7.383 1.00 89.75 459 LYS A O 1
ATOM 3542 N N . GLN A 1 460 ? 20.449 18.307 -9.349 1.00 86.56 460 GLN A N 1
ATOM 3543 C CA . GLN A 1 460 ? 19.574 19.452 -9.101 1.00 86.56 460 GLN A CA 1
ATOM 3544 C C . GLN A 1 460 ? 18.103 19.042 -8.980 1.00 86.56 460 GLN A C 1
ATOM 3546 O O . GLN A 1 460 ? 17.394 19.577 -8.129 1.00 86.56 460 GLN A O 1
ATOM 3551 N N . LEU A 1 461 ? 17.655 18.081 -9.789 1.00 85.81 461 LEU A N 1
ATOM 3552 C CA . LEU A 1 461 ? 16.294 17.563 -9.721 1.00 85.81 461 LEU A CA 1
ATOM 3553 C C . LEU A 1 461 ? 16.019 16.800 -8.423 1.00 85.81 461 LEU A C 1
ATOM 3555 O O . LEU A 1 461 ? 14.972 16.980 -7.805 1.00 85.81 461 LEU A O 1
ATOM 3559 N N . LEU A 1 462 ? 16.964 15.967 -7.985 1.00 85.25 462 LEU A N 1
ATOM 3560 C CA . LEU A 1 462 ? 16.791 15.141 -6.791 1.00 85.25 462 LEU A CA 1
ATOM 3561 C C . LEU A 1 462 ? 16.588 15.967 -5.512 1.00 85.25 462 LEU A C 1
ATOM 3563 O O . LEU A 1 462 ? 15.954 15.486 -4.575 1.00 85.25 462 LEU A O 1
ATOM 3567 N N . LYS A 1 463 ? 17.026 17.234 -5.491 1.00 81.81 463 LYS A N 1
ATOM 3568 C CA . LYS A 1 463 ? 16.736 18.170 -4.391 1.00 81.81 463 LYS A CA 1
ATOM 3569 C C . LYS A 1 463 ? 15.235 18.441 -4.212 1.00 81.81 463 LYS A C 1
ATOM 3571 O O . LYS A 1 463 ? 14.821 18.801 -3.114 1.00 81.81 463 LYS A O 1
ATOM 3576 N N . SER A 1 464 ? 14.424 18.271 -5.259 1.00 75.69 464 SER A N 1
ATOM 3577 C CA . SER A 1 464 ? 12.980 18.532 -5.235 1.00 75.69 464 SER A CA 1
ATOM 3578 C C . SER A 1 464 ? 12.138 17.378 -4.684 1.00 75.69 464 SER A C 1
ATOM 3580 O O . SER A 1 464 ? 11.015 17.629 -4.263 1.00 75.69 464 SER A O 1
ATOM 3582 N N . PHE A 1 465 ? 12.643 16.140 -4.642 1.00 72.12 465 PHE A N 1
ATOM 3583 C CA . PHE A 1 465 ? 11.868 14.986 -4.152 1.00 72.12 465 PHE A CA 1
ATOM 3584 C C . PHE A 1 465 ? 11.799 14.880 -2.615 1.00 72.12 465 PHE A C 1
ATOM 3586 O O . PHE A 1 465 ? 11.017 14.101 -2.081 1.00 72.12 465 PHE A O 1
ATOM 3593 N N . GLU A 1 466 ? 12.554 15.706 -1.887 1.00 61.34 466 GLU A N 1
ATOM 3594 C CA . GLU A 1 466 ? 12.607 15.701 -0.415 1.00 61.34 466 GLU A CA 1
ATOM 3595 C C . GLU A 1 466 ? 11.493 16.513 0.271 1.00 61.34 466 GLU A C 1
ATOM 3597 O O . GLU A 1 466 ? 11.439 16.582 1.499 1.00 61.34 466 GLU A O 1
ATOM 3602 N N . THR A 1 467 ? 10.578 17.136 -0.476 1.00 50.53 467 THR A N 1
ATOM 3603 C CA . THR A 1 467 ? 9.507 17.977 0.100 1.00 50.53 467 THR A CA 1
ATOM 3604 C C . THR A 1 467 ? 8.431 17.195 0.865 1.00 50.53 467 THR A C 1
ATOM 3606 O O . THR A 1 467 ? 7.484 17.788 1.378 1.00 50.53 467 THR A O 1
ATOM 3609 N N . SER A 1 468 ? 8.560 15.870 0.944 1.00 47.69 468 SER A N 1
ATOM 3610 C CA . SER A 1 468 ? 7.505 14.948 1.376 1.00 47.69 468 SER A CA 1
ATOM 3611 C C . SER A 1 468 ? 7.757 14.289 2.745 1.00 47.69 468 SER A C 1
ATOM 3613 O O . SER A 1 468 ? 6.886 13.583 3.250 1.00 47.69 468 SER A O 1
ATOM 3615 N N . GLY A 1 469 ? 8.903 14.555 3.388 1.00 45.59 469 GLY A N 1
ATOM 3616 C CA . GLY A 1 469 ? 9.197 14.147 4.769 1.00 45.59 469 GLY A CA 1
ATOM 3617 C C . GLY A 1 469 ? 10.359 13.152 4.933 1.00 45.59 469 GLY A C 1
ATOM 3618 O O . GLY A 1 469 ? 10.915 12.651 3.956 1.00 45.59 469 GLY A O 1
ATOM 3619 N N . PRO A 1 470 ? 10.761 12.860 6.186 1.00 38.06 470 PRO A N 1
ATOM 3620 C CA . PRO A 1 470 ? 11.905 12.000 6.473 1.00 38.06 470 PRO A CA 1
ATOM 3621 C C . PRO A 1 470 ? 11.566 10.542 6.141 1.00 38.06 470 PRO A C 1
ATOM 3623 O O . PRO A 1 470 ? 10.607 9.996 6.681 1.00 38.06 470 PRO A O 1
ATOM 3626 N N . GLY A 1 471 ? 12.358 9.900 5.277 1.00 46.03 471 GLY A N 1
ATOM 3627 C CA . GLY A 1 471 ? 12.125 8.503 4.880 1.00 46.03 471 GLY A CA 1
ATOM 3628 C C . GLY A 1 471 ? 11.910 8.265 3.383 1.00 46.03 471 GLY A C 1
ATOM 3629 O O . GLY A 1 471 ? 11.648 7.129 2.990 1.00 46.03 471 GLY A O 1
ATOM 3630 N N . MET A 1 472 ? 12.014 9.307 2.555 1.00 57.00 472 MET A N 1
ATOM 3631 C CA . MET A 1 472 ? 11.549 9.262 1.166 1.00 57.00 472 MET A CA 1
ATOM 3632 C C . MET A 1 472 ? 12.616 9.476 0.087 1.00 57.00 472 MET A C 1
ATOM 3634 O O . MET A 1 472 ? 12.327 9.285 -1.092 1.00 57.00 472 MET A O 1
ATOM 3638 N N . GLY A 1 473 ? 13.859 9.778 0.464 1.00 64.62 473 GLY A N 1
ATOM 3639 C CA . GLY A 1 473 ? 14.995 9.935 -0.448 1.00 64.62 473 GLY A CA 1
ATOM 3640 C C . GLY A 1 473 ? 15.485 8.621 -1.050 1.00 64.62 473 GLY A C 1
ATOM 3641 O O . GLY A 1 473 ? 16.616 8.211 -0.792 1.00 64.62 473 GLY A O 1
ATOM 3642 N N . ARG A 1 474 ? 14.636 7.942 -1.827 1.00 79.31 474 ARG A N 1
ATOM 3643 C CA . ARG A 1 474 ? 14.921 6.691 -2.549 1.00 79.31 474 ARG A CA 1
ATOM 3644 C C . ARG A 1 474 ? 14.540 6.849 -4.029 1.00 79.31 474 ARG A C 1
ATOM 3646 O O . ARG A 1 474 ? 13.567 6.243 -4.466 1.00 79.31 474 ARG A O 1
ATOM 3653 N N . PRO A 1 475 ? 15.231 7.713 -4.789 1.00 87.94 475 PRO A N 1
ATOM 3654 C CA . PRO A 1 475 ? 14.808 8.044 -6.141 1.00 87.94 475 PRO A CA 1
ATOM 3655 C C . PRO A 1 475 ? 15.105 6.923 -7.144 1.00 87.94 475 PRO A C 1
ATOM 3657 O O . PRO A 1 475 ? 16.086 6.191 -7.001 1.00 87.94 475 PRO A O 1
ATOM 3660 N N . THR A 1 476 ? 14.295 6.862 -8.200 1.00 93.38 476 THR A N 1
ATOM 3661 C CA . THR A 1 476 ? 14.556 6.058 -9.401 1.00 93.38 476 THR A CA 1
ATOM 3662 C C . THR A 1 476 ? 14.714 6.960 -10.622 1.00 93.38 476 THR A C 1
ATOM 3664 O O . THR A 1 476 ? 13.938 7.897 -10.821 1.00 93.38 476 THR A O 1
ATOM 3667 N N . LEU A 1 477 ? 15.697 6.651 -11.465 1.00 95.56 477 LEU A N 1
ATOM 3668 C CA . LEU A 1 477 ? 15.943 7.269 -12.763 1.00 95.56 477 LEU A CA 1
ATOM 3669 C C . LEU A 1 477 ? 15.584 6.288 -13.881 1.00 95.56 477 LEU A C 1
ATOM 3671 O O . LEU A 1 477 ? 16.054 5.151 -13.884 1.00 95.56 477 LEU A O 1
ATOM 3675 N N . LEU A 1 478 ? 14.801 6.749 -14.854 1.00 96.38 478 LEU A N 1
ATOM 3676 C CA . LEU A 1 478 ? 14.512 6.044 -16.100 1.00 96.38 478 LEU A CA 1
ATOM 3677 C C . LEU A 1 478 ? 15.234 6.766 -17.237 1.00 96.38 478 LEU A C 1
ATOM 3679 O O . LEU A 1 478 ? 14.772 7.795 -17.735 1.00 96.38 478 LEU A O 1
ATOM 3683 N N . LEU A 1 479 ? 16.397 6.253 -17.621 1.00 96.19 479 LEU A N 1
ATOM 3684 C CA . LEU A 1 479 ? 17.235 6.852 -18.650 1.00 96.19 479 LEU A CA 1
ATOM 3685 C C . LEU A 1 479 ? 16.905 6.252 -20.016 1.00 96.19 479 LEU A C 1
ATOM 3687 O O . LEU A 1 479 ? 16.814 5.031 -20.160 1.00 96.19 479 LEU A O 1
ATOM 3691 N N . SER A 1 480 ? 16.804 7.106 -21.037 1.00 95.06 480 SER A N 1
ATOM 3692 C CA . SER A 1 480 ? 16.873 6.616 -22.413 1.00 95.06 480 SER A CA 1
ATOM 3693 C C . SER A 1 480 ? 18.238 5.953 -22.661 1.00 95.06 480 SER A C 1
ATOM 3695 O O . SER A 1 480 ? 19.225 6.342 -22.024 1.00 95.06 480 SER A O 1
ATOM 3697 N N . PRO A 1 481 ? 18.349 5.019 -23.623 1.00 96.31 481 PRO A N 1
ATOM 3698 C CA . PRO A 1 481 ? 19.642 4.459 -24.011 1.00 96.31 481 PRO A CA 1
ATOM 3699 C C . PRO A 1 481 ? 20.712 5.513 -24.336 1.00 96.31 481 PRO A C 1
ATOM 3701 O O . PRO A 1 481 ? 21.865 5.358 -23.945 1.00 96.31 481 PRO A O 1
ATOM 3704 N N . VAL A 1 482 ? 20.337 6.618 -24.995 1.00 94.38 482 VAL A N 1
ATOM 3705 C CA . VAL A 1 482 ? 21.289 7.685 -25.355 1.00 94.38 482 VAL A CA 1
ATOM 3706 C C . VAL A 1 482 ? 21.740 8.453 -24.117 1.00 94.38 482 VAL A C 1
ATOM 3708 O O . VAL A 1 482 ? 22.926 8.720 -23.956 1.00 94.38 482 VAL A O 1
ATOM 3711 N N . THR A 1 483 ? 20.817 8.768 -23.207 1.00 94.44 483 THR A N 1
ATOM 3712 C CA . THR A 1 483 ? 21.140 9.448 -21.945 1.00 94.44 483 THR A CA 1
ATOM 3713 C C . THR A 1 483 ? 22.032 8.580 -21.060 1.00 94.44 483 THR A C 1
ATOM 3715 O O . THR A 1 483 ? 22.969 9.084 -20.449 1.00 94.44 483 THR A O 1
ATOM 3718 N N . ALA A 1 484 ? 21.768 7.272 -20.998 1.00 96.06 484 ALA A N 1
ATOM 3719 C CA . ALA A 1 484 ? 22.589 6.329 -20.245 1.00 96.06 484 ALA A CA 1
ATOM 3720 C C . ALA A 1 484 ? 24.023 6.257 -20.800 1.00 96.06 484 ALA A C 1
ATOM 3722 O O . ALA A 1 484 ? 24.987 6.216 -20.035 1.00 96.06 484 ALA A O 1
ATOM 3723 N N . GLU A 1 485 ? 24.171 6.301 -22.124 1.00 95.38 485 GLU A N 1
ATOM 3724 C CA . GLU A 1 485 ? 25.473 6.349 -22.787 1.00 95.38 485 GLU A CA 1
ATOM 3725 C C . GLU A 1 485 ? 26.215 7.669 -22.522 1.00 95.38 485 GLU A C 1
ATOM 3727 O O . GLU A 1 485 ? 27.408 7.645 -22.218 1.00 95.38 485 GLU A O 1
ATOM 3732 N N . ASP A 1 486 ? 25.517 8.810 -22.566 1.00 93.75 486 ASP A N 1
ATOM 3733 C CA . ASP A 1 486 ? 26.075 10.120 -22.203 1.00 93.75 486 ASP A CA 1
ATOM 3734 C C . ASP A 1 486 ? 26.587 10.107 -20.748 1.00 93.75 486 ASP A C 1
ATOM 3736 O O . ASP A 1 486 ? 27.734 10.471 -20.495 1.00 93.75 486 ASP A O 1
ATOM 3740 N N . VAL A 1 487 ? 25.801 9.578 -19.803 1.00 95.19 487 VAL A N 1
ATOM 3741 C CA . VAL A 1 487 ? 26.215 9.413 -18.397 1.00 95.19 487 VAL A CA 1
ATOM 3742 C C . VAL A 1 487 ? 27.433 8.494 -18.267 1.00 95.19 487 VAL A C 1
ATOM 3744 O O . VAL A 1 487 ? 28.355 8.789 -17.505 1.00 95.19 487 VAL A O 1
ATOM 3747 N N . ARG A 1 488 ? 27.500 7.391 -19.024 1.00 96.25 488 ARG A N 1
ATOM 3748 C CA . ARG A 1 488 ? 28.700 6.542 -19.022 1.00 96.25 488 ARG A CA 1
ATOM 3749 C C . ARG A 1 488 ? 29.923 7.311 -19.531 1.00 96.25 488 ARG A C 1
ATOM 3751 O O . ARG A 1 488 ? 31.000 7.197 -18.949 1.00 96.25 488 ARG A O 1
ATOM 3758 N N . ASN A 1 489 ? 29.764 8.106 -20.590 1.00 94.75 489 ASN A N 1
ATOM 3759 C CA . ASN A 1 489 ? 30.833 8.927 -21.169 1.00 94.75 489 ASN A CA 1
ATOM 3760 C C . ASN A 1 489 ? 31.287 10.065 -20.235 1.00 94.75 489 ASN A C 1
ATOM 3762 O O . ASN A 1 489 ? 32.426 10.513 -20.336 1.00 94.75 489 ASN A O 1
ATOM 3766 N N . GLU A 1 490 ? 30.443 10.478 -19.287 1.00 94.56 490 GLU A N 1
ATOM 3767 C CA . GLU A 1 490 ? 30.792 11.395 -18.191 1.00 94.56 490 GLU A CA 1
ATOM 3768 C C . GLU A 1 490 ? 31.636 10.734 -17.080 1.00 94.56 490 GLU A C 1
ATOM 3770 O O . GLU A 1 490 ? 32.052 11.412 -16.143 1.00 94.56 490 GLU A O 1
ATOM 3775 N N . GLY A 1 491 ? 31.938 9.434 -17.187 1.00 95.81 491 GLY A N 1
ATOM 3776 C CA . GLY A 1 491 ? 32.843 8.712 -16.282 1.00 95.81 491 GLY A CA 1
ATOM 3777 C C . GLY A 1 491 ? 32.158 7.721 -15.337 1.00 95.81 491 GLY A C 1
ATOM 3778 O O . GLY A 1 491 ? 32.830 7.072 -14.531 1.00 95.81 491 GLY A O 1
ATOM 3779 N N . PHE A 1 492 ? 30.837 7.549 -15.435 1.00 97.25 492 PHE A N 1
ATOM 3780 C CA . PHE A 1 492 ? 30.089 6.590 -14.620 1.00 97.25 492 PHE A CA 1
ATOM 3781 C C . PHE A 1 492 ? 30.049 5.204 -15.280 1.00 97.25 492 PHE A C 1
ATOM 3783 O O . PHE A 1 492 ? 29.085 4.807 -15.935 1.00 97.25 492 PHE A O 1
ATOM 3790 N N . GLU A 1 493 ? 31.134 4.450 -15.096 1.00 95.81 493 GLU A N 1
ATOM 3791 C CA . GLU A 1 493 ? 31.348 3.119 -15.697 1.00 95.81 493 GLU A CA 1
ATOM 3792 C C . GLU A 1 493 ? 30.291 2.067 -15.314 1.00 95.81 493 GLU A C 1
ATOM 3794 O O . GLU A 1 493 ? 30.123 1.078 -16.025 1.00 95.81 493 GLU A O 1
ATOM 3799 N N . ASN A 1 494 ? 29.585 2.268 -14.199 1.00 96.25 494 ASN A N 1
ATOM 3800 C CA . ASN A 1 494 ? 28.462 1.449 -13.755 1.00 96.25 494 ASN A CA 1
ATOM 3801 C C . ASN A 1 494 ? 27.423 2.310 -13.014 1.00 96.25 494 ASN A C 1
ATOM 3803 O O . ASN A 1 494 ? 27.687 3.458 -12.641 1.00 96.25 494 ASN A O 1
ATOM 3807 N N . LYS A 1 495 ? 26.231 1.743 -12.813 1.00 96.75 495 LYS A N 1
ATOM 3808 C CA . LYS A 1 495 ? 25.105 2.405 -12.141 1.00 96.75 495 LYS A CA 1
ATOM 3809 C C . LYS A 1 495 ? 25.427 2.725 -10.675 1.00 96.75 495 LYS A C 1
ATOM 3811 O O . LYS A 1 495 ? 25.021 3.771 -10.174 1.00 96.75 495 LYS A O 1
ATOM 3816 N N . GLU A 1 496 ? 26.179 1.861 -9.993 1.00 95.06 496 GLU A N 1
ATOM 3817 C CA . GLU A 1 496 ? 26.571 2.026 -8.589 1.00 95.06 496 GLU A CA 1
ATOM 3818 C C . GLU A 1 496 ? 27.384 3.303 -8.386 1.00 95.06 496 GLU A C 1
ATOM 3820 O O . GLU A 1 496 ? 27.034 4.102 -7.524 1.00 95.06 496 GLU A O 1
ATOM 3825 N N . LYS A 1 497 ? 28.386 3.559 -9.236 1.00 96.00 497 LYS A N 1
ATOM 3826 C CA . LYS A 1 497 ? 29.206 4.778 -9.183 1.00 96.00 497 LYS A CA 1
ATOM 3827 C C . LYS A 1 497 ? 28.370 6.047 -9.346 1.00 96.00 497 LYS A C 1
ATOM 3829 O O . LYS A 1 497 ? 28.614 7.019 -8.636 1.00 96.00 497 LYS A O 1
ATOM 3834 N N . LEU A 1 498 ? 27.386 6.054 -10.252 1.00 96.19 498 LEU A N 1
ATOM 3835 C CA . LEU A 1 498 ? 26.482 7.203 -10.403 1.00 96.19 498 LEU A CA 1
ATOM 3836 C C . LEU A 1 498 ? 25.616 7.388 -9.156 1.00 96.19 498 LEU A C 1
ATOM 3838 O O . LEU A 1 498 ? 25.511 8.497 -8.636 1.00 96.19 498 LEU A O 1
ATOM 3842 N N . SER A 1 499 ? 25.016 6.306 -8.660 1.00 94.56 499 SER A N 1
ATOM 3843 C CA . SER A 1 499 ? 24.214 6.330 -7.435 1.00 94.56 499 SER A CA 1
ATOM 3844 C C . SER A 1 499 ? 25.033 6.820 -6.234 1.00 94.56 499 SER A C 1
ATOM 3846 O O . SER A 1 499 ? 24.562 7.662 -5.473 1.00 94.56 499 SER A O 1
ATOM 3848 N N . ASP A 1 500 ? 26.261 6.329 -6.061 1.00 94.06 500 ASP A N 1
ATOM 3849 C CA . ASP A 1 500 ? 27.181 6.738 -4.995 1.00 94.06 500 ASP A CA 1
ATOM 3850 C C . ASP A 1 500 ? 27.530 8.218 -5.096 1.00 94.06 500 ASP A C 1
ATOM 3852 O O . ASP A 1 500 ? 27.355 8.958 -4.127 1.00 94.06 500 ASP A O 1
ATOM 3856 N N . TRP A 1 501 ? 27.886 8.687 -6.291 1.00 95.50 501 TRP A N 1
ATOM 3857 C CA . TRP A 1 501 ? 28.154 10.100 -6.513 1.00 95.50 501 TRP A CA 1
ATOM 3858 C C . TRP A 1 501 ? 26.930 10.974 -6.206 1.00 95.50 501 TRP A C 1
ATOM 3860 O O . TRP A 1 501 ? 27.061 11.989 -5.522 1.00 95.50 501 TRP A O 1
ATOM 3870 N N . LEU A 1 502 ? 25.724 10.579 -6.633 1.00 93.44 502 LEU A N 1
ATOM 3871 C CA . LEU A 1 502 ? 24.496 11.327 -6.341 1.00 93.44 502 LEU A CA 1
ATOM 3872 C C . LEU A 1 502 ? 24.221 11.388 -4.834 1.00 93.44 502 LEU A C 1
ATOM 3874 O O . LEU A 1 502 ? 23.903 12.463 -4.323 1.00 93.44 502 LEU A O 1
ATOM 3878 N N . LYS A 1 503 ? 24.397 10.281 -4.105 1.00 89.19 503 LYS A N 1
ATOM 3879 C CA . LYS A 1 503 ? 24.275 10.242 -2.635 1.00 89.19 503 LYS A CA 1
ATOM 3880 C C . LYS A 1 503 ? 25.261 11.179 -1.951 1.00 89.19 503 LYS A C 1
ATOM 3882 O O . LYS A 1 503 ? 24.911 11.870 -0.996 1.00 89.19 503 LYS A O 1
ATOM 3887 N N . GLU A 1 504 ? 26.494 11.215 -2.438 1.00 90.88 504 GLU A N 1
ATOM 3888 C CA . GLU A 1 504 ? 27.558 12.030 -1.862 1.00 90.88 504 GLU A CA 1
ATOM 3889 C C . GLU A 1 504 ? 27.415 13.516 -2.199 1.00 90.88 504 GLU A C 1
ATOM 3891 O O . GLU A 1 504 ? 27.823 14.358 -1.398 1.00 90.88 504 GLU A O 1
ATOM 3896 N N . ASN A 1 505 ? 26.797 13.862 -3.327 1.00 92.00 505 ASN A N 1
ATOM 3897 C CA . ASN A 1 505 ? 26.785 15.235 -3.833 1.00 92.00 505 ASN A CA 1
ATOM 3898 C C . ASN A 1 505 ? 25.413 15.921 -3.765 1.00 92.00 505 ASN A C 1
ATOM 3900 O O . ASN A 1 505 ? 25.343 17.129 -3.980 1.00 92.00 505 ASN A O 1
ATOM 3904 N N . THR A 1 506 ? 24.332 15.210 -3.432 1.00 89.88 506 THR A N 1
ATOM 3905 C CA . THR A 1 506 ? 22.983 15.800 -3.346 1.00 89.88 506 THR A CA 1
ATOM 3906 C C . THR A 1 506 ? 22.610 16.149 -1.905 1.00 89.88 506 THR A C 1
ATOM 3908 O O . THR A 1 506 ? 22.493 15.273 -1.042 1.00 89.88 506 THR A O 1
ATOM 3911 N N . TYR A 1 507 ? 22.376 17.436 -1.655 1.00 87.94 507 TYR A N 1
ATOM 3912 C CA . TYR A 1 507 ? 22.026 17.981 -0.345 1.00 87.94 507 TYR A CA 1
ATOM 3913 C C . TYR A 1 507 ? 20.626 18.582 -0.342 1.00 87.94 507 TYR A C 1
ATOM 3915 O O . TYR A 1 507 ? 20.186 19.185 -1.323 1.00 87.94 507 TYR A O 1
ATOM 3923 N N . MET A 1 508 ? 19.952 18.452 0.798 1.00 85.75 508 MET A N 1
ATOM 3924 C CA . MET A 1 508 ? 18.661 19.074 1.048 1.00 85.75 508 MET A CA 1
ATOM 3925 C C . MET A 1 508 ? 18.821 20.594 1.061 1.00 85.75 508 MET A C 1
ATOM 3927 O O . MET A 1 508 ? 19.800 21.105 1.605 1.00 85.75 508 MET A O 1
ATOM 3931 N N . THR A 1 509 ? 17.853 21.323 0.513 1.00 87.75 509 THR A N 1
ATOM 3932 C CA . THR A 1 509 ? 17.839 22.788 0.572 1.00 87.75 509 THR A CA 1
ATOM 3933 C C . THR A 1 509 ? 17.587 23.287 1.996 1.00 87.75 509 THR A C 1
ATOM 3935 O O . THR A 1 509 ? 16.845 22.671 2.764 1.00 87.75 509 THR A O 1
ATOM 3938 N N . LEU A 1 510 ? 18.151 24.441 2.357 1.00 89.19 510 LEU A N 1
ATOM 3939 C CA . LEU A 1 510 ? 17.983 25.025 3.691 1.00 89.19 510 LEU A CA 1
ATOM 3940 C C . LEU A 1 510 ? 16.520 25.285 4.054 1.00 89.19 510 LEU A C 1
ATOM 3942 O O . LEU A 1 510 ? 16.126 25.039 5.189 1.00 89.19 510 LEU A O 1
ATOM 3946 N N . TRP A 1 511 ? 15.692 25.743 3.113 1.00 86.06 511 TRP A N 1
ATOM 3947 C CA . TRP A 1 511 ? 14.271 25.969 3.391 1.00 86.06 511 TRP A CA 1
ATOM 3948 C C . TRP A 1 511 ? 13.556 24.688 3.844 1.00 86.06 511 TRP A C 1
ATOM 3950 O O . TRP A 1 511 ? 12.750 24.739 4.773 1.00 86.06 511 TRP A O 1
ATOM 3960 N N . ASN A 1 512 ? 13.885 23.544 3.233 1.00 81.88 512 ASN A N 1
ATOM 3961 C CA . ASN A 1 512 ? 13.305 22.254 3.594 1.00 81.88 512 ASN A CA 1
ATOM 3962 C C . ASN A 1 512 ? 13.893 21.748 4.919 1.00 81.88 512 ASN A C 1
ATOM 3964 O O . ASN A 1 512 ? 13.158 21.299 5.796 1.00 81.88 512 ASN A O 1
ATOM 3968 N N . TYR A 1 513 ? 15.203 21.928 5.117 1.00 85.88 513 TYR A N 1
ATOM 3969 C CA . TYR A 1 513 ? 15.876 21.628 6.382 1.00 85.88 513 TYR A CA 1
ATOM 3970 C C . TYR A 1 513 ? 15.180 22.312 7.567 1.00 85.88 513 TYR A C 1
ATOM 3972 O O . TYR A 1 513 ? 14.822 21.654 8.543 1.00 85.88 513 TYR A O 1
ATOM 3980 N N . TRP A 1 514 ? 14.914 23.618 7.462 1.00 87.25 514 TRP A N 1
ATOM 3981 C CA . TRP A 1 514 ? 14.251 24.383 8.520 1.00 87.25 514 TRP A CA 1
ATOM 3982 C C . TRP A 1 514 ? 12.805 23.949 8.764 1.00 87.25 514 TRP A C 1
ATOM 3984 O O . TRP A 1 514 ? 12.358 23.951 9.909 1.00 87.25 514 TRP A O 1
ATOM 3994 N N . ALA A 1 515 ? 12.081 23.542 7.717 1.00 82.06 515 ALA A N 1
ATOM 3995 C CA . ALA A 1 515 ? 10.729 23.003 7.858 1.00 82.06 515 ALA A CA 1
ATOM 3996 C C . ALA A 1 515 ? 10.712 21.672 8.635 1.00 82.06 515 ALA A C 1
ATOM 3998 O O . ALA A 1 515 ? 9.767 21.398 9.375 1.00 82.06 515 ALA A O 1
ATOM 3999 N N . MET A 1 516 ? 11.764 20.859 8.495 1.00 75.31 516 MET A N 1
ATOM 4000 C CA . MET A 1 516 ? 11.890 19.549 9.144 1.00 75.31 516 MET A CA 1
ATOM 4001 C C . MET A 1 516 ? 12.570 19.594 10.518 1.00 75.31 516 MET A C 1
ATOM 4003 O O . MET A 1 516 ? 12.442 18.646 11.294 1.00 75.31 516 MET A O 1
ATOM 4007 N N . ARG A 1 517 ? 13.302 20.668 10.826 1.00 82.12 517 ARG A N 1
ATOM 4008 C CA . ARG A 1 517 ? 14.081 20.835 12.060 1.00 82.12 517 ARG A CA 1
ATOM 4009 C C . ARG A 1 517 ? 13.703 22.138 12.779 1.00 82.12 517 ARG A C 1
ATOM 4011 O O . ARG A 1 517 ? 14.522 23.057 12.851 1.00 82.12 517 ARG A O 1
ATOM 4018 N N . PRO A 1 518 ? 12.475 22.245 13.322 1.00 80.44 518 PRO A N 1
ATOM 4019 C CA . PRO A 1 518 ? 12.034 23.456 14.012 1.00 80.44 518 PRO A CA 1
ATOM 4020 C C . PRO A 1 518 ? 12.901 23.783 15.237 1.00 80.44 518 PRO A C 1
ATOM 4022 O O . PRO A 1 518 ? 13.167 24.953 15.484 1.00 80.44 518 PRO A O 1
ATOM 4025 N N . ASP A 1 519 ? 13.412 22.774 15.948 1.00 85.81 519 ASP A N 1
ATOM 4026 C CA . ASP A 1 519 ? 14.295 22.978 17.107 1.00 85.81 519 ASP A CA 1
ATOM 4027 C C . ASP A 1 519 ? 15.653 23.587 16.702 1.00 85.81 519 ASP A C 1
ATOM 4029 O O . ASP A 1 519 ? 16.161 24.504 17.357 1.00 85.81 519 ASP A O 1
ATOM 4033 N N . ASP A 1 520 ? 16.218 23.137 15.574 1.00 89.62 520 ASP A N 1
ATOM 4034 C CA . ASP A 1 520 ? 17.445 23.715 15.010 1.00 89.62 520 ASP A CA 1
ATOM 4035 C C . ASP A 1 520 ? 17.186 25.148 14.516 1.00 89.62 520 ASP A C 1
ATOM 4037 O O . ASP A 1 520 ? 18.041 26.019 14.671 1.00 89.62 520 ASP A O 1
ATOM 4041 N N . LEU A 1 521 ? 16.001 25.420 13.953 1.00 89.50 521 LEU A N 1
ATOM 4042 C CA . LEU A 1 521 ? 15.596 26.762 13.523 1.00 89.50 521 LEU A CA 1
ATOM 4043 C C . LEU A 1 521 ? 15.454 27.726 14.711 1.00 89.50 521 LEU A C 1
ATOM 4045 O O . LEU A 1 521 ? 15.889 28.874 14.620 1.00 89.50 521 LEU A O 1
ATOM 4049 N N . GLU A 1 522 ? 14.866 27.288 15.824 1.00 90.25 522 GLU A N 1
ATOM 4050 C CA . GLU A 1 522 ? 14.797 28.098 17.046 1.00 90.25 522 GLU A CA 1
ATOM 4051 C C . GLU A 1 522 ? 16.197 28.358 17.617 1.00 90.25 522 GLU A C 1
ATOM 4053 O O . GLU A 1 522 ? 16.524 29.496 17.962 1.00 90.25 522 GLU A O 1
ATOM 4058 N N . SER A 1 523 ? 17.074 27.351 17.602 1.00 92.06 523 SER A N 1
ATOM 4059 C CA . SER A 1 523 ? 18.487 27.514 17.967 1.00 92.06 523 SER A CA 1
ATOM 4060 C C . SER A 1 523 ? 19.202 28.522 17.054 1.00 92.06 523 SER A C 1
ATOM 4062 O O . SER A 1 523 ? 19.950 29.378 17.531 1.00 92.06 523 SER A O 1
ATOM 4064 N N . ALA A 1 524 ? 18.923 28.490 15.747 1.00 92.94 524 ALA A N 1
ATOM 4065 C CA . ALA A 1 524 ? 19.451 29.442 14.772 1.00 92.94 524 ALA A CA 1
ATOM 4066 C C . ALA A 1 524 ? 19.025 30.884 15.084 1.00 92.94 524 ALA A C 1
ATOM 4068 O O . ALA A 1 524 ? 19.856 31.794 15.085 1.00 92.94 524 ALA A O 1
ATOM 4069 N N . LYS A 1 525 ? 17.734 31.092 15.386 1.00 93.69 525 LYS A N 1
ATOM 4070 C CA . LYS A 1 525 ? 17.176 32.399 15.776 1.00 93.69 525 LYS A CA 1
ATOM 4071 C C . LYS A 1 525 ? 17.753 32.900 17.100 1.00 93.69 525 LYS A C 1
ATOM 4073 O O . LYS A 1 525 ? 17.923 34.105 17.265 1.00 93.69 525 LYS A O 1
ATOM 4078 N N . ALA A 1 526 ? 18.094 31.988 18.010 1.00 95.31 526 ALA A N 1
ATOM 4079 C CA . ALA A 1 526 ? 18.781 32.287 19.264 1.00 95.31 526 ALA A CA 1
ATOM 4080 C C . ALA A 1 526 ? 20.288 32.578 19.094 1.00 95.31 526 ALA A C 1
ATOM 4082 O O . ALA A 1 526 ? 20.968 32.869 20.076 1.00 95.31 526 ALA A O 1
ATOM 4083 N N . GLY A 1 527 ? 20.822 32.523 17.868 1.00 95.00 527 GLY A N 1
ATOM 4084 C CA . GLY A 1 527 ? 22.225 32.827 17.584 1.00 95.00 527 GLY A CA 1
ATOM 4085 C C . GLY A 1 527 ? 23.193 31.667 17.841 1.00 95.00 527 GLY A C 1
ATOM 4086 O O . GLY A 1 527 ? 24.396 31.901 17.931 1.00 95.00 527 GLY A O 1
ATOM 4087 N N . VAL A 1 528 ? 22.702 30.429 17.956 1.00 95.38 528 VAL A N 1
ATOM 4088 C CA . VAL A 1 528 ? 23.539 29.239 18.173 1.00 95.38 528 VAL A CA 1
ATOM 4089 C C . VAL A 1 528 ? 24.208 28.807 16.866 1.00 95.38 528 VAL A C 1
ATOM 4091 O O . VAL A 1 528 ? 23.542 28.582 15.855 1.00 95.38 528 VAL A O 1
ATOM 4094 N N . GLU A 1 529 ? 25.530 28.653 16.879 1.00 92.75 529 GLU A N 1
ATOM 4095 C CA . GLU A 1 529 ? 26.299 28.147 15.734 1.00 92.75 529 GLU A CA 1
ATOM 4096 C C . GLU A 1 529 ? 26.287 26.603 15.669 1.00 92.75 529 GLU A C 1
ATOM 4098 O O . GLU A 1 529 ? 26.259 25.956 16.718 1.00 92.75 529 GLU A O 1
ATOM 4103 N N . PRO A 1 530 ? 26.324 25.983 14.466 1.00 91.75 530 PRO A N 1
ATOM 4104 C CA . PRO A 1 530 ? 26.468 26.606 13.139 1.00 91.75 530 PRO A CA 1
ATOM 4105 C C . PRO A 1 530 ? 25.149 27.124 12.530 1.00 91.75 530 PRO A C 1
ATOM 4107 O O . PRO A 1 530 ? 25.140 27.689 11.434 1.00 91.75 530 PRO A O 1
ATOM 4110 N N . PHE A 1 531 ? 24.017 26.920 13.210 1.00 93.81 531 PHE A N 1
ATOM 4111 C CA . PHE A 1 531 ? 22.689 27.191 12.660 1.00 93.81 531 PHE A CA 1
ATOM 4112 C C . PHE A 1 531 ? 22.446 28.680 12.380 1.00 93.81 531 PHE A C 1
ATOM 4114 O O . PHE A 1 531 ? 21.851 29.024 11.359 1.00 93.81 531 PHE A O 1
ATOM 4121 N N . ALA A 1 532 ? 22.954 29.572 13.231 1.00 94.25 532 ALA A N 1
ATOM 4122 C CA . ALA A 1 532 ? 22.857 31.018 13.045 1.00 94.25 532 ALA A CA 1
ATOM 4123 C C . ALA A 1 532 ? 23.547 31.492 11.755 1.00 94.25 532 ALA A C 1
ATOM 4125 O O . ALA A 1 532 ? 23.019 32.351 11.043 1.00 94.25 532 ALA A O 1
ATOM 4126 N N . SER A 1 533 ? 24.700 30.912 11.413 1.00 94.12 533 SER A N 1
ATOM 4127 C CA . SER A 1 533 ? 25.368 31.170 10.134 1.00 94.12 533 SER A CA 1
ATOM 4128 C C . SER A 1 533 ? 24.605 30.583 8.948 1.00 94.12 533 SER A C 1
ATOM 4130 O O . SER A 1 533 ? 24.488 31.238 7.911 1.00 94.12 533 SER A O 1
ATOM 4132 N N . MET A 1 534 ? 24.031 29.385 9.092 1.00 94.06 534 MET A N 1
ATOM 4133 C CA . MET A 1 534 ? 23.185 28.779 8.057 1.00 94.06 534 MET A CA 1
ATOM 4134 C C . MET A 1 534 ? 21.932 29.616 7.770 1.00 94.06 534 MET A C 1
ATOM 4136 O O . MET A 1 534 ? 21.560 29.771 6.612 1.00 94.06 534 MET A O 1
ATOM 4140 N N . LEU A 1 535 ? 21.305 30.210 8.790 1.00 94.00 535 LEU A N 1
ATOM 4141 C CA . LEU A 1 535 ? 20.080 31.007 8.640 1.00 94.00 535 LEU A CA 1
ATOM 4142 C C . LEU A 1 535 ? 20.274 32.271 7.779 1.00 94.00 535 LEU A C 1
ATOM 4144 O O . LEU A 1 535 ? 19.310 32.796 7.228 1.00 94.00 535 LEU A O 1
ATOM 4148 N N . LYS A 1 536 ? 21.515 32.754 7.637 1.00 94.75 536 LYS A N 1
ATOM 4149 C CA . LYS A 1 536 ? 21.865 33.911 6.792 1.00 94.75 536 LYS A CA 1
ATOM 4150 C C . LYS A 1 536 ? 21.991 33.558 5.305 1.00 94.75 536 LYS A C 1
ATOM 4152 O O . LYS A 1 536 ? 22.047 34.462 4.474 1.00 94.75 536 LYS A O 1
ATOM 4157 N N . GLN A 1 537 ? 22.093 32.274 4.968 1.00 95.88 537 GLN A N 1
ATOM 4158 C CA . GLN A 1 537 ? 22.216 31.812 3.587 1.00 95.88 537 GLN A CA 1
ATOM 4159 C C . GLN A 1 537 ? 20.857 31.853 2.868 1.00 95.88 537 GLN A C 1
ATOM 4161 O O . GLN A 1 537 ? 19.809 31.807 3.519 1.00 95.88 537 GLN A O 1
ATOM 4166 N N . PRO A 1 538 ? 20.833 31.939 1.523 1.00 94.56 538 PRO A N 1
ATOM 4167 C CA . PRO A 1 538 ? 19.575 31.948 0.792 1.00 94.56 538 PRO A CA 1
ATOM 4168 C C . PRO A 1 538 ? 18.804 30.631 1.001 1.00 94.56 538 PRO A C 1
ATOM 4170 O O . PRO A 1 538 ? 19.426 29.571 1.092 1.00 94.56 538 PRO A O 1
ATOM 4173 N N . PRO A 1 539 ? 17.457 30.649 0.994 1.00 88.38 539 PRO A N 1
ATOM 4174 C CA . PRO A 1 539 ? 16.641 29.460 1.265 1.00 88.38 539 PRO A CA 1
ATOM 4175 C C . PRO A 1 539 ? 16.951 28.251 0.360 1.00 88.38 539 PRO A C 1
ATOM 4177 O O . PRO A 1 539 ? 16.790 27.108 0.779 1.00 88.38 539 PRO A O 1
ATOM 4180 N N . GLY A 1 540 ? 17.402 28.494 -0.875 1.00 87.62 540 GLY A N 1
ATOM 4181 C CA . GLY A 1 540 ? 17.779 27.458 -1.842 1.00 87.62 540 GLY A CA 1
ATOM 4182 C C . GLY A 1 540 ? 19.210 26.919 -1.719 1.00 87.62 540 GLY A C 1
ATOM 4183 O O . GLY A 1 540 ? 19.571 26.061 -2.517 1.00 87.62 540 GLY A O 1
ATOM 4184 N N . ALA A 1 541 ? 20.027 27.414 -0.782 1.00 91.12 541 ALA A N 1
ATOM 4185 C CA . ALA A 1 541 ? 21.371 26.882 -0.556 1.00 91.12 541 ALA A CA 1
ATOM 4186 C C . ALA A 1 541 ? 21.332 25.475 0.059 1.00 91.12 541 ALA A C 1
ATOM 4188 O O . ALA A 1 541 ? 20.329 25.065 0.650 1.00 91.12 541 ALA A O 1
ATOM 4189 N N . ASP A 1 542 ? 22.443 24.756 -0.079 1.00 90.38 542 ASP A N 1
ATOM 4190 C CA . ASP A 1 542 ? 22.593 23.400 0.433 1.00 90.38 542 ASP A CA 1
ATOM 4191 C C . ASP A 1 542 ? 22.739 23.404 1.959 1.00 90.38 542 ASP A C 1
ATOM 4193 O O . ASP A 1 542 ? 23.526 24.149 2.543 1.00 90.38 542 ASP A O 1
ATOM 4197 N N . SER A 1 543 ? 21.953 22.555 2.610 1.00 88.88 543 SER A N 1
ATOM 4198 C CA . SER A 1 543 ? 22.077 22.238 4.029 1.00 88.88 543 SER A CA 1
ATOM 4199 C C . SER A 1 543 ? 23.168 21.173 4.244 1.00 88.88 543 SER A C 1
ATOM 4201 O O . SER A 1 543 ? 23.585 20.508 3.293 1.00 88.88 543 SER A O 1
ATOM 4203 N N . PRO A 1 544 ? 23.618 20.929 5.488 1.00 85.56 544 PRO A N 1
ATOM 4204 C CA . PRO A 1 544 ? 24.527 19.818 5.776 1.00 85.56 544 PRO A CA 1
ATOM 4205 C C . PRO A 1 544 ? 23.860 18.437 5.633 1.00 85.56 544 PRO A C 1
ATOM 4207 O O . PRO A 1 544 ? 24.549 17.417 5.659 1.00 85.56 544 PRO A O 1
ATOM 4210 N N . GLN A 1 545 ? 22.532 18.378 5.491 1.00 85.44 545 GLN A N 1
ATOM 4211 C CA . GLN A 1 545 ? 21.778 17.135 5.386 1.00 85.44 545 GLN A CA 1
ATOM 4212 C C . GLN A 1 545 ? 21.762 16.632 3.934 1.00 85.44 545 GLN A C 1
ATOM 4214 O O . GLN A 1 545 ? 21.415 17.370 3.011 1.00 85.44 545 GLN A O 1
ATOM 4219 N N . LYS A 1 546 ? 22.102 15.352 3.725 1.00 85.75 546 LYS A N 1
ATOM 4220 C CA . LYS A 1 546 ? 21.946 14.691 2.418 1.00 85.75 546 LYS A CA 1
ATOM 4221 C C . LYS A 1 546 ? 20.472 14.595 2.041 1.00 85.75 546 LYS A C 1
ATOM 4223 O O . LYS A 1 546 ? 19.647 14.325 2.912 1.00 85.75 546 LYS A O 1
ATOM 4228 N N . SER A 1 547 ? 20.170 14.772 0.755 1.00 80.56 547 SER A N 1
ATOM 4229 C CA . SER A 1 547 ? 18.823 14.514 0.235 1.00 80.56 547 SER A CA 1
ATOM 4230 C C . SER A 1 547 ? 18.529 13.022 0.214 1.00 80.56 547 SER A C 1
ATOM 4232 O O . SER A 1 547 ? 17.516 12.584 0.724 1.00 80.56 547 SER A O 1
ATOM 4234 N N . ILE A 1 548 ? 19.433 12.211 -0.333 1.00 81.38 548 ILE A N 1
ATOM 4235 C CA . ILE A 1 548 ? 19.201 10.768 -0.429 1.00 81.38 548 ILE A CA 1
ATOM 4236 C C . ILE A 1 548 ? 19.413 10.134 0.947 1.00 81.38 548 ILE A C 1
ATOM 4238 O O . ILE A 1 548 ? 20.383 10.444 1.647 1.00 81.38 548 ILE A O 1
ATOM 4242 N N . MET A 1 549 ? 18.502 9.244 1.339 1.00 73.44 549 MET A N 1
ATOM 4243 C CA . MET A 1 549 ? 18.537 8.628 2.660 1.00 73.44 549 MET A CA 1
ATOM 4244 C C . MET A 1 549 ? 19.816 7.813 2.889 1.00 73.44 549 MET A C 1
ATOM 4246 O O . MET A 1 549 ? 20.268 7.102 1.985 1.00 73.44 549 MET A O 1
ATOM 4250 N N . PRO A 1 550 ? 20.355 7.805 4.122 1.00 70.75 550 PRO A N 1
ATOM 4251 C CA . PRO A 1 550 ? 21.417 6.879 4.494 1.00 70.75 550 PRO A CA 1
ATOM 4252 C C . PRO A 1 550 ? 21.019 5.425 4.201 1.00 70.75 550 PRO A C 1
ATOM 4254 O O . PRO A 1 550 ? 19.954 4.972 4.614 1.00 70.75 550 PRO A O 1
ATOM 4257 N N . GLY A 1 551 ? 21.871 4.696 3.476 1.00 72.06 551 GLY A N 1
ATOM 4258 C CA . GLY A 1 551 ? 21.635 3.296 3.100 1.00 72.06 551 GLY A CA 1
ATOM 4259 C C . GLY A 1 551 ? 20.690 3.079 1.910 1.00 72.06 551 GLY A C 1
ATOM 4260 O O . GLY A 1 551 ? 20.565 1.945 1.455 1.00 72.06 551 GLY A O 1
ATOM 4261 N N . ALA A 1 552 ? 20.060 4.127 1.368 1.00 76.38 552 ALA A N 1
ATOM 4262 C CA . ALA A 1 552 ? 19.309 4.021 0.120 1.00 76.38 552 ALA A CA 1
ATOM 4263 C C . ALA A 1 552 ? 20.247 3.973 -1.097 1.00 76.38 552 ALA A C 1
ATOM 4265 O O . ALA A 1 552 ? 21.372 4.473 -1.057 1.00 76.38 552 ALA A O 1
ATOM 4266 N N . GLN A 1 553 ? 19.765 3.386 -2.191 1.00 82.81 553 GLN A N 1
ATOM 4267 C CA . GLN A 1 553 ? 20.399 3.420 -3.507 1.00 82.81 553 GLN A CA 1
ATOM 4268 C C . GLN A 1 553 ? 19.532 4.274 -4.439 1.00 82.81 553 GLN A C 1
ATOM 4270 O O . GLN A 1 553 ? 18.305 4.232 -4.336 1.00 82.81 553 GLN A O 1
ATOM 4275 N N . VAL A 1 554 ? 20.163 5.052 -5.325 1.00 91.44 554 VAL A N 1
ATOM 4276 C CA . VAL A 1 554 ? 19.455 5.645 -6.464 1.00 91.44 554 VAL A CA 1
ATOM 4277 C C . VAL A 1 554 ? 19.317 4.552 -7.509 1.00 91.44 554 VAL A C 1
ATOM 4279 O O . VAL A 1 554 ? 20.317 4.071 -8.041 1.00 91.44 554 VAL A O 1
ATOM 4282 N N . GLU A 1 555 ? 18.091 4.128 -7.772 1.00 94.50 555 GLU A N 1
ATOM 4283 C CA . GLU A 1 555 ? 17.839 3.053 -8.726 1.00 94.50 555 GLU A CA 1
ATOM 4284 C C . GLU A 1 555 ? 17.896 3.629 -10.142 1.00 94.50 555 GLU A C 1
ATOM 4286 O O . GLU A 1 555 ? 17.355 4.699 -10.411 1.00 94.50 555 GLU A O 1
ATOM 4291 N N . ILE A 1 556 ? 18.604 2.962 -11.053 1.00 97.31 556 ILE A N 1
ATOM 4292 C CA . ILE A 1 556 ? 18.849 3.468 -12.408 1.00 97.31 556 ILE A CA 1
ATOM 4293 C C . ILE A 1 556 ? 18.449 2.383 -13.396 1.00 97.31 556 ILE A C 1
ATOM 4295 O O . ILE A 1 556 ? 19.032 1.298 -13.412 1.00 97.31 556 ILE A O 1
ATOM 4299 N N . LEU A 1 557 ? 17.467 2.692 -14.234 1.00 97.81 557 LEU A N 1
ATOM 4300 C CA . LEU A 1 557 ? 16.903 1.788 -15.226 1.00 97.81 557 LEU A CA 1
ATOM 4301 C C . LEU A 1 557 ? 17.086 2.382 -16.613 1.00 97.81 557 LEU A C 1
ATOM 4303 O O . LEU A 1 557 ? 16.858 3.575 -16.816 1.00 97.81 557 LEU A O 1
ATOM 4307 N N . VAL A 1 558 ? 17.480 1.544 -17.569 1.00 97.88 558 VAL A N 1
ATOM 4308 C CA . VAL A 1 558 ? 17.531 1.941 -18.979 1.00 97.88 558 VAL A CA 1
ATOM 4309 C C . VAL A 1 558 ? 16.279 1.436 -19.674 1.00 97.88 558 VAL A C 1
ATOM 4311 O O . VAL A 1 558 ? 15.975 0.249 -19.644 1.00 97.88 558 VAL A O 1
ATOM 4314 N N . VAL A 1 559 ? 15.528 2.344 -20.285 1.00 96.94 559 VAL A N 1
ATOM 4315 C CA . VAL A 1 559 ? 14.256 2.046 -20.950 1.00 96.94 559 VAL A CA 1
ATOM 4316 C C . VAL A 1 559 ? 14.027 3.058 -22.068 1.00 96.94 559 VAL A C 1
ATOM 4318 O O . VAL A 1 559 ? 14.446 4.208 -21.978 1.00 96.94 559 VAL A O 1
ATOM 4321 N N . GLY A 1 560 ? 13.365 2.653 -23.146 1.00 95.12 560 GLY A N 1
ATOM 4322 C CA . GLY A 1 560 ? 13.138 3.511 -24.303 1.00 95.12 560 GLY A CA 1
ATOM 4323 C C . GLY A 1 560 ? 13.882 3.040 -25.549 1.00 95.12 560 GLY A C 1
ATOM 4324 O O . GLY A 1 560 ? 14.739 2.159 -25.509 1.00 95.12 560 GLY A O 1
ATOM 4325 N N . GLY A 1 561 ? 13.537 3.650 -26.685 1.00 91.88 561 GLY A N 1
ATOM 4326 C CA . GLY A 1 561 ? 14.063 3.281 -28.006 1.00 91.88 561 GLY A CA 1
ATOM 4327 C C . GLY A 1 561 ? 15.375 3.964 -28.404 1.00 91.88 561 GLY A C 1
ATOM 4328 O O . GLY A 1 561 ? 15.879 3.691 -29.484 1.00 91.88 561 GLY A O 1
ATOM 4329 N N . GLY A 1 562 ? 15.908 4.871 -27.577 1.00 87.69 562 GLY A N 1
ATOM 4330 C CA . GLY A 1 562 ? 17.159 5.583 -27.870 1.00 87.69 562 GLY A CA 1
ATOM 4331 C C . GLY A 1 562 ? 17.055 6.636 -28.982 1.00 87.69 562 GLY A C 1
ATOM 4332 O O . GLY A 1 562 ? 18.052 6.967 -29.610 1.00 87.69 562 GLY A O 1
ATOM 4333 N N . THR A 1 563 ? 15.856 7.156 -29.251 1.00 86.31 563 THR A N 1
ATOM 4334 C CA . THR A 1 563 ? 15.622 8.173 -30.293 1.00 86.31 563 THR A CA 1
ATOM 4335 C C . THR A 1 563 ? 15.733 9.611 -29.785 1.00 86.31 563 THR A C 1
ATOM 4337 O O . THR A 1 563 ? 15.739 10.538 -30.585 1.00 86.31 563 THR A O 1
ATOM 4340 N N . GLU A 1 564 ? 15.763 9.804 -28.469 1.00 83.62 564 GLU A N 1
ATOM 4341 C CA . GLU A 1 564 ? 15.689 11.096 -27.786 1.00 83.62 564 GLU A CA 1
ATOM 4342 C C . GLU A 1 564 ? 16.497 11.003 -26.483 1.00 83.62 564 GLU A C 1
ATOM 4344 O O . GLU A 1 564 ? 16.575 9.924 -25.898 1.00 83.62 564 GLU A O 1
ATOM 4349 N N . VAL A 1 565 ? 17.094 12.110 -26.029 1.00 87.19 565 VAL A N 1
ATOM 4350 C CA . VAL A 1 565 ? 17.927 12.174 -24.807 1.00 87.19 565 VAL A CA 1
ATOM 4351 C C . VAL A 1 565 ? 17.127 12.557 -23.557 1.00 87.19 565 VAL A C 1
ATOM 4353 O O . VAL A 1 565 ? 17.692 12.774 -22.482 1.00 87.19 565 VAL A O 1
ATOM 4356 N N . SER A 1 566 ? 15.810 12.667 -23.698 1.00 86.94 566 SER A N 1
ATOM 4357 C CA . SER A 1 566 ? 14.894 12.865 -22.581 1.00 86.94 566 SER A CA 1
ATOM 4358 C C . SER A 1 566 ? 14.886 11.636 -21.668 1.00 86.94 566 SER A C 1
ATOM 4360 O O . SER A 1 566 ? 15.081 10.501 -22.107 1.00 86.94 566 SER A O 1
ATOM 4362 N N . TRP A 1 567 ? 14.664 11.863 -20.384 1.00 91.94 567 TRP A N 1
ATOM 4363 C CA . TRP A 1 567 ? 14.695 10.848 -19.335 1.00 91.94 567 TRP A CA 1
ATOM 4364 C C . TRP A 1 567 ? 13.659 11.195 -18.270 1.00 91.94 567 TRP A C 1
ATOM 4366 O O . TRP A 1 567 ? 13.101 12.289 -18.264 1.00 91.94 567 TRP A O 1
ATOM 4376 N N . GLN A 1 568 ? 13.358 10.258 -17.379 1.00 93.06 568 GLN A N 1
ATOM 4377 C CA . GLN A 1 568 ? 12.387 10.479 -16.311 1.00 93.06 568 GLN A CA 1
ATOM 4378 C C . GLN A 1 568 ? 13.018 10.212 -14.952 1.00 93.06 568 GLN A C 1
ATOM 4380 O O . GLN A 1 568 ? 13.938 9.405 -14.826 1.00 93.06 568 GLN A O 1
ATOM 4385 N N . ALA A 1 569 ? 12.515 10.885 -13.928 1.00 91.62 569 ALA A N 1
ATOM 4386 C CA . ALA A 1 569 ? 12.931 10.689 -12.548 1.00 91.62 569 ALA A CA 1
ATOM 4387 C C . ALA A 1 569 ? 11.703 10.605 -11.661 1.00 91.62 569 ALA A C 1
ATOM 4389 O O . ALA A 1 569 ? 10.701 11.266 -11.927 1.00 91.62 569 ALA A O 1
ATOM 4390 N N . GLY A 1 570 ? 11.786 9.837 -10.589 1.00 89.56 570 GLY A N 1
ATOM 4391 C CA . GLY A 1 570 ? 10.737 9.786 -9.587 1.00 89.56 570 GLY A CA 1
ATOM 4392 C C . GLY A 1 570 ? 11.282 9.436 -8.218 1.00 89.56 570 GLY A C 1
ATOM 4393 O O . GLY A 1 570 ? 12.436 9.040 -8.071 1.00 89.56 570 GLY A O 1
ATOM 4394 N N . ASP A 1 571 ? 10.420 9.525 -7.220 1.00 85.19 571 ASP A N 1
ATOM 4395 C CA . ASP A 1 571 ? 10.678 9.155 -5.826 1.00 85.19 571 ASP A CA 1
ATOM 4396 C C . ASP A 1 571 ? 10.298 7.693 -5.528 1.00 85.19 571 ASP A C 1
ATOM 4398 O O . ASP A 1 571 ? 9.911 7.333 -4.418 1.00 85.19 571 ASP A O 1
ATOM 4402 N N . PHE A 1 572 ? 10.394 6.833 -6.544 1.00 87.88 572 PHE A N 1
ATOM 4403 C CA . PHE A 1 572 ? 10.081 5.415 -6.429 1.00 87.88 572 PHE A CA 1
ATOM 4404 C C . PHE A 1 572 ? 11.233 4.654 -5.777 1.00 87.88 572 PHE A C 1
ATOM 4406 O O . PHE A 1 572 ? 12.246 4.391 -6.416 1.00 87.88 572 PHE A O 1
ATOM 4413 N N . GLY A 1 573 ? 11.062 4.235 -4.527 1.00 87.44 573 GLY A N 1
ATOM 4414 C CA . GLY A 1 573 ? 12.017 3.381 -3.829 1.00 87.44 573 GLY A CA 1
ATOM 4415 C C . GLY A 1 573 ? 11.771 1.898 -4.096 1.00 87.44 573 GLY A C 1
ATOM 4416 O O . GLY A 1 573 ? 10.632 1.435 -4.021 1.00 87.44 573 GLY A O 1
ATOM 4417 N N . TYR A 1 574 ? 12.841 1.139 -4.347 1.00 88.19 574 TYR A N 1
ATOM 4418 C CA . TYR A 1 574 ? 12.794 -0.322 -4.472 1.00 88.19 574 TYR A CA 1
ATOM 4419 C C . TYR A 1 574 ? 12.234 -0.981 -3.200 1.00 88.19 574 TYR A C 1
ATOM 4421 O O . TYR A 1 574 ? 12.665 -0.673 -2.086 1.00 88.19 574 TYR A O 1
ATOM 4429 N N . MET A 1 575 ? 11.292 -1.909 -3.348 1.00 83.62 575 MET A N 1
ATOM 4430 C CA . MET A 1 575 ? 10.661 -2.607 -2.224 1.00 83.62 575 MET A CA 1
ATOM 4431 C C . MET A 1 575 ? 11.023 -4.082 -2.162 1.00 83.62 575 MET A C 1
ATOM 4433 O O . MET A 1 575 ? 11.415 -4.570 -1.106 1.00 83.62 575 MET A O 1
ATOM 4437 N N . ALA A 1 576 ? 10.854 -4.786 -3.276 1.00 86.50 576 ALA A N 1
ATOM 4438 C CA . ALA A 1 576 ? 11.006 -6.229 -3.351 1.00 86.50 576 ALA A CA 1
ATOM 4439 C C . ALA A 1 576 ? 11.293 -6.647 -4.793 1.00 86.50 576 ALA A C 1
ATOM 4441 O O . ALA A 1 576 ? 10.933 -5.936 -5.730 1.00 86.50 576 ALA A O 1
ATOM 4442 N N . ALA A 1 577 ? 11.882 -7.824 -4.955 1.00 90.62 577 ALA A N 1
ATOM 4443 C CA . ALA A 1 577 ? 11.947 -8.531 -6.222 1.00 90.62 577 ALA A CA 1
ATOM 4444 C C . ALA A 1 577 ? 11.705 -10.010 -5.960 1.00 90.62 577 ALA A C 1
ATOM 4446 O O . ALA A 1 577 ? 12.095 -10.510 -4.903 1.00 90.62 577 ALA A O 1
ATOM 4447 N N . THR A 1 578 ? 11.074 -10.687 -6.909 1.00 93.31 578 THR A N 1
ATOM 4448 C CA . THR A 1 578 ? 10.785 -12.117 -6.817 1.00 93.31 578 THR A CA 1
ATOM 4449 C C . THR A 1 578 ? 10.924 -12.787 -8.178 1.00 93.31 578 THR A C 1
ATOM 4451 O O . THR A 1 578 ? 10.776 -12.136 -9.220 1.00 93.31 578 THR A O 1
ATOM 4454 N N . SER A 1 579 ? 11.237 -14.081 -8.158 1.00 95.75 579 SER A N 1
ATOM 4455 C CA . SER A 1 579 ? 11.399 -14.882 -9.366 1.00 95.75 579 SER A CA 1
ATOM 4456 C C . SER A 1 579 ? 10.049 -15.119 -10.044 1.00 95.75 579 SER A C 1
ATOM 4458 O O . SER A 1 579 ? 9.072 -15.499 -9.403 1.00 95.75 579 SER A O 1
ATOM 4460 N N . VAL A 1 580 ? 10.005 -14.911 -11.358 1.00 97.94 580 VAL A N 1
ATOM 4461 C CA . VAL A 1 580 ? 8.887 -15.317 -12.220 1.00 97.94 580 VAL A CA 1
ATOM 4462 C C . VAL A 1 580 ? 8.964 -16.808 -12.530 1.00 97.94 580 VAL A C 1
ATOM 4464 O O . VAL A 1 580 ? 7.935 -17.457 -12.689 1.00 97.94 580 VAL A O 1
ATOM 4467 N N . ASP A 1 581 ? 10.174 -17.366 -12.592 1.00 96.19 581 ASP A N 1
ATOM 4468 C CA . ASP A 1 581 ? 10.390 -18.761 -12.979 1.00 96.19 581 ASP A CA 1
ATOM 4469 C C . ASP A 1 581 ? 9.821 -19.754 -11.955 1.00 96.19 581 ASP A C 1
ATOM 4471 O O . ASP A 1 581 ? 9.495 -20.880 -12.318 1.00 96.19 581 ASP A O 1
ATOM 4475 N N . GLU A 1 582 ? 9.640 -19.325 -10.700 1.00 94.31 582 GLU A N 1
ATOM 4476 C CA . GLU A 1 582 ? 8.967 -20.111 -9.658 1.00 94.31 582 GLU A CA 1
ATOM 4477 C C . GLU A 1 582 ? 7.464 -20.300 -9.905 1.00 94.31 582 GLU A C 1
ATOM 4479 O O . GLU A 1 582 ? 6.891 -21.179 -9.281 1.00 94.31 582 GLU A O 1
ATOM 4484 N N . TRP A 1 583 ? 6.845 -19.520 -10.801 1.00 96.56 583 TRP A N 1
ATOM 4485 C CA . TRP A 1 583 ? 5.393 -19.511 -11.045 1.00 96.56 583 TRP A CA 1
ATOM 4486 C C . TRP A 1 583 ? 4.985 -20.036 -12.430 1.00 96.56 583 TRP A C 1
ATOM 4488 O O . TRP A 1 583 ? 3.831 -19.866 -12.840 1.00 96.56 583 TRP A O 1
ATOM 4498 N N . ARG A 1 584 ? 5.931 -20.619 -13.172 1.00 91.31 584 ARG A N 1
ATOM 4499 C CA . ARG A 1 584 ? 5.710 -21.152 -14.526 1.00 91.31 584 ARG A CA 1
ATOM 4500 C C . ARG A 1 584 ? 4.919 -22.454 -14.568 1.00 91.31 584 ARG A C 1
ATOM 4502 O O . ARG A 1 584 ? 4.807 -23.154 -13.539 1.00 91.31 584 ARG A O 1
#

Nearest PDB structures (foldseek):
  3nva-assembly1_A  TM=5.914E-01  e=5.198E-02  Saccharolobus solfataricus
  4yo7-assembly1_A  TM=5.990E-01  e=1.071E-01  Halalkalibacterium halodurans C-125
  5hqj-assembly1_A  TM=5.257E-01  e=8.415E-02  Paraburkholderia graminis C4D1M
  4kvf-assembly1_A  TM=5.482E-01  e=1.362E-01  Kribbella flavida DSM 17836
  4ru1-assembly3_C  TM=4.348E-01  e=4.339E-02  Acidothermus cellulolyticus 11B